Protein AF-A0A1Y4ABY8-F1 (afdb_monomer)

Foldseek 3Di:
DDDDDDDDDDDCPDPPPPPPDPFDKDWADDDAEAEADPQKHKTAIDGGPPDALVQFPDKDKAKFDQDPVSDGDDPPDRDCDDQQWGKDDDSNRRIMMIGDHAFKIKMKMWTQGPVRDIDIDIHIYTYQQWDADPVRAEIEGEEDSSLQVQQVVQCPDDDLEGAREYEYPEAYECPVHDHPEHQPDPSHAYQYEYHPVLYEYEPAEDADQEEWENHAHYEHNYEYANYEYEQYETHHQAEWYEHHYAEYEYQYEYEQYEYFEHATEYNHQYATEPHYREYFAQNYEYAQYEAQYAYEDLAQYEHHYSYQNPDPVGAGYEHALYEYEHAHDYPDAPRPHFQYAHHTSAHRYYYFLYAYAYPDDPGHPDHDGYYHPPYDDDDDDPPRHDDPLDCPVSQVRRQVRCVVVVNNQWGKDADPDPSCVRVGIHIRGD

Mean predicted aligned error: 9.56 Å

Secondary structure (DSSP, 8-state):
------------------PPP----EESSSSS-EE--SSEEEEEEEPPTT--GGGEEEEEEEEEEBPTTS-B---SS--S-BTTBEEEEETTTTEEEEEP-SEEEEEEEEEEETTS-EEEEEEEEEE-SEEE-TTS-EEEE-SHHHHHHHHHHHHHS-SSEE--EEEE-S-EE-TT-----BS-STT-EE-SEEEEEEEEEES-EEEESS-BSSEEEE-TT-EEEEEEEES-EEEESSS-EESSEEEE-TT-EEEEEEEES-EEEE-SSS-EESSEEEE--TT-EEES-EE-SEEEESS-EESSEEEESTTTTS---EEES-EE-S-EEESSTT-S---EESSEEEESSEEES-EE--S-B---S---S-BSTT----SS----B--TT--HHHHHHHHHHHHHTT--SEEEEE--STTTTT--EEEEE-

pLDDT: mean 85.2, std 17.07, range [28.61, 98.88]

Structure (mmCIF, N/CA/C/O backbone):
data_AF-A0A1Y4ABY8-F1
#
_entry.id   AF-A0A1Y4ABY8-F1
#
loop_
_atom_site.group_PDB
_atom_site.id
_atom_site.type_symbol
_atom_site.label_atom_id
_atom_site.label_alt_id
_atom_site.label_comp_id
_atom_site.label_asym_id
_atom_site.label_entity_id
_atom_site.label_seq_id
_atom_site.pdbx_PDB_ins_code
_atom_site.Cartn_x
_atom_site.Cartn_y
_atom_site.Cartn_z
_atom_site.occupancy
_atom_site.B_iso_or_equiv
_atom_site.auth_seq_id
_atom_site.auth_comp_id
_atom_site.auth_asym_id
_atom_site.auth_atom_id
_atom_site.pdbx_PDB_model_num
ATOM 1 N N . MET A 1 1 ? -57.498 43.352 68.483 1.00 37.69 1 MET A N 1
ATOM 2 C CA . MET A 1 1 ? -58.591 42.991 67.557 1.00 37.69 1 MET A CA 1
ATOM 3 C C . MET A 1 1 ? -58.314 41.569 67.087 1.00 37.69 1 MET A C 1
ATOM 5 O O . MET A 1 1 ? -57.273 41.340 66.492 1.00 37.69 1 MET A O 1
ATOM 9 N N . HIS A 1 2 ? -59.145 40.611 67.503 1.00 41.12 2 HIS A N 1
ATOM 10 C CA . HIS A 1 2 ? -59.107 39.210 67.061 1.00 41.12 2 HIS A CA 1
ATOM 11 C C . HIS A 1 2 ? -59.595 39.106 65.607 1.00 41.12 2 HIS A C 1
ATOM 13 O O . HIS A 1 2 ? -60.583 39.775 65.321 1.00 41.12 2 HIS A O 1
ATOM 19 N N . LEU A 1 3 ? -59.009 38.228 64.771 1.00 28.61 3 LEU A N 1
ATOM 20 C CA . LEU A 1 3 ? -59.758 37.209 64.002 1.00 28.61 3 LEU A CA 1
ATOM 21 C C . LEU A 1 3 ? -58.842 36.192 63.264 1.00 28.61 3 LEU A C 1
ATOM 23 O O . LEU A 1 3 ? -58.131 36.544 62.333 1.00 28.61 3 LEU A O 1
ATOM 27 N N . TRP A 1 4 ? -58.883 34.946 63.749 1.00 33.56 4 TRP A N 1
ATOM 28 C CA . TRP A 1 4 ? -58.853 33.619 63.100 1.00 33.56 4 TRP A CA 1
ATOM 29 C C . TRP A 1 4 ? -58.429 33.449 61.628 1.00 33.56 4 TRP A C 1
ATOM 31 O O . TRP A 1 4 ? -59.003 34.081 60.752 1.00 33.56 4 TRP A O 1
ATOM 41 N N . MET A 1 5 ? -57.638 32.395 61.355 1.00 30.84 5 MET A N 1
ATOM 42 C CA . MET A 1 5 ? -57.866 31.491 60.213 1.00 30.84 5 MET A CA 1
ATOM 43 C C . MET A 1 5 ? -57.467 30.037 60.538 1.00 30.84 5 MET A C 1
ATOM 45 O O . MET A 1 5 ? -56.569 29.771 61.330 1.00 30.84 5 MET A O 1
ATOM 49 N N . PHE A 1 6 ? -58.249 29.129 59.957 1.00 31.03 6 PHE A N 1
ATOM 50 C CA . PHE A 1 6 ? -58.488 27.720 60.275 1.00 31.03 6 PHE A CA 1
ATOM 51 C C . PHE A 1 6 ? -57.293 26.762 60.106 1.00 31.03 6 PHE A C 1
ATOM 53 O O . PHE A 1 6 ? -56.560 26.831 59.123 1.00 31.03 6 PHE A O 1
ATOM 60 N N . PHE A 1 7 ? -57.219 25.756 60.987 1.00 38.38 7 PHE A N 1
ATOM 61 C CA . PHE A 1 7 ? -56.538 24.487 60.717 1.00 38.38 7 PHE A CA 1
ATOM 62 C C . PHE A 1 7 ? -57.386 23.647 59.752 1.00 38.38 7 PHE A C 1
ATOM 64 O O . PHE A 1 7 ? -58.420 23.102 60.135 1.00 38.38 7 PHE A O 1
ATOM 71 N N . GLY A 1 8 ? -56.942 23.537 58.500 1.00 32.94 8 GLY A N 1
ATOM 72 C CA . GLY A 1 8 ? -57.378 22.497 57.572 1.00 32.94 8 GLY A CA 1
ATOM 73 C C . GLY A 1 8 ? -56.397 21.330 57.628 1.00 32.94 8 GLY A C 1
ATOM 74 O O . GLY A 1 8 ? -55.269 21.443 57.158 1.00 32.94 8 GLY A O 1
ATOM 75 N N . GLN A 1 9 ? -56.814 20.221 58.231 1.00 39.84 9 GLN A N 1
ATOM 76 C CA . GLN A 1 9 ? -56.083 18.958 58.226 1.00 39.84 9 GLN A CA 1
ATOM 77 C C . GLN A 1 9 ? -56.127 18.381 56.799 1.00 39.84 9 GLN A C 1
ATOM 79 O O . GLN A 1 9 ? -57.185 17.957 56.338 1.00 39.84 9 GLN A O 1
ATOM 84 N N . VAL A 1 10 ? -54.999 18.383 56.082 1.00 41.59 10 VAL A N 1
ATOM 85 C CA . VAL A 1 10 ? -54.867 17.615 54.833 1.00 41.59 10 VAL A CA 1
ATOM 86 C C . VAL A 1 10 ? -54.602 16.154 55.220 1.00 41.59 10 VAL A C 1
ATOM 88 O O . VAL A 1 10 ? -53.710 15.912 56.038 1.00 41.59 10 VAL A O 1
ATOM 91 N N . PRO A 1 11 ? -55.352 15.167 54.694 1.00 41.62 11 PRO A N 1
ATOM 92 C CA . PRO A 1 11 ? -55.101 13.764 54.985 1.00 41.62 11 PRO A CA 1
ATOM 93 C C . PRO A 1 11 ? -53.718 13.376 54.466 1.00 41.62 11 PRO A C 1
ATOM 95 O O . PRO A 1 11 ? -53.409 13.552 53.289 1.00 41.62 11 PRO A O 1
ATOM 98 N N . ASN A 1 12 ? -52.896 12.825 55.352 1.00 48.22 12 ASN A N 1
ATOM 99 C CA . ASN A 1 12 ? -51.598 12.258 55.026 1.00 48.22 12 ASN A CA 1
ATOM 100 C C . ASN A 1 12 ? -51.817 10.915 54.298 1.00 48.22 12 ASN A C 1
ATOM 102 O O . ASN A 1 12 ? -51.663 9.846 54.883 1.00 48.22 12 ASN A O 1
ATOM 106 N N . SER A 1 13 ? -52.256 10.947 53.035 1.00 44.31 13 SER A N 1
ATOM 107 C CA . SER A 1 13 ? -52.169 9.780 52.155 1.00 44.31 13 SER A CA 1
ATOM 108 C C . SER A 1 13 ? -50.716 9.674 51.704 1.00 44.31 13 SER A C 1
ATOM 110 O O . SER A 1 13 ? -50.297 10.360 50.771 1.00 44.31 13 SER A O 1
ATOM 112 N N . GLY A 1 14 ? -49.939 8.889 52.450 1.00 46.72 14 GLY A N 1
ATOM 113 C CA . GLY A 1 14 ? -48.498 8.717 52.296 1.00 46.72 14 GLY A CA 1
ATOM 114 C C . GLY A 1 14 ? -48.083 8.100 50.963 1.00 46.72 14 GLY A C 1
ATOM 115 O O . GLY A 1 14 ? -47.627 6.963 50.922 1.00 46.72 14 GLY A O 1
ATOM 116 N N . ASN A 1 15 ? -48.156 8.876 49.886 1.00 44.44 15 ASN A N 1
ATOM 117 C CA . ASN A 1 15 ? -47.369 8.623 48.691 1.00 44.44 15 ASN A CA 1
ATOM 118 C C . ASN A 1 15 ? -45.969 9.177 48.948 1.00 44.44 15 ASN A C 1
ATOM 120 O O . ASN A 1 15 ? -45.657 10.323 48.631 1.00 44.44 15 ASN A O 1
ATOM 124 N N . VAL A 1 16 ? -45.128 8.361 49.583 1.00 49.28 16 VAL A N 1
ATOM 125 C CA . VAL A 1 16 ? -43.691 8.621 49.645 1.00 49.28 16 VAL A CA 1
ATOM 126 C C . VAL A 1 16 ? -43.163 8.491 48.217 1.00 49.28 16 VAL A C 1
ATOM 128 O O . VAL A 1 16 ? -43.057 7.388 47.686 1.00 49.28 16 VAL A O 1
ATOM 131 N N . PHE A 1 17 ? -42.857 9.618 47.573 1.00 46.19 17 PHE A N 1
ATOM 132 C CA . PHE A 1 17 ? -42.086 9.624 46.334 1.00 46.19 17 PHE A CA 1
ATOM 133 C C . PHE A 1 17 ? -40.644 9.249 46.6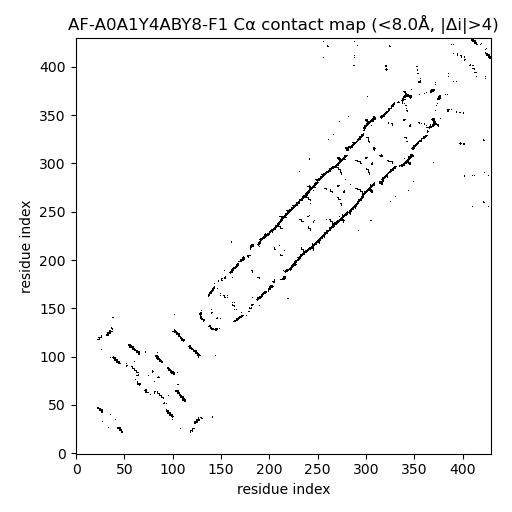92 1.00 46.19 17 PHE A C 1
ATOM 135 O O . PHE A 1 17 ? -39.820 10.104 47.014 1.00 46.19 17 PHE A O 1
ATOM 142 N N . ASN A 1 18 ? -40.360 7.947 46.726 1.00 51.22 18 ASN A N 1
ATOM 143 C CA . ASN A 1 18 ? -39.002 7.445 46.877 1.00 51.22 18 ASN A CA 1
ATOM 144 C C . ASN A 1 18 ? -38.232 7.802 45.607 1.00 51.22 18 ASN A C 1
ATOM 146 O O . ASN A 1 18 ? -38.326 7.099 44.605 1.00 51.22 18 ASN A O 1
ATOM 150 N N . VAL A 1 19 ? -37.474 8.898 45.652 1.00 46.00 19 VAL A N 1
ATOM 151 C CA . VAL A 1 19 ? -36.458 9.178 44.638 1.00 46.00 19 VAL A CA 1
ATOM 152 C C . VAL A 1 19 ? -35.422 8.057 44.750 1.00 46.00 19 VAL A C 1
ATOM 154 O O . VAL A 1 19 ? -34.814 7.919 45.818 1.00 46.00 19 VAL A O 1
ATOM 157 N N . PRO A 1 20 ? -35.224 7.221 43.714 1.00 49.84 20 PRO A N 1
ATOM 158 C CA . PRO A 1 20 ? -34.199 6.194 43.755 1.00 49.84 20 PRO A CA 1
ATOM 159 C C . PRO A 1 20 ? -32.852 6.852 44.051 1.00 49.84 20 PRO A C 1
ATOM 161 O O . PRO A 1 20 ? -32.508 7.882 43.467 1.00 49.84 20 PRO A O 1
ATOM 164 N N . LYS A 1 21 ? -32.090 6.265 44.979 1.00 49.41 21 LYS A N 1
ATOM 165 C CA . LYS A 1 21 ? -30.686 6.626 45.202 1.00 49.41 21 LYS A CA 1
ATOM 166 C C . LYS A 1 21 ? -29.997 6.655 43.834 1.00 49.41 21 LYS A C 1
ATOM 168 O O . LYS A 1 21 ? -30.242 5.753 43.039 1.00 49.41 21 LYS A O 1
ATOM 173 N N . TYR A 1 22 ? -29.189 7.677 43.550 1.00 49.78 22 TYR A N 1
ATOM 174 C CA . TYR A 1 22 ? -28.466 7.790 42.280 1.00 49.78 22 TYR A CA 1
ATOM 175 C C . TYR A 1 22 ? -27.700 6.482 42.014 1.00 49.78 22 TYR A C 1
ATOM 177 O O . TYR A 1 22 ? -26.727 6.174 42.699 1.00 49.78 22 TYR A O 1
ATOM 185 N N . GLN A 1 23 ? -28.209 5.675 41.085 1.00 60.69 23 GLN A N 1
ATOM 186 C CA . GLN A 1 23 ? -27.711 4.346 40.750 1.00 60.69 23 GLN A CA 1
ATOM 187 C C . GLN A 1 23 ? -27.015 4.462 39.397 1.00 60.69 23 GLN A C 1
ATOM 189 O O . GLN A 1 23 ? -27.651 4.362 38.352 1.00 60.69 23 GLN A O 1
ATOM 194 N N . SER A 1 24 ? -25.717 4.768 39.403 1.00 79.19 24 SER A N 1
ATOM 195 C CA . SER A 1 24 ? -24.991 4.982 38.152 1.00 79.19 24 SER A CA 1
ATOM 196 C C . SER A 1 24 ? -24.530 3.650 37.565 1.00 79.19 24 SER A C 1
ATOM 198 O O . SER A 1 24 ? -23.530 3.096 38.018 1.00 79.19 24 SER A O 1
ATOM 200 N N . LEU A 1 25 ? -25.233 3.169 36.541 1.00 90.25 25 LEU A N 1
ATOM 201 C CA . LEU A 1 25 ? -24.675 2.213 35.585 1.00 90.25 25 LEU A CA 1
ATOM 202 C C . LEU A 1 25 ? -23.509 2.889 34.845 1.00 90.25 25 LEU A C 1
ATOM 204 O O . LEU A 1 25 ? -23.654 4.019 34.375 1.00 90.25 25 LEU A O 1
ATOM 208 N N . LYS A 1 26 ? -22.356 2.222 34.741 1.00 92.38 26 LYS A N 1
ATOM 209 C CA . LYS A 1 26 ? -21.191 2.728 33.994 1.00 92.38 26 LYS A CA 1
ATOM 210 C C . LYS A 1 26 ? -20.865 1.825 32.812 1.00 92.38 26 LYS A C 1
ATOM 212 O O . LYS A 1 26 ? -20.974 0.607 32.919 1.00 92.38 26 LYS A O 1
ATOM 217 N N . ILE A 1 27 ? -20.450 2.440 31.706 1.00 93.81 27 ILE A N 1
ATOM 218 C CA . ILE A 1 27 ? -20.041 1.770 30.467 1.00 93.81 27 ILE A CA 1
ATOM 219 C C . ILE A 1 27 ? -18.532 1.948 30.323 1.00 93.81 27 ILE A C 1
ATOM 221 O O . ILE A 1 27 ? -18.085 3.031 29.943 1.00 93.81 27 ILE A O 1
ATOM 225 N N . GLY A 1 28 ? -17.756 0.911 30.630 1.00 92.00 28 GLY A N 1
ATOM 226 C CA . GLY A 1 28 ? -16.296 0.956 30.641 1.00 92.00 28 GLY A CA 1
ATOM 227 C C . GLY A 1 28 ? -15.715 1.890 31.709 1.00 92.00 28 GLY A C 1
ATOM 228 O O . GLY A 1 28 ? -16.431 2.551 32.462 1.00 92.00 28 GLY A O 1
ATOM 229 N N . GLU A 1 29 ? -14.387 1.970 31.745 1.00 88.62 29 GLU A N 1
ATOM 230 C CA . GLU A 1 29 ? -13.650 2.849 32.659 1.00 88.62 29 GLU A CA 1
ATOM 231 C C . GLU A 1 29 ? -13.507 4.280 32.107 1.00 88.62 29 GLU A C 1
ATOM 233 O O . GLU A 1 29 ? -13.540 4.515 30.893 1.00 88.62 29 GLU A O 1
ATOM 238 N N . GLY A 1 30 ? -13.335 5.255 33.001 1.00 85.81 30 GLY A N 1
ATOM 239 C CA . GLY A 1 30 ? -13.137 6.669 32.653 1.00 85.81 30 GLY A CA 1
ATOM 240 C C . GLY A 1 30 ? -14.416 7.441 32.297 1.00 85.81 30 GLY A C 1
ATOM 241 O O . GLY A 1 30 ? -15.535 6.993 32.536 1.00 85.81 30 GLY A O 1
ATOM 242 N N . THR A 1 31 ? -14.244 8.645 31.747 1.00 79.50 31 THR A N 1
ATOM 243 C CA . THR A 1 31 ? -15.328 9.554 31.334 1.00 79.50 31 THR A CA 1
ATOM 244 C C . THR A 1 31 ? -15.145 9.987 29.874 1.00 79.50 31 THR A C 1
ATOM 246 O O . THR A 1 31 ? -14.075 9.809 29.299 1.00 79.50 31 THR A O 1
ATOM 249 N N . GLY A 1 32 ? -16.193 10.534 29.248 1.00 86.38 32 GLY A N 1
ATOM 250 C CA . GLY A 1 32 ? -16.140 11.007 27.856 1.00 86.38 32 GLY A CA 1
ATOM 251 C C . GLY A 1 32 ? -16.237 9.887 26.814 1.00 86.38 32 GLY A C 1
ATOM 252 O O . GLY A 1 32 ? -16.874 8.861 27.060 1.00 86.38 32 GLY A O 1
ATOM 253 N N . THR A 1 33 ? -15.631 10.098 25.645 1.00 87.44 33 THR A N 1
ATOM 254 C CA . THR A 1 33 ? -15.603 9.122 24.543 1.00 87.44 33 THR A CA 1
ATOM 255 C C . THR A 1 33 ? -14.794 7.882 24.921 1.00 87.44 33 THR A C 1
ATOM 257 O O . THR A 1 33 ? -13.769 7.978 25.593 1.00 87.44 33 THR A O 1
ATOM 260 N N . PHE A 1 34 ? -15.264 6.708 24.510 1.00 90.12 34 PHE A N 1
ATOM 261 C CA . PHE A 1 34 ? -14.562 5.439 24.651 1.00 90.12 34 PHE A CA 1
ATOM 262 C C . PHE A 1 34 ? -14.005 5.007 23.291 1.00 90.12 34 PHE A C 1
ATOM 264 O O . PHE A 1 34 ? -14.764 4.699 22.375 1.00 90.12 34 PHE A O 1
ATOM 271 N N . THR A 1 35 ? -12.684 4.988 23.148 1.00 89.69 35 THR A N 1
ATOM 272 C CA . THR A 1 35 ? -12.031 4.541 21.914 1.00 89.69 35 THR A CA 1
ATOM 273 C C . THR A 1 35 ? -11.985 3.017 21.860 1.00 89.69 35 THR A C 1
ATOM 275 O O . THR A 1 35 ? -11.516 2.373 22.797 1.00 89.69 35 THR A O 1
ATOM 278 N N . LEU A 1 36 ? -12.474 2.446 20.765 1.00 89.00 36 LEU A N 1
ATOM 279 C CA . LEU A 1 36 ? -12.433 1.015 20.501 1.00 89.00 36 LEU A CA 1
ATOM 280 C C . LEU A 1 36 ? -11.061 0.598 19.980 1.00 89.00 36 LEU A C 1
ATOM 282 O O . LEU A 1 36 ? -10.368 1.365 19.311 1.00 89.00 36 LEU A O 1
ATOM 286 N N . THR A 1 37 ? -10.684 -0.640 20.279 1.00 80.56 37 THR A N 1
ATOM 287 C CA . THR A 1 37 ? -9.432 -1.240 19.818 1.00 80.56 37 THR A CA 1
ATOM 288 C C . THR A 1 37 ? -9.769 -2.406 18.901 1.00 80.56 37 THR A C 1
ATOM 290 O O . THR A 1 37 ? -10.109 -3.490 19.376 1.00 80.56 37 THR A O 1
ATOM 293 N N . GLY A 1 38 ? -9.689 -2.181 17.590 1.00 79.12 38 GLY A N 1
ATOM 294 C CA . GLY A 1 38 ? -9.985 -3.189 16.572 1.00 79.12 38 GLY A CA 1
ATOM 295 C C . GLY A 1 38 ? -11.447 -3.203 16.118 1.00 79.12 38 GLY A C 1
ATOM 296 O O . GLY A 1 38 ? -12.213 -2.274 16.364 1.00 79.12 38 GLY A O 1
ATOM 297 N N . THR A 1 39 ? -11.826 -4.270 15.415 1.00 81.25 39 THR A N 1
ATOM 298 C CA . THR A 1 39 ? -13.156 -4.426 14.797 1.00 81.25 39 THR A CA 1
ATOM 299 C C . THR A 1 39 ? -14.234 -4.867 15.782 1.00 81.25 39 THR A C 1
ATOM 301 O O . THR A 1 39 ? -15.412 -4.631 15.537 1.00 81.25 39 THR A O 1
ATOM 304 N N . SER A 1 40 ? -13.853 -5.484 16.902 1.00 88.81 40 SER A N 1
ATOM 305 C CA . SER A 1 40 ? -14.759 -5.898 17.971 1.00 88.81 40 SER A CA 1
ATOM 306 C C . SER A 1 40 ? -14.109 -5.649 19.326 1.00 88.81 40 SER A C 1
ATOM 308 O O . SER A 1 40 ? -12.943 -5.979 19.535 1.00 88.81 40 SER A O 1
ATOM 310 N N . THR A 1 41 ? -14.839 -5.024 20.247 1.00 91.75 41 THR A N 1
ATOM 311 C CA . THR A 1 41 ? -14.328 -4.655 21.572 1.00 91.75 41 THR A CA 1
ATOM 312 C C . THR A 1 41 ? -15.336 -5.025 22.652 1.00 91.75 41 THR A C 1
ATOM 314 O O . THR A 1 41 ? -16.503 -4.631 22.603 1.00 91.75 41 THR A O 1
ATOM 317 N N . GLU A 1 42 ? -14.870 -5.755 23.665 1.00 94.25 42 GLU A N 1
ATOM 318 C CA . GLU A 1 42 ? -15.645 -6.010 24.876 1.00 94.25 42 GLU A CA 1
ATOM 319 C C . GLU A 1 42 ? -15.553 -4.815 25.831 1.00 94.25 42 GLU A C 1
ATOM 321 O O . GLU A 1 42 ? -14.466 -4.385 26.221 1.00 94.25 42 GLU A O 1
ATOM 326 N N . ILE A 1 43 ? -16.705 -4.300 26.256 1.00 94.50 43 ILE A N 1
ATOM 327 C CA . ILE A 1 43 ? -16.813 -3.200 27.210 1.00 94.50 43 ILE A CA 1
ATOM 328 C C . ILE A 1 43 ? -17.491 -3.727 28.469 1.00 94.50 43 ILE A C 1
ATOM 330 O O . ILE A 1 43 ? -18.671 -4.087 28.465 1.00 94.50 43 ILE A O 1
ATOM 334 N N . LYS A 1 44 ? -16.737 -3.754 29.569 1.00 95.69 44 LYS A N 1
ATOM 335 C CA . LYS A 1 44 ? -17.272 -4.106 30.886 1.00 95.69 44 LYS A CA 1
ATOM 336 C C . LYS A 1 44 ? -18.220 -3.021 31.385 1.00 95.69 44 LYS A C 1
ATOM 338 O O . LYS A 1 44 ? -17.963 -1.830 31.214 1.00 95.69 44 LYS A O 1
ATOM 343 N N . LEU A 1 45 ? -19.300 -3.441 32.020 1.00 95.00 45 LEU A N 1
ATOM 344 C CA . LEU A 1 45 ? -20.262 -2.588 32.693 1.00 95.00 45 LEU A CA 1
ATOM 345 C C . LEU A 1 45 ? -20.035 -2.659 34.199 1.00 95.00 45 LEU A C 1
ATOM 347 O O . LEU A 1 45 ? -19.752 -3.722 34.750 1.00 95.00 45 LEU A O 1
ATOM 351 N N . THR A 1 46 ? -20.243 -1.535 34.874 1.00 94.38 46 THR A N 1
ATOM 352 C CA . THR A 1 46 ? -20.299 -1.502 36.338 1.00 94.38 46 THR A CA 1
ATOM 353 C C . THR A 1 46 ? -21.735 -1.251 36.747 1.00 94.38 46 THR A C 1
ATOM 355 O O . THR A 1 46 ? -22.290 -0.187 36.455 1.00 94.38 46 THR A O 1
ATOM 358 N N . TYR A 1 47 ? -22.342 -2.242 37.395 1.00 92.25 47 TYR A N 1
ATOM 359 C CA . TYR A 1 47 ? -23.696 -2.117 37.916 1.00 92.25 47 TYR A CA 1
ATOM 360 C C . TYR A 1 47 ? -23.778 -1.090 39.042 1.00 92.25 47 TYR A C 1
ATOM 362 O O . TYR A 1 47 ? -22.772 -0.815 39.702 1.00 92.25 47 TYR A O 1
ATOM 370 N N . PRO A 1 48 ? -24.969 -0.516 39.268 1.00 90.31 48 PRO A N 1
ATOM 371 C CA . PRO A 1 48 ? -25.206 0.341 40.413 1.00 90.31 48 PRO A CA 1
ATOM 372 C C . PRO A 1 48 ? -24.742 -0.266 41.738 1.00 90.31 48 PRO A C 1
ATOM 374 O O . PRO A 1 48 ? -24.915 -1.461 41.988 1.00 90.31 48 PRO A O 1
ATOM 377 N N . ASP A 1 49 ? -24.196 0.576 42.613 1.00 88.62 49 ASP A N 1
ATOM 378 C CA . ASP A 1 49 ? -23.652 0.143 43.899 1.00 88.62 49 ASP A CA 1
ATOM 379 C C . ASP A 1 49 ? -24.651 -0.709 44.697 1.00 88.62 49 ASP A C 1
ATOM 381 O O . ASP A 1 49 ? -25.776 -0.289 44.983 1.00 88.62 49 ASP A O 1
ATOM 385 N N . GLY A 1 50 ? -24.207 -1.902 45.095 1.00 86.00 50 GLY A N 1
ATOM 386 C CA . GLY A 1 50 ? -25.006 -2.844 45.880 1.00 86.00 50 GLY A CA 1
ATOM 387 C C . GLY A 1 50 ? -25.990 -3.691 45.072 1.00 86.00 50 GLY A C 1
ATOM 388 O O . GLY A 1 50 ? -26.791 -4.392 45.685 1.00 86.00 50 GLY A O 1
ATOM 389 N N . THR A 1 51 ? -25.927 -3.650 43.739 1.00 88.19 51 THR A N 1
ATOM 390 C CA . THR A 1 51 ? -26.719 -4.511 42.845 1.00 88.19 51 THR A CA 1
ATOM 391 C C . THR A 1 51 ? -25.849 -5.557 42.141 1.00 88.19 51 THR A C 1
ATOM 393 O O . THR A 1 51 ? -24.624 -5.428 42.066 1.00 88.19 51 THR A O 1
ATOM 396 N N . LYS A 1 52 ? -26.478 -6.618 41.636 1.00 89.62 52 LYS A N 1
ATOM 397 C CA . LYS A 1 52 ? -25.861 -7.740 40.907 1.00 89.62 52 LYS A CA 1
ATOM 398 C C . LYS A 1 52 ? -26.747 -8.168 39.733 1.00 89.62 52 LYS A C 1
ATOM 400 O O . LYS A 1 52 ? -27.910 -7.790 39.668 1.00 89.62 52 LYS A O 1
ATOM 405 N N . ALA A 1 53 ? -26.222 -9.007 38.836 1.00 90.50 53 ALA A N 1
ATOM 406 C CA . ALA A 1 53 ? -26.937 -9.464 37.634 1.00 90.50 53 ALA A CA 1
ATOM 407 C C . ALA A 1 53 ? -28.349 -10.005 37.929 1.00 90.50 53 ALA A C 1
ATOM 409 O O . ALA A 1 53 ? -29.300 -9.631 37.254 1.00 90.50 53 ALA A O 1
ATOM 410 N N . SER A 1 54 ? -28.497 -10.797 38.997 1.00 90.62 54 SER A N 1
ATOM 411 C CA . SER A 1 54 ? -29.782 -11.392 39.411 1.00 90.62 54 SER A CA 1
ATOM 412 C C . SER A 1 54 ? -30.840 -10.397 39.903 1.00 90.62 54 SER A C 1
ATOM 414 O O . SER A 1 54 ? -31.997 -10.787 40.051 1.00 90.62 54 SER A O 1
ATOM 416 N N . ASP A 1 55 ? -30.486 -9.131 40.138 1.00 89.19 55 ASP A N 1
ATOM 417 C CA . ASP A 1 55 ? -31.458 -8.080 40.470 1.00 89.19 55 ASP A CA 1
ATOM 418 C C . ASP A 1 55 ? -32.154 -7.518 39.210 1.00 89.19 55 ASP A C 1
ATOM 420 O O . ASP A 1 55 ? -33.123 -6.753 39.301 1.00 89.19 55 ASP A O 1
ATOM 424 N N . TYR A 1 56 ? -31.676 -7.909 38.024 1.00 91.50 56 TYR A N 1
ATOM 425 C CA . TYR A 1 56 ? -32.151 -7.453 36.727 1.00 91.50 56 TYR A CA 1
ATOM 426 C C . TYR A 1 56 ? -32.722 -8.614 35.910 1.00 91.50 56 TYR A C 1
ATOM 428 O O . TYR A 1 56 ? -32.246 -9.742 35.950 1.00 91.50 56 TYR A O 1
ATOM 436 N N . SER A 1 57 ? -33.770 -8.316 35.150 1.00 93.19 57 SER A N 1
ATOM 437 C CA . SER A 1 57 ? -34.450 -9.260 34.258 1.00 93.19 57 SER A CA 1
ATOM 438 C C . SER A 1 57 ? -33.877 -9.256 32.840 1.00 93.19 57 SER A C 1
ATOM 440 O O . SER A 1 57 ? -34.005 -10.245 32.122 1.00 93.19 57 SER A O 1
ATOM 442 N N . ALA A 1 58 ? -33.247 -8.150 32.430 1.00 93.56 58 ALA A N 1
ATOM 443 C CA . ALA A 1 58 ? -32.639 -8.006 31.116 1.00 93.56 58 ALA A CA 1
ATOM 444 C C . ALA A 1 58 ? -31.567 -6.906 31.095 1.00 93.56 58 ALA A C 1
ATOM 446 O O . ALA A 1 58 ? -31.616 -5.944 31.866 1.00 93.56 58 ALA A O 1
ATOM 447 N N . LEU A 1 59 ? -30.646 -7.040 30.139 1.00 94.00 59 LEU A N 1
ATOM 448 C CA . LEU A 1 59 ? -29.688 -6.019 29.727 1.00 94.00 59 LEU A CA 1
ATOM 449 C C . LEU A 1 59 ? -29.894 -5.732 28.239 1.00 94.00 59 LEU A C 1
ATOM 451 O O . LEU A 1 59 ? -29.612 -6.582 27.393 1.00 94.00 59 LEU A O 1
ATOM 455 N N . VAL A 1 60 ? -30.363 -4.533 27.919 1.00 92.81 60 VAL A N 1
ATOM 456 C CA . VAL A 1 60 ? -30.595 -4.085 26.544 1.00 92.81 60 VAL A CA 1
ATOM 457 C C . VAL A 1 60 ? -29.468 -3.145 26.139 1.00 92.81 60 VAL A C 1
ATOM 459 O O . VAL A 1 60 ? -29.165 -2.198 26.859 1.00 92.81 60 VAL A O 1
ATOM 462 N N . ALA A 1 61 ? -28.854 -3.393 24.985 1.00 92.19 61 ALA A N 1
ATOM 463 C CA . ALA A 1 61 ? -27.859 -2.506 24.396 1.00 92.19 61 ALA A CA 1
ATOM 464 C C . ALA A 1 61 ? -28.325 -2.039 23.015 1.00 92.19 61 ALA A C 1
ATOM 466 O O . ALA A 1 61 ? -28.921 -2.802 22.256 1.00 92.19 61 ALA A O 1
ATOM 467 N N . GLN A 1 62 ? -28.067 -0.772 22.713 1.00 89.00 62 GLN A N 1
ATOM 468 C CA . GLN A 1 62 ? -28.377 -0.121 21.446 1.00 89.00 62 GLN A CA 1
ATOM 469 C C . GLN A 1 62 ? -27.184 0.734 21.037 1.00 89.00 62 GLN A C 1
ATOM 471 O O . GLN A 1 62 ? -26.544 1.349 21.890 1.00 89.00 62 GLN A O 1
ATOM 476 N N . ILE A 1 63 ? -26.892 0.785 19.743 1.00 87.44 63 ILE A N 1
ATOM 477 C CA . ILE A 1 63 ? -25.806 1.602 19.212 1.00 87.44 63 ILE A CA 1
ATOM 478 C C . ILE A 1 63 ? -26.305 2.438 18.046 1.00 87.44 63 ILE A C 1
ATOM 480 O O . ILE A 1 63 ? -26.954 1.908 17.154 1.00 87.44 63 ILE A O 1
ATOM 484 N N . THR A 1 64 ? -26.017 3.738 18.075 1.00 86.56 64 THR A N 1
ATOM 485 C CA . THR A 1 64 ? -26.525 4.717 17.110 1.00 86.56 64 THR A CA 1
ATOM 486 C C . THR A 1 64 ? -25.367 5.484 16.474 1.00 86.56 64 THR A C 1
ATOM 488 O O . THR A 1 64 ? -24.709 6.241 17.188 1.00 86.56 64 THR A O 1
ATOM 491 N N . PRO A 1 65 ? -25.098 5.329 15.165 1.00 83.00 65 PRO A N 1
ATOM 492 C CA . PRO A 1 65 ? -24.050 6.078 14.477 1.00 83.00 65 PRO A CA 1
ATOM 493 C C . PRO A 1 65 ? -24.256 7.594 14.584 1.00 83.00 65 PRO A C 1
ATOM 495 O O . PRO A 1 65 ? -25.387 8.084 14.600 1.00 83.00 65 PRO A O 1
ATOM 498 N N . GLU A 1 66 ? -23.161 8.346 14.638 1.00 78.75 66 GLU A N 1
ATOM 499 C CA . GLU A 1 66 ? -23.197 9.803 14.519 1.00 78.75 66 GLU A CA 1
ATOM 500 C C . GLU A 1 66 ? -23.524 10.208 13.067 1.00 78.75 66 GLU A C 1
ATOM 502 O O . GLU A 1 66 ? -22.913 9.716 12.118 1.00 78.75 66 GLU A O 1
ATOM 507 N N . GLY A 1 67 ? -24.513 11.089 12.878 1.00 65.06 67 GLY A N 1
ATOM 508 C CA . GLY A 1 67 ? -24.870 11.631 11.564 1.00 65.06 67 GLY A CA 1
ATOM 509 C C . GLY A 1 67 ? -23.977 12.799 11.126 1.00 65.06 67 GLY A C 1
ATOM 510 O O . GLY A 1 67 ? -23.256 13.387 11.930 1.00 65.06 67 GLY A O 1
ATOM 511 N N . ALA A 1 68 ? -24.093 13.207 9.855 1.00 51.78 68 ALA A N 1
ATOM 512 C CA . ALA A 1 68 ? -23.251 14.232 9.214 1.00 51.78 68 ALA A CA 1
ATOM 513 C C . ALA A 1 68 ? -23.197 15.604 9.929 1.00 51.78 68 ALA A C 1
ATOM 515 O O . ALA A 1 68 ? -22.250 16.360 9.731 1.00 51.78 68 ALA A O 1
ATOM 516 N N . ASN A 1 69 ? -24.179 15.920 10.781 1.00 54.94 69 ASN A N 1
ATOM 517 C CA . ASN A 1 69 ? -24.257 17.188 11.518 1.00 54.94 69 ASN A CA 1
ATOM 518 C C . ASN A 1 69 ? -23.824 17.070 12.994 1.00 54.94 69 ASN A C 1
ATOM 520 O O . ASN A 1 69 ? -24.123 17.963 13.786 1.00 54.94 69 ASN A O 1
ATOM 524 N N . GLY A 1 70 ? -23.198 15.958 13.401 1.00 60.31 70 GLY A N 1
ATOM 525 C CA . GLY A 1 70 ? -22.919 15.667 14.817 1.00 60.31 70 GLY A CA 1
ATOM 526 C C . GLY A 1 70 ? -24.181 15.345 15.627 1.00 60.31 70 GLY A C 1
ATOM 527 O O . GLY A 1 70 ? -24.180 15.363 16.857 1.00 60.31 70 GLY A O 1
ATOM 528 N N . THR A 1 71 ? -25.295 15.089 14.935 1.00 61.09 71 THR A N 1
ATOM 529 C CA . THR A 1 71 ? -26.566 14.681 15.530 1.00 61.09 71 THR A CA 1
ATOM 530 C C . THR A 1 71 ? -26.694 13.169 15.465 1.00 61.09 71 THR A C 1
ATOM 532 O O . THR A 1 71 ? -26.615 12.585 14.384 1.00 61.09 71 THR A O 1
ATOM 535 N N . TYR A 1 72 ? -26.954 12.543 16.605 1.00 67.75 72 TYR A N 1
ATOM 536 C CA . TYR A 1 72 ? -27.356 11.143 16.660 1.00 67.75 72 TYR A CA 1
ATOM 537 C C . TYR A 1 72 ? -28.807 11.050 16.185 1.00 67.75 72 TYR A C 1
ATOM 539 O O . TYR A 1 72 ? -29.705 11.590 16.830 1.00 67.75 72 TYR A O 1
ATOM 547 N N . THR A 1 73 ? -29.032 10.446 15.023 1.00 58.88 73 THR A N 1
ATOM 548 C CA . THR A 1 73 ? -30.385 10.192 14.514 1.00 58.88 73 THR A CA 1
ATOM 549 C C . THR A 1 73 ? -30.943 8.958 15.201 1.00 58.88 73 THR A C 1
ATOM 551 O O . THR A 1 73 ? -30.241 7.952 15.262 1.00 58.88 73 THR A O 1
ATOM 554 N N . ASP A 1 74 ? -32.179 9.016 15.704 1.00 53.75 74 ASP A N 1
ATOM 555 C CA . ASP A 1 74 ? -32.829 7.833 16.270 1.00 53.75 74 ASP A CA 1
ATOM 556 C C . ASP A 1 74 ? -32.793 6.685 15.253 1.00 53.75 74 ASP A C 1
ATOM 558 O O . ASP A 1 74 ? -33.105 6.843 14.072 1.00 53.75 74 ASP A O 1
ATOM 562 N N . ILE A 1 75 ? -32.362 5.520 15.723 1.00 54.72 75 ILE A N 1
ATOM 563 C CA . ILE A 1 75 ? -32.507 4.280 14.976 1.00 54.72 75 ILE A CA 1
ATOM 564 C C . ILE A 1 75 ? -33.966 3.854 15.172 1.00 54.72 75 ILE A C 1
ATOM 566 O O . ILE A 1 75 ? -34.352 3.407 16.250 1.00 54.72 75 ILE A O 1
ATOM 570 N N . ASP A 1 76 ? -34.790 4.027 14.136 1.00 46.12 76 ASP A N 1
ATOM 571 C CA . ASP A 1 76 ? -36.251 3.815 14.186 1.00 46.12 76 ASP A CA 1
ATOM 572 C C . ASP A 1 76 ? -36.687 2.357 14.471 1.00 46.12 76 ASP A C 1
ATOM 574 O O . ASP A 1 76 ? -37.872 2.035 14.509 1.00 46.12 76 ASP A O 1
ATOM 578 N N . SER A 1 77 ? -35.762 1.428 14.706 1.00 46.88 77 SER A N 1
ATOM 579 C CA . SER A 1 77 ? -36.063 0.063 15.155 1.00 46.88 77 SER A CA 1
ATOM 580 C C . SER A 1 77 ? -34.801 -0.610 15.678 1.00 46.88 77 SER A C 1
ATOM 582 O O . SER A 1 77 ? -33.716 -0.207 15.306 1.00 46.88 77 SER A O 1
ATOM 584 N N . ARG A 1 78 ? -34.913 -1.644 16.522 1.00 44.38 78 ARG A N 1
ATOM 585 C CA . ARG A 1 78 ? -33.790 -2.421 17.095 1.00 44.38 78 ARG A CA 1
ATOM 586 C C . ARG A 1 78 ? -32.932 -3.106 16.011 1.00 44.38 78 ARG A C 1
ATOM 588 O O . ARG A 1 78 ? -32.973 -4.325 15.877 1.00 44.38 78 ARG A O 1
ATOM 595 N N . SER A 1 79 ? -32.190 -2.339 15.221 1.00 44.94 79 SER A N 1
ATOM 596 C CA . SER A 1 79 ? -31.306 -2.869 14.200 1.00 44.94 79 SER A CA 1
ATOM 597 C C . SER A 1 79 ? -30.039 -3.362 14.874 1.00 44.94 79 SER A C 1
ATOM 599 O O . SER A 1 79 ? -29.373 -2.620 15.594 1.00 44.94 79 SER A O 1
ATOM 601 N N . THR A 1 80 ? -29.721 -4.630 14.648 1.00 52.62 80 THR A N 1
ATOM 602 C CA . THR A 1 80 ? -28.450 -5.234 15.044 1.00 52.62 80 THR A CA 1
ATOM 603 C C . THR A 1 80 ? -27.284 -4.729 14.201 1.00 52.62 80 THR A C 1
ATOM 605 O O . THR A 1 80 ? -26.159 -5.032 14.553 1.00 52.62 80 THR A O 1
ATOM 608 N N . ASP A 1 81 ? -27.526 -3.982 13.121 1.00 55.59 81 ASP A N 1
ATOM 609 C CA . ASP A 1 81 ? -26.491 -3.396 12.268 1.00 55.59 81 ASP A CA 1
ATOM 610 C C . ASP A 1 81 ? -26.956 -2.027 11.747 1.00 55.59 81 ASP A C 1
ATOM 612 O O . ASP A 1 81 ? -27.994 -1.910 11.090 1.00 55.59 81 ASP A O 1
ATOM 616 N N . ALA A 1 82 ? -26.231 -0.967 12.082 1.00 65.50 82 ALA A N 1
ATOM 617 C CA . ALA A 1 82 ? -26.469 0.367 11.549 1.00 65.50 82 ALA A CA 1
ATOM 618 C C . ALA A 1 82 ? -25.141 0.951 11.072 1.00 65.50 82 ALA A C 1
ATOM 620 O O . ALA A 1 82 ? -24.291 1.321 11.879 1.00 65.50 82 ALA A O 1
ATOM 621 N N . ASN A 1 83 ? -24.960 1.046 9.753 1.00 73.31 83 ASN A N 1
ATOM 622 C CA . ASN A 1 83 ? -23.728 1.544 9.133 1.00 73.31 83 ASN A CA 1
ATOM 623 C C . ASN A 1 83 ? -22.461 0.816 9.639 1.00 73.31 83 ASN A C 1
ATOM 625 O O . ASN A 1 83 ? -21.449 1.456 9.931 1.00 73.31 83 ASN A O 1
ATOM 629 N N . GLY A 1 84 ? -22.529 -0.512 9.794 1.00 81.69 84 GLY A N 1
ATOM 630 C CA . GLY A 1 84 ? -21.417 -1.348 10.258 1.00 81.69 84 GLY A CA 1
ATOM 631 C C . GLY A 1 84 ? -21.240 -1.388 11.779 1.00 81.69 84 GLY A C 1
ATOM 632 O O . GLY A 1 84 ? -20.389 -2.126 12.272 1.00 81.69 84 GLY A O 1
ATOM 633 N N . TRP A 1 85 ? -22.031 -0.621 12.538 1.00 86.06 85 TRP A N 1
ATOM 634 C CA . TRP A 1 85 ? -22.050 -0.682 13.997 1.00 86.06 85 TRP A CA 1
ATOM 635 C C . TRP A 1 85 ? -23.043 -1.732 14.489 1.00 86.06 85 TRP A C 1
ATOM 637 O O . TRP A 1 85 ? -24.223 -1.684 14.144 1.00 86.06 85 TRP A O 1
ATOM 647 N N . SER A 1 86 ? -22.593 -2.621 15.375 1.00 89.75 86 SER A N 1
ATOM 648 C CA . SER A 1 86 ? -23.468 -3.558 16.089 1.00 89.75 86 SER A CA 1
ATOM 649 C C . SER A 1 86 ? -23.094 -3.679 17.560 1.00 89.75 86 SER A C 1
ATOM 651 O O . SER A 1 86 ? -21.964 -3.395 17.961 1.00 89.75 86 SER A O 1
ATOM 653 N N . VAL A 1 87 ? -24.052 -4.094 18.390 1.00 92.19 87 VAL A N 1
ATOM 654 C CA . VAL A 1 87 ? -23.808 -4.356 19.808 1.00 92.19 87 VAL A CA 1
ATOM 655 C C . VAL A 1 87 ? -24.579 -5.580 20.282 1.00 92.19 87 VAL A C 1
ATOM 657 O O . VAL A 1 87 ? -25.752 -5.761 19.965 1.00 92.19 87 VAL A O 1
ATOM 660 N N . THR A 1 88 ? -23.915 -6.410 21.078 1.00 93.44 88 THR A N 1
ATOM 661 C CA . THR A 1 88 ? -24.539 -7.501 21.835 1.00 93.44 88 THR A CA 1
ATOM 662 C C . THR A 1 88 ? -24.303 -7.295 23.326 1.00 93.44 88 THR A C 1
ATOM 664 O O . THR A 1 88 ? -23.352 -6.624 23.727 1.00 93.44 88 THR A O 1
ATOM 667 N N . SER A 1 89 ? -25.182 -7.835 24.165 1.00 93.75 89 SER A N 1
ATOM 668 C CA . SER A 1 89 ? -25.117 -7.690 25.619 1.00 93.75 89 SER A CA 1
ATOM 669 C C . SER A 1 89 ? -25.069 -9.045 26.319 1.00 93.75 89 SER A C 1
ATOM 671 O O . SER A 1 89 ? -25.646 -10.026 25.855 1.00 93.75 89 SER A O 1
ATOM 673 N N . ASN A 1 90 ? -24.393 -9.092 27.465 1.00 95.19 90 ASN A N 1
ATOM 674 C CA . ASN A 1 90 ? -24.369 -10.243 28.358 1.00 95.19 90 ASN A CA 1
ATOM 675 C C . ASN A 1 90 ? -24.578 -9.756 29.799 1.00 95.19 90 ASN A C 1
ATOM 677 O O . ASN A 1 90 ? -23.714 -9.095 30.380 1.00 95.19 90 ASN A O 1
ATOM 681 N N . LEU A 1 91 ? -25.762 -10.054 30.345 1.00 94.69 91 LEU A N 1
ATOM 682 C CA . LEU A 1 91 ? -26.174 -9.642 31.689 1.00 94.69 91 LEU A CA 1
ATOM 683 C C . LEU A 1 91 ? -25.381 -10.369 32.787 1.00 94.69 91 LEU A C 1
ATOM 685 O O . LEU A 1 91 ? -25.021 -9.759 33.790 1.00 94.69 91 LEU A O 1
ATOM 689 N N . GLU A 1 92 ? -25.091 -11.655 32.618 1.00 93.38 92 GLU A N 1
ATOM 690 C CA . GLU A 1 92 ? -24.390 -12.434 33.648 1.00 93.38 92 GLU A CA 1
ATOM 691 C C . GLU A 1 92 ? -22.935 -11.978 33.798 1.00 93.38 92 GLU A C 1
ATOM 693 O O . GLU A 1 92 ? -22.424 -11.841 34.907 1.00 93.38 92 GLU A O 1
ATOM 698 N N . GLU A 1 93 ? -22.285 -11.657 32.681 1.00 94.19 93 GLU A N 1
ATOM 699 C CA . GLU A 1 93 ? -20.903 -11.169 32.661 1.00 94.19 93 GLU A CA 1
ATOM 700 C C . GLU A 1 93 ? -20.784 -9.647 32.809 1.00 94.19 93 GLU A C 1
ATOM 702 O O . GLU A 1 93 ? -19.671 -9.120 32.794 1.00 94.19 93 GLU A O 1
ATOM 707 N N . ALA A 1 94 ? -21.911 -8.937 32.941 1.00 93.94 94 ALA A N 1
ATOM 708 C CA . ALA A 1 94 ? -21.970 -7.479 33.007 1.00 93.94 94 ALA A CA 1
ATOM 709 C C . ALA A 1 94 ? -21.137 -6.814 31.899 1.00 93.94 94 ALA A C 1
ATOM 711 O O . ALA A 1 94 ? -20.264 -5.992 32.168 1.00 93.94 94 ALA A O 1
ATOM 712 N N . LYS A 1 95 ? -21.374 -7.182 30.637 1.00 95.56 95 LYS A N 1
ATOM 713 C CA . LYS A 1 95 ? -20.618 -6.638 29.501 1.00 95.56 95 LYS A CA 1
ATOM 714 C C . LYS A 1 95 ? -21.480 -6.413 28.268 1.00 95.56 95 LYS A C 1
ATOM 716 O O . LYS A 1 95 ? -22.548 -7.006 28.108 1.00 95.56 95 LYS A O 1
ATOM 721 N N . VAL A 1 96 ? -20.970 -5.579 27.373 1.00 95.12 96 VAL A N 1
ATOM 722 C CA . VAL A 1 96 ? -21.431 -5.482 25.986 1.00 95.12 96 VAL A CA 1
ATOM 723 C C . VAL A 1 96 ? -20.260 -5.724 25.043 1.00 95.12 96 VAL A C 1
ATOM 725 O O . VAL A 1 96 ? -19.120 -5.415 25.383 1.00 95.12 96 VAL A O 1
ATOM 728 N N . VAL A 1 97 ? -20.529 -6.273 23.865 1.00 93.81 97 VAL A N 1
ATOM 729 C CA . VAL A 1 97 ? -19.539 -6.429 22.794 1.00 93.81 97 VAL A CA 1
ATOM 730 C C . VAL A 1 97 ? -19.977 -5.549 21.640 1.00 93.81 97 VAL A C 1
ATOM 732 O O . VAL A 1 97 ? -21.067 -5.744 21.102 1.00 93.81 97 VAL A O 1
ATOM 735 N N . VAL A 1 98 ? -19.151 -4.561 21.306 1.00 91.94 98 VAL A N 1
ATOM 736 C CA . VAL A 1 98 ? -19.407 -3.616 20.218 1.00 91.94 98 VAL A CA 1
ATOM 737 C C . VAL A 1 98 ? -18.577 -4.029 19.012 1.00 91.94 98 VAL A C 1
ATOM 739 O O . VAL A 1 98 ? -17.351 -4.065 19.107 1.00 91.94 98 VAL A O 1
ATOM 742 N N . THR A 1 99 ? -19.237 -4.298 17.887 1.00 90.50 99 THR A N 1
ATOM 743 C CA . THR A 1 99 ? -18.566 -4.375 16.585 1.00 90.50 99 THR A CA 1
ATOM 744 C C . THR A 1 99 ? -18.524 -2.974 16.002 1.00 90.50 99 THR A C 1
ATOM 746 O O . THR A 1 99 ? -19.545 -2.282 15.929 1.00 90.50 99 THR A O 1
ATOM 749 N N . ALA A 1 100 ? -17.325 -2.547 15.643 1.00 86.06 100 ALA A N 1
ATOM 750 C CA . ALA A 1 100 ? -17.043 -1.186 15.259 1.00 86.06 100 ALA A CA 1
ATOM 751 C C . ALA A 1 100 ? -17.394 -0.928 13.789 1.00 86.06 100 ALA A C 1
ATOM 753 O O . ALA A 1 100 ? -16.827 -1.551 12.892 1.00 86.06 100 ALA A O 1
ATOM 754 N N . GLY A 1 101 ? -18.258 0.058 13.553 1.00 82.06 101 GLY A N 1
ATOM 755 C CA . GLY A 1 101 ? -18.356 0.731 12.260 1.00 82.06 101 GLY A CA 1
ATOM 756 C C . GLY A 1 101 ? -17.299 1.834 12.135 1.00 82.06 101 GLY A C 1
ATOM 757 O O . GLY A 1 101 ? -16.355 1.916 12.928 1.00 82.06 101 GLY A O 1
ATOM 758 N N . SER A 1 102 ? -17.442 2.705 11.138 1.00 74.19 102 SER A N 1
ATOM 759 C CA . SER A 1 102 ? -16.571 3.876 10.974 1.00 74.19 102 SER A CA 1
ATOM 760 C C . SER A 1 102 ? -17.011 5.047 11.859 1.00 74.19 102 SER A C 1
ATOM 762 O O . SER A 1 102 ? -18.213 5.288 12.010 1.00 74.19 102 SER A O 1
ATOM 764 N N . GLY A 1 103 ? -16.052 5.822 12.374 1.00 79.38 103 GLY A N 1
ATOM 765 C CA . GLY A 1 103 ? -16.308 7.080 13.081 1.00 79.38 103 GLY A CA 1
ATOM 766 C C . GLY A 1 103 ? -16.787 6.907 14.525 1.00 79.38 103 GLY A C 1
ATOM 767 O O . GLY A 1 103 ? -16.229 6.111 15.284 1.00 79.38 103 GLY A O 1
ATOM 768 N N . LYS A 1 104 ? -17.802 7.684 14.921 1.00 86.75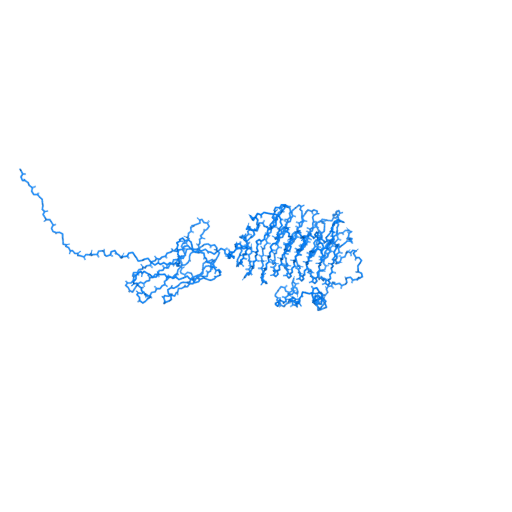 104 LYS A N 1
ATOM 769 C CA . LYS A 1 104 ? -18.376 7.680 16.275 1.00 86.75 104 LYS A CA 1
ATOM 770 C C . LYS A 1 104 ? -19.792 7.120 16.291 1.00 86.75 104 LYS A C 1
ATOM 772 O O . LYS A 1 104 ? -20.548 7.260 15.330 1.00 86.75 104 LYS A O 1
ATOM 777 N N . ALA A 1 105 ? -20.173 6.553 17.428 1.00 88.19 105 ALA A N 1
ATOM 778 C CA . ALA A 1 105 ? -21.535 6.127 17.708 1.00 88.19 105 ALA A CA 1
ATOM 779 C C . ALA A 1 105 ? -21.901 6.376 19.177 1.00 88.19 105 ALA A C 1
ATOM 781 O O . ALA A 1 105 ? -21.049 6.361 20.061 1.00 88.19 105 ALA A O 1
ATOM 782 N N . LEU A 1 106 ? -23.182 6.587 19.462 1.00 89.06 106 LEU A N 1
ATOM 783 C CA . LEU A 1 106 ? -23.718 6.600 20.816 1.00 89.06 106 LEU A CA 1
ATOM 784 C C . LEU A 1 106 ? -24.109 5.176 21.211 1.00 89.06 106 LEU A C 1
ATOM 786 O O . LEU A 1 106 ? -25.055 4.612 20.667 1.00 89.06 106 LEU A O 1
ATOM 790 N N . LEU A 1 107 ? -23.411 4.610 22.189 1.00 91.19 107 LEU A N 1
ATOM 791 C CA . LEU A 1 107 ? -23.798 3.370 22.849 1.00 91.19 107 LEU A CA 1
ATOM 792 C C . LEU A 1 107 ? -24.739 3.701 24.009 1.00 91.19 107 LEU A C 1
ATOM 794 O O . LEU A 1 107 ? -24.367 4.442 24.920 1.00 91.19 107 LEU A O 1
ATOM 798 N N . ARG A 1 108 ? -25.943 3.132 24.000 1.00 91.06 108 ARG A N 1
ATOM 799 C CA . ARG A 1 108 ? -26.917 3.199 25.094 1.00 91.06 108 ARG A CA 1
ATOM 800 C C . ARG A 1 108 ? -27.125 1.806 25.673 1.00 91.06 108 ARG A C 1
ATOM 802 O O . ARG A 1 108 ? -27.351 0.848 24.940 1.00 91.06 108 ARG A O 1
ATOM 809 N N . VAL A 1 109 ? -27.059 1.704 26.994 1.00 93.00 109 VAL A N 1
ATOM 810 C CA . VAL A 1 109 ? -27.226 0.452 27.731 1.00 93.00 109 VAL A CA 1
ATOM 811 C C . VAL A 1 109 ? -28.270 0.654 28.818 1.00 93.00 109 VAL A C 1
ATOM 813 O O . VAL A 1 109 ? -28.165 1.595 29.603 1.00 93.00 109 VAL A O 1
ATOM 816 N N . THR A 1 110 ? -29.251 -0.240 28.872 1.00 93.25 110 THR A N 1
ATOM 817 C CA . THR A 1 110 ? -30.382 -0.184 29.796 1.00 93.25 110 THR A CA 1
ATOM 818 C C . THR A 1 110 ? -30.513 -1.503 30.545 1.00 93.25 110 THR A C 1
ATOM 820 O O . THR A 1 110 ? -30.687 -2.565 29.948 1.00 93.25 110 THR A O 1
ATOM 823 N N . LEU A 1 111 ? -30.442 -1.431 31.870 1.00 93.00 111 LEU A N 1
ATOM 824 C CA . LEU A 1 111 ? -30.782 -2.522 32.775 1.00 93.00 111 LEU A CA 1
ATOM 825 C C . LEU A 1 111 ? -32.269 -2.447 33.124 1.00 93.00 111 LEU A C 1
ATOM 827 O O . LEU A 1 111 ? -32.735 -1.401 33.575 1.00 93.00 111 LEU A O 1
ATOM 831 N N . ILE A 1 112 ? -32.991 -3.557 32.966 1.00 91.94 112 ILE A N 1
ATOM 832 C CA . ILE A 1 112 ? -34.416 -3.659 33.309 1.00 91.94 112 ILE A CA 1
ATOM 833 C C . ILE A 1 112 ? -34.553 -4.433 34.620 1.00 91.94 112 ILE A C 1
ATOM 835 O O . ILE A 1 112 ? -34.294 -5.637 34.674 1.00 91.94 112 ILE A O 1
ATOM 839 N N . GLN A 1 113 ? -34.960 -3.755 35.689 1.00 89.06 113 GLN A N 1
ATOM 840 C CA . GLN A 1 113 ? -35.209 -4.359 37.000 1.00 89.06 113 GLN A CA 1
ATOM 841 C C . GLN A 1 113 ? -36.448 -5.266 36.973 1.00 89.06 113 GLN A C 1
ATOM 843 O O . GLN A 1 113 ? -37.357 -5.079 36.166 1.00 89.06 113 GLN A O 1
ATOM 848 N N . ALA A 1 114 ? -36.531 -6.226 37.899 1.00 81.50 114 ALA A N 1
ATOM 849 C CA . ALA A 1 114 ? -37.667 -7.155 37.988 1.00 81.50 114 ALA A CA 1
ATOM 850 C C . ALA A 1 114 ? -39.033 -6.473 38.239 1.00 81.50 114 ALA A C 1
ATOM 852 O O . ALA A 1 114 ? -40.078 -7.048 37.950 1.00 81.50 114 ALA A O 1
ATOM 853 N N . ASN A 1 115 ? -39.035 -5.246 38.767 1.00 80.00 115 ASN A N 1
ATOM 854 C CA . ASN A 1 115 ? -40.236 -4.425 38.966 1.00 80.00 115 ASN A CA 1
ATOM 855 C C . ASN A 1 115 ? -40.610 -3.572 37.734 1.00 80.00 115 ASN A C 1
ATOM 857 O O . ASN A 1 115 ? -41.549 -2.785 37.815 1.00 80.00 115 ASN A O 1
ATOM 861 N N . GLY A 1 116 ? -39.878 -3.710 36.623 1.00 79.31 116 GLY A N 1
ATOM 862 C CA . GLY A 1 116 ? -40.086 -2.961 35.384 1.00 79.31 116 GLY A CA 1
ATOM 863 C C . GLY A 1 116 ? -39.387 -1.600 35.317 1.00 79.31 116 GLY A C 1
ATOM 864 O O . GLY A 1 116 ? -39.489 -0.938 34.289 1.00 79.31 116 GLY A O 1
ATOM 865 N N . ASN A 1 117 ? -38.673 -1.168 36.361 1.00 86.31 117 ASN A N 1
ATOM 866 C CA . ASN A 1 117 ? -37.903 0.076 36.314 1.00 86.31 117 ASN A CA 1
ATOM 867 C C . ASN A 1 117 ? -36.635 -0.078 35.465 1.00 86.31 117 ASN A C 1
ATOM 869 O O . ASN A 1 117 ? -36.008 -1.139 35.439 1.00 86.31 117 ASN A O 1
ATOM 873 N N . GLU A 1 118 ? -36.206 1.019 34.848 1.00 89.62 118 GLU A N 1
ATOM 874 C CA . GLU A 1 118 ? -35.023 1.054 33.991 1.00 89.62 118 GLU A CA 1
ATOM 875 C C . GLU A 1 118 ? -33.890 1.876 34.606 1.00 89.62 118 GLU A C 1
ATOM 877 O O . GLU A 1 118 ? -34.104 2.951 35.173 1.00 89.62 118 GLU A O 1
ATOM 882 N N . VAL A 1 119 ? -32.661 1.383 34.446 1.00 89.88 119 VAL A N 1
ATOM 883 C CA . VAL A 1 119 ? -31.433 2.138 34.711 1.00 89.88 119 VAL A CA 1
ATOM 884 C C . VAL A 1 119 ? -30.643 2.217 33.414 1.00 89.88 119 VAL A C 1
ATOM 886 O O . VAL A 1 119 ? -30.152 1.202 32.922 1.00 89.88 119 VAL A O 1
ATOM 889 N N . THR A 1 120 ? -30.512 3.424 32.868 1.00 91.06 120 THR A N 1
ATOM 890 C CA . THR A 1 120 ? -29.887 3.654 31.561 1.00 91.06 120 THR A CA 1
ATOM 891 C C . THR A 1 120 ? -28.599 4.454 31.697 1.00 91.06 120 THR A C 1
ATOM 893 O O . THR A 1 120 ? -28.539 5.441 32.429 1.00 91.06 120 THR A O 1
ATOM 896 N N . ALA A 1 121 ? -27.584 4.049 30.943 1.00 91.56 121 ALA A N 1
ATOM 897 C CA . ALA A 1 121 ? -26.359 4.798 30.719 1.00 91.56 121 ALA A CA 1
ATOM 898 C C . ALA A 1 121 ? -26.118 4.958 29.217 1.00 91.56 121 ALA A C 1
ATOM 900 O O . ALA A 1 121 ? -26.542 4.130 28.409 1.00 91.56 121 ALA A O 1
ATOM 901 N N . SER A 1 122 ? -25.411 6.017 28.838 1.00 90.62 122 SER A N 1
ATOM 902 C CA . SER A 1 122 ? -24.985 6.219 27.458 1.00 90.62 122 SER A CA 1
ATOM 903 C C . SER A 1 122 ? -23.564 6.748 27.395 1.00 90.62 122 SER A C 1
ATOM 905 O O . SER A 1 122 ? -23.175 7.571 28.225 1.00 90.62 122 SER A O 1
ATOM 907 N N . ARG A 1 123 ? -22.805 6.306 26.396 1.00 90.88 123 ARG A N 1
ATOM 908 C CA . ARG A 1 123 ? -21.432 6.745 26.160 1.00 90.88 123 ARG A CA 1
ATOM 909 C C . ARG A 1 123 ? -21.155 6.813 24.666 1.00 90.88 123 ARG A C 1
ATOM 911 O O . ARG A 1 123 ? -21.598 5.948 23.918 1.00 90.88 123 ARG A O 1
ATOM 918 N N . ILE A 1 124 ? -20.424 7.838 24.240 1.00 90.06 124 ILE A N 1
ATOM 919 C CA . ILE A 1 124 ? -19.923 7.903 22.865 1.00 90.06 124 ILE A CA 1
ATOM 920 C C . ILE A 1 124 ? -18.792 6.884 22.744 1.00 90.06 124 ILE A C 1
ATOM 922 O O . ILE A 1 124 ? -17.888 6.876 23.578 1.00 90.06 124 ILE A O 1
ATOM 926 N N . VAL A 1 125 ? -18.847 6.039 21.724 1.00 90.75 125 VAL A N 1
ATOM 927 C CA . VAL A 1 125 ? -17.764 5.148 21.312 1.00 90.75 125 VAL A CA 1
ATOM 928 C C . VAL A 1 125 ? -17.184 5.639 19.992 1.00 90.75 125 VAL A C 1
ATOM 930 O O . VAL A 1 125 ? -17.899 6.218 19.177 1.00 90.75 125 VAL A O 1
ATOM 933 N N . GLU A 1 126 ? -15.890 5.437 19.785 1.00 89.81 126 GLU A N 1
ATOM 934 C CA . GLU A 1 126 ? -15.191 5.876 18.577 1.00 89.81 126 GLU A CA 1
ATOM 935 C C . GLU A 1 126 ? -14.250 4.789 18.082 1.00 89.81 126 GLU A C 1
ATOM 937 O O . GLU A 1 126 ? -13.479 4.229 18.859 1.00 89.81 126 GLU A O 1
ATOM 942 N N . ASN A 1 127 ? -14.290 4.521 16.783 1.00 89.31 127 ASN A N 1
ATOM 943 C CA . ASN A 1 127 ? -13.316 3.681 16.115 1.00 89.31 127 ASN A CA 1
ATOM 944 C C . ASN A 1 127 ? -12.370 4.557 15.300 1.00 89.31 127 ASN A C 1
ATOM 946 O O . ASN A 1 127 ? -12.738 5.057 14.238 1.00 89.31 127 ASN A O 1
ATOM 950 N N . LEU A 1 128 ? -11.145 4.720 15.796 1.00 89.31 128 LEU A N 1
ATOM 951 C CA . LEU A 1 128 ? -10.121 5.495 15.099 1.00 89.31 128 LEU A CA 1
ATOM 952 C C . LEU A 1 128 ? -9.576 4.766 13.868 1.00 89.31 128 LEU A C 1
ATOM 954 O O . LEU A 1 128 ? -9.015 5.409 12.988 1.00 89.31 128 LEU A O 1
ATOM 958 N N . GLY A 1 129 ? -9.716 3.437 13.805 1.00 91.81 129 GLY A N 1
ATOM 959 C CA . GLY A 1 129 ? -9.166 2.636 12.715 1.00 91.81 129 GLY A CA 1
ATOM 960 C C . GLY A 1 129 ? -7.704 2.251 12.844 1.00 91.81 129 GLY A C 1
ATOM 961 O O . GLY A 1 129 ? -7.146 1.632 11.936 1.00 91.81 129 GLY A O 1
ATOM 962 N N . TYR A 1 130 ? -7.078 2.631 13.955 1.00 94.31 130 TYR A N 1
ATOM 963 C CA . TYR A 1 130 ? -5.698 2.304 14.258 1.00 94.31 130 TYR A CA 1
ATOM 964 C C . TYR A 1 130 ? -5.455 2.212 15.766 1.00 94.31 130 TYR A C 1
ATOM 966 O O . TYR A 1 130 ? -6.257 2.673 16.581 1.00 94.31 130 TYR A O 1
ATOM 974 N N . THR A 1 131 ? -4.324 1.624 16.135 1.00 94.12 131 THR A N 1
ATOM 975 C CA . THR A 1 131 ? -3.672 1.807 17.437 1.00 94.12 131 THR A CA 1
ATOM 976 C C . THR A 1 131 ? -2.243 2.296 17.215 1.00 94.12 131 THR A C 1
ATOM 978 O O . THR A 1 131 ? -1.706 2.167 16.113 1.00 94.12 131 THR A O 1
ATOM 981 N N . VAL A 1 132 ? -1.622 2.882 18.240 1.00 95.38 132 VAL A N 1
ATOM 982 C CA . VAL A 1 132 ? -0.223 3.333 18.185 1.00 95.38 132 VAL A CA 1
ATOM 983 C C . VAL A 1 132 ? 0.566 2.644 19.293 1.00 95.38 132 VAL A C 1
ATOM 985 O O . VAL A 1 132 ? 0.070 2.520 20.413 1.00 95.38 132 VAL A O 1
ATOM 988 N N . SER A 1 133 ? 1.778 2.185 18.981 1.00 96.44 133 SER A N 1
ATOM 989 C CA . SER A 1 133 ? 2.725 1.642 19.961 1.00 96.44 133 SER A CA 1
ATOM 990 C C . SER A 1 133 ? 3.042 2.646 21.077 1.00 96.44 133 SER A C 1
ATOM 992 O O . SER A 1 133 ? 2.919 3.856 20.895 1.00 96.44 133 SER A O 1
ATOM 994 N N . GLU A 1 134 ? 3.496 2.153 22.234 1.00 94.75 134 GLU A N 1
ATOM 995 C CA . GLU A 1 134 ? 3.809 2.991 23.407 1.00 94.75 134 GLU A CA 1
ATOM 996 C C . GLU A 1 134 ? 4.838 4.095 23.115 1.00 94.75 134 GLU A C 1
ATOM 998 O O . GLU A 1 134 ? 4.770 5.179 23.689 1.00 94.75 134 GLU A O 1
ATOM 1003 N N . ASP A 1 135 ? 5.777 3.841 22.199 1.00 93.38 135 ASP A N 1
ATOM 1004 C CA . ASP A 1 135 ? 6.781 4.818 21.768 1.00 93.38 135 ASP A CA 1
ATOM 1005 C C . ASP A 1 135 ? 6.239 5.872 20.784 1.00 93.38 135 ASP A C 1
ATOM 1007 O O . ASP A 1 135 ? 6.967 6.789 20.400 1.00 93.38 135 ASP A O 1
ATOM 1011 N N . GLY A 1 136 ? 4.973 5.752 20.375 1.00 92.94 136 GLY A N 1
ATOM 1012 C CA . GLY A 1 136 ? 4.301 6.660 19.455 1.00 92.94 136 GLY A CA 1
ATOM 1013 C C . GLY A 1 136 ? 4.697 6.492 17.986 1.00 92.94 136 GLY A C 1
ATOM 1014 O O . GLY A 1 136 ? 4.306 7.326 17.172 1.00 92.94 136 GLY A O 1
ATOM 1015 N N . LYS A 1 137 ? 5.495 5.472 17.632 1.00 94.62 137 LYS A N 1
ATOM 1016 C CA . LYS A 1 137 ? 6.142 5.388 16.310 1.00 94.62 137 LYS A CA 1
ATOM 1017 C C . LYS A 1 137 ? 5.515 4.408 15.338 1.00 94.62 137 LYS A C 1
ATOM 1019 O O . LYS A 1 137 ? 5.809 4.507 14.155 1.00 94.62 137 LYS A O 1
ATOM 1024 N N . THR A 1 138 ? 4.704 3.461 15.793 1.00 98.25 138 THR A N 1
ATOM 1025 C CA . THR A 1 138 ? 4.158 2.414 14.924 1.00 98.25 138 THR A CA 1
ATOM 1026 C C . THR A 1 138 ? 2.647 2.398 14.999 1.00 98.25 138 THR A C 1
ATOM 1028 O O . THR A 1 138 ? 2.076 2.166 16.062 1.00 98.25 138 THR A O 1
ATOM 1031 N N . TYR A 1 139 ? 2.013 2.629 13.853 1.00 98.31 139 TYR A N 1
ATOM 1032 C CA . TYR A 1 139 ? 0.572 2.554 13.682 1.00 98.31 139 TYR A CA 1
ATOM 1033 C C . TYR A 1 139 ? 0.200 1.132 13.270 1.00 98.31 139 TYR A C 1
ATOM 1035 O O . TYR A 1 139 ? 0.729 0.618 12.290 1.00 98.31 139 TYR A O 1
ATOM 1043 N N . THR A 1 140 ? -0.712 0.500 14.004 1.00 97.62 140 THR A N 1
ATOM 1044 C CA . THR A 1 140 ? -1.377 -0.736 13.567 1.00 97.62 140 THR A CA 1
ATOM 1045 C C . THR A 1 140 ? -2.733 -0.345 12.997 1.00 97.62 140 THR A C 1
ATOM 1047 O O . THR A 1 140 ? -3.587 0.116 13.750 1.00 97.62 140 THR A O 1
ATOM 1050 N N . VAL A 1 141 ? -2.911 -0.462 11.684 1.00 97.25 141 VAL A N 1
ATOM 1051 C CA . VAL A 1 141 ? -4.035 0.094 10.917 1.00 97.25 141 VAL A CA 1
ATOM 1052 C C . VAL A 1 141 ? -4.962 -1.018 10.432 1.00 97.25 141 VAL A C 1
ATOM 1054 O O . VAL A 1 141 ? -4.515 -2.015 9.875 1.00 97.25 141 VAL A O 1
ATOM 1057 N N . TYR A 1 142 ? -6.270 -0.826 10.602 1.00 93.94 142 TYR A N 1
ATOM 1058 C CA . TYR A 1 142 ? -7.291 -1.817 10.237 1.00 93.94 142 TYR A CA 1
ATOM 1059 C C . TYR A 1 142 ? -8.529 -1.223 9.551 1.00 93.94 142 TYR A C 1
ATOM 1061 O O . TYR A 1 142 ? -9.494 -1.944 9.308 1.00 93.94 142 TYR A O 1
ATOM 1069 N N . ASN A 1 143 ? -8.538 0.076 9.235 1.00 92.25 143 ASN A N 1
ATOM 1070 C CA . ASN A 1 143 ? -9.516 0.673 8.321 1.00 92.25 143 ASN A CA 1
ATOM 1071 C C . ASN A 1 143 ? -8.936 1.915 7.602 1.00 92.25 143 ASN A C 1
ATOM 1073 O O . ASN A 1 143 ? -7.800 2.328 7.849 1.00 92.25 143 ASN A O 1
ATOM 1077 N N . ALA A 1 144 ? -9.732 2.528 6.721 1.00 94.69 144 ALA A N 1
ATOM 1078 C CA . ALA A 1 144 ? -9.312 3.678 5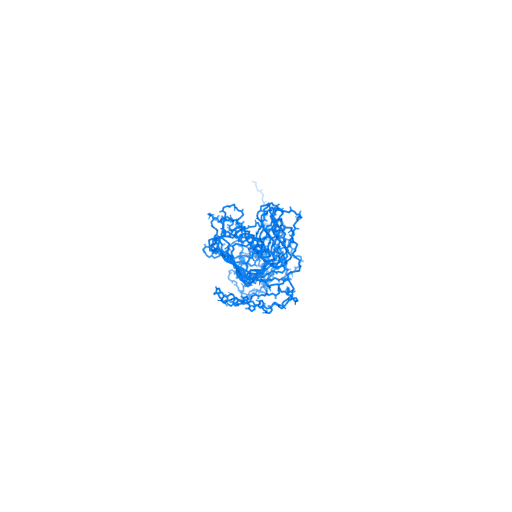.919 1.00 94.69 144 ALA A CA 1
ATOM 1079 C C . ALA A 1 144 ? -9.001 4.943 6.737 1.00 94.69 144 ALA A C 1
ATOM 1081 O O . ALA A 1 144 ? -8.053 5.659 6.417 1.00 94.69 144 ALA A O 1
ATOM 1082 N N . ASP A 1 145 ? -9.754 5.203 7.809 1.00 92.50 145 ASP A N 1
ATOM 1083 C CA . ASP A 1 145 ? -9.506 6.350 8.690 1.00 92.50 145 ASP A CA 1
ATOM 1084 C C . ASP A 1 145 ? -8.150 6.206 9.397 1.00 92.50 145 ASP A C 1
ATOM 1086 O O . ASP A 1 145 ? -7.397 7.176 9.499 1.00 92.50 145 ASP A O 1
ATOM 1090 N N . GLY A 1 146 ? -7.776 4.980 9.775 1.00 95.88 146 GLY A N 1
ATOM 1091 C CA . GLY A 1 146 ? -6.455 4.688 10.324 1.00 95.88 146 GLY A CA 1
ATOM 1092 C C . GLY A 1 146 ? -5.314 4.853 9.325 1.00 95.88 146 GLY A C 1
ATOM 1093 O O . GLY A 1 146 ? -4.263 5.383 9.689 1.00 95.88 146 GLY A O 1
ATOM 1094 N N . LEU A 1 147 ? -5.520 4.475 8.059 1.00 98.06 147 LEU A N 1
ATOM 1095 C CA . LEU A 1 147 ? -4.517 4.678 7.010 1.00 98.06 147 LEU A CA 1
ATOM 1096 C C . LEU A 1 147 ? -4.261 6.176 6.782 1.00 98.06 147 LEU A C 1
ATOM 1098 O O . LEU A 1 147 ? -3.109 6.610 6.718 1.00 98.06 147 LEU A O 1
ATOM 1102 N N . ILE A 1 148 ? -5.333 6.974 6.726 1.00 97.81 148 ILE A N 1
ATOM 1103 C CA . ILE A 1 148 ? -5.270 8.441 6.626 1.00 97.81 148 ILE A CA 1
ATOM 1104 C C . ILE A 1 148 ? -4.575 9.041 7.848 1.00 97.81 148 ILE A C 1
ATOM 1106 O O . ILE A 1 148 ? -3.720 9.917 7.698 1.00 97.81 148 ILE A O 1
ATOM 1110 N N . ALA A 1 149 ? -4.902 8.567 9.053 1.00 96.88 149 ALA A N 1
ATOM 1111 C CA . ALA A 1 149 ? -4.273 9.030 10.283 1.00 96.88 149 ALA A CA 1
ATOM 1112 C C . ALA A 1 149 ? -2.758 8.778 10.281 1.00 96.88 149 ALA A C 1
ATOM 1114 O O . ALA A 1 149 ? -1.998 9.693 10.602 1.00 96.88 149 ALA A O 1
ATOM 1115 N N . TRP A 1 150 ? -2.310 7.592 9.851 1.00 98.56 150 TRP A N 1
ATOM 1116 C CA . TRP A 1 150 ? -0.883 7.299 9.690 1.00 98.56 150 TRP A CA 1
ATOM 1117 C C . TRP A 1 150 ? -0.221 8.239 8.671 1.00 98.56 150 TRP A C 1
ATOM 1119 O O . TRP A 1 150 ? 0.792 8.866 8.987 1.00 98.56 150 TRP A O 1
ATOM 1129 N N . GLY A 1 151 ? -0.806 8.406 7.480 1.00 98.31 151 GLY A N 1
ATOM 1130 C CA . GLY A 1 151 ? -0.239 9.286 6.452 1.00 98.31 151 GLY A CA 1
ATOM 1131 C C . GLY A 1 151 ? -0.111 10.740 6.925 1.00 98.31 151 GLY A C 1
ATOM 1132 O O . GLY A 1 151 ? 0.920 11.387 6.725 1.00 98.31 151 GLY A O 1
ATOM 1133 N N . ASN A 1 152 ? -1.121 11.234 7.645 1.00 97.50 152 ASN A N 1
ATOM 1134 C CA . ASN A 1 152 ? -1.093 12.555 8.269 1.00 97.50 152 ASN A CA 1
ATOM 1135 C C . ASN A 1 152 ? -0.018 12.660 9.357 1.00 97.50 152 ASN A C 1
ATOM 1137 O O . ASN A 1 152 ? 0.687 13.667 9.409 1.00 97.50 152 ASN A O 1
ATOM 1141 N N . ALA A 1 153 ? 0.141 11.632 10.195 1.00 97.62 153 ALA A N 1
ATOM 1142 C CA . ALA A 1 153 ? 1.165 11.593 11.235 1.00 97.62 153 ALA A CA 1
ATOM 1143 C C . ALA A 1 153 ? 2.583 11.688 10.648 1.00 97.62 153 ALA A C 1
ATOM 1145 O O . ALA A 1 153 ? 3.397 12.473 11.136 1.00 97.62 153 ALA A O 1
ATOM 1146 N N . VAL A 1 154 ? 2.853 10.971 9.551 1.00 98.12 154 VAL A N 1
ATOM 1147 C CA . VAL A 1 154 ? 4.130 11.048 8.822 1.00 98.12 154 VAL A CA 1
ATOM 1148 C C . VAL A 1 154 ? 4.396 12.469 8.305 1.00 98.12 154 VAL A C 1
ATOM 1150 O O . VAL A 1 154 ? 5.514 12.975 8.419 1.00 98.12 154 VAL A O 1
ATOM 1153 N N . ASN A 1 155 ? 3.372 13.138 7.765 1.00 96.50 155 ASN A N 1
ATOM 1154 C CA . ASN A 1 155 ? 3.499 14.483 7.193 1.00 96.50 155 ASN A CA 1
ATOM 1155 C C . ASN A 1 155 ? 3.746 15.581 8.246 1.00 96.50 155 ASN A C 1
ATOM 1157 O O . ASN A 1 155 ? 4.333 16.612 7.921 1.00 96.50 155 ASN A O 1
ATOM 1161 N N . VAL A 1 156 ? 3.331 15.376 9.503 1.00 95.25 156 VAL A N 1
ATOM 1162 C CA . VAL A 1 156 ? 3.545 16.344 10.601 1.00 95.25 156 VAL A CA 1
ATOM 1163 C C . VAL A 1 156 ? 4.722 16.001 11.514 1.00 95.25 156 VAL A C 1
ATOM 1165 O O . VAL A 1 156 ? 5.049 16.786 12.410 1.00 95.25 156 VAL A O 1
ATOM 1168 N N . GLU A 1 157 ? 5.381 14.856 11.302 1.00 95.25 157 GLU A N 1
ATOM 1169 C CA . GLU A 1 157 ? 6.643 14.523 11.966 1.00 95.25 157 GLU A CA 1
ATOM 1170 C C . GLU A 1 157 ? 7.662 15.663 11.731 1.00 95.25 157 GLU A C 1
ATOM 1172 O O . GLU A 1 157 ? 7.491 16.513 10.853 1.00 95.25 157 GLU A O 1
ATOM 1177 N N . LYS A 1 158 ? 8.735 15.764 12.520 1.00 92.25 158 LYS A N 1
ATOM 1178 C CA . LYS A 1 158 ? 9.782 16.791 12.330 1.00 92.25 158 LYS A CA 1
ATOM 1179 C C . LYS A 1 158 ? 11.043 16.170 11.742 1.00 92.25 158 LYS A C 1
ATOM 1181 O O . LYS A 1 158 ? 11.398 15.058 12.102 1.00 92.25 158 LYS A O 1
ATOM 1186 N N . GLY A 1 159 ? 11.750 16.924 10.901 1.00 93.81 159 GLY A N 1
ATOM 1187 C CA . GLY A 1 159 ? 13.008 16.495 10.283 1.00 93.81 159 GLY A CA 1
ATOM 1188 C C . GLY A 1 159 ? 12.877 16.165 8.797 1.00 93.81 159 GLY A C 1
ATOM 1189 O O . GLY A 1 159 ? 11.792 16.153 8.236 1.00 93.81 159 GLY A O 1
ATOM 1190 N N . GLN A 1 160 ? 14.007 15.936 8.138 1.00 94.88 160 GLN A N 1
ATOM 1191 C CA . GLN A 1 160 ? 14.027 15.549 6.724 1.00 94.88 160 GLN A CA 1
ATOM 1192 C C . GLN A 1 160 ? 13.490 14.124 6.518 1.00 94.88 160 GLN A C 1
ATOM 1194 O O . GLN A 1 160 ? 12.761 13.865 5.563 1.00 94.88 160 GLN A O 1
ATOM 1199 N N . TYR A 1 161 ? 13.852 13.214 7.421 1.00 97.69 161 TYR A N 1
ATOM 1200 C CA . TYR A 1 161 ? 13.480 11.805 7.373 1.00 97.69 161 TYR A CA 1
ATOM 1201 C C . TYR A 1 161 ? 12.324 11.528 8.329 1.00 97.69 161 TYR A C 1
ATOM 1203 O O . TYR A 1 161 ? 12.334 12.018 9.459 1.00 97.69 161 TYR A O 1
ATOM 1211 N N . ARG A 1 162 ? 11.325 10.781 7.854 1.00 97.44 162 ARG A N 1
ATOM 1212 C CA . ARG A 1 162 ? 10.104 10.445 8.593 1.00 97.44 162 ARG A CA 1
ATOM 1213 C C . ARG A 1 162 ? 10.116 8.964 8.958 1.00 97.44 162 ARG A C 1
ATOM 1215 O O . ARG A 1 162 ? 10.198 8.133 8.055 1.00 97.44 162 ARG A O 1
ATOM 1222 N N . TYR A 1 163 ? 10.038 8.632 10.242 1.00 97.56 163 TYR A N 1
ATOM 1223 C CA . TYR A 1 163 ? 10.238 7.270 10.753 1.00 97.56 163 TYR A CA 1
ATOM 1224 C C . TYR A 1 163 ? 8.967 6.625 11.309 1.00 97.56 163 TYR A C 1
ATOM 1226 O O . TYR A 1 163 ? 9.031 5.526 11.857 1.00 97.56 163 TYR A O 1
ATOM 1234 N N . THR A 1 164 ? 7.819 7.293 11.196 1.00 98.38 164 THR A N 1
ATOM 1235 C CA . THR A 1 164 ? 6.543 6.753 11.672 1.00 98.38 164 THR A CA 1
ATOM 1236 C C . THR A 1 164 ? 6.114 5.545 10.826 1.00 98.38 164 THR A C 1
ATOM 1238 O O . THR A 1 164 ? 5.769 5.672 9.652 1.00 98.38 164 THR A O 1
ATOM 1241 N N . ASN A 1 165 ? 6.124 4.359 11.429 1.00 98.69 165 ASN A N 1
ATOM 1242 C CA . ASN A 1 165 ? 5.845 3.078 10.789 1.00 98.69 165 ASN A CA 1
ATOM 1243 C C . ASN A 1 165 ? 4.341 2.791 10.688 1.00 98.69 165 ASN A C 1
ATOM 1245 O O . ASN A 1 165 ? 3.548 3.285 11.493 1.00 98.69 165 ASN A O 1
ATOM 1249 N N . CYS A 1 166 ? 3.975 1.918 9.751 1.00 98.81 166 CYS A N 1
ATOM 1250 C CA . CYS A 1 166 ? 2.630 1.373 9.595 1.00 98.81 166 CYS A CA 1
ATOM 1251 C C . CYS A 1 166 ? 2.678 -0.148 9.450 1.00 98.81 166 CYS A C 1
ATOM 1253 O O . CYS A 1 166 ? 3.530 -0.671 8.729 1.00 98.81 166 CYS A O 1
ATOM 1255 N N . ILE A 1 167 ? 1.740 -0.830 10.100 1.00 98.69 167 ILE A N 1
ATOM 1256 C CA . ILE A 1 167 ? 1.433 -2.245 9.907 1.00 98.69 167 ILE A CA 1
ATOM 1257 C C . ILE A 1 167 ? -0.063 -2.348 9.622 1.00 98.69 167 ILE A C 1
ATOM 1259 O O . ILE A 1 167 ? -0.864 -1.914 10.452 1.00 98.69 167 ILE A O 1
ATOM 1263 N N . LEU A 1 168 ? -0.455 -2.916 8.483 1.00 98.62 168 LEU A N 1
ATOM 1264 C CA . LEU A 1 168 ? -1.862 -3.229 8.229 1.00 98.62 168 LEU A CA 1
ATOM 1265 C C . LEU A 1 168 ? -2.234 -4.566 8.877 1.00 98.62 168 LEU A C 1
ATOM 1267 O O . LEU A 1 168 ? -1.444 -5.508 8.873 1.00 98.62 168 LEU A O 1
ATOM 1271 N N . THR A 1 169 ? -3.455 -4.659 9.399 1.00 97.00 169 THR A N 1
ATOM 1272 C CA . THR A 1 169 ? -4.023 -5.906 9.952 1.00 97.00 169 THR A CA 1
ATOM 1273 C C . THR A 1 169 ? -5.393 -6.248 9.366 1.00 97.00 169 THR A C 1
ATOM 1275 O O . THR A 1 169 ? -6.107 -7.095 9.902 1.00 97.00 169 THR A O 1
ATOM 1278 N N . ALA A 1 170 ? -5.804 -5.530 8.323 1.00 95.69 170 ALA A N 1
ATOM 1279 C CA . ALA A 1 170 ? -7.019 -5.773 7.565 1.00 95.69 170 ALA A CA 1
ATOM 1280 C C . ALA A 1 170 ? -6.890 -5.147 6.172 1.00 95.69 170 ALA A C 1
ATOM 1282 O O . ALA A 1 170 ? -6.095 -4.224 5.972 1.00 95.69 170 ALA A O 1
ATOM 1283 N N . ASP A 1 171 ? -7.718 -5.609 5.239 1.00 97.75 171 ASP A N 1
ATOM 1284 C CA . ASP A 1 171 ? -7.888 -4.937 3.955 1.00 97.75 171 ASP A CA 1
ATOM 1285 C C . ASP A 1 171 ? -8.547 -3.566 4.152 1.00 97.75 171 ASP A C 1
ATOM 1287 O O . ASP A 1 171 ? -9.431 -3.383 4.993 1.00 97.75 171 ASP A O 1
ATOM 1291 N N . ILE A 1 172 ? -8.117 -2.589 3.359 1.00 97.75 172 ILE A N 1
ATOM 1292 C CA . ILE A 1 172 ? -8.490 -1.184 3.489 1.00 97.75 172 ILE A CA 1
ATOM 1293 C C . ILE A 1 172 ? -9.171 -0.726 2.201 1.00 97.75 172 ILE A C 1
ATOM 1295 O O . ILE A 1 172 ? -8.540 -0.652 1.151 1.00 97.75 172 ILE A O 1
ATOM 1299 N N . ASN A 1 173 ? -10.451 -0.363 2.266 1.00 96.94 173 ASN A N 1
ATOM 1300 C CA . ASN A 1 173 ? -11.148 0.264 1.141 1.00 96.94 173 ASN A CA 1
ATOM 1301 C C . ASN A 1 173 ? -11.109 1.795 1.268 1.00 96.94 173 ASN A C 1
ATOM 1303 O O . ASN A 1 173 ? -11.669 2.344 2.214 1.00 96.94 173 ASN A O 1
ATOM 1307 N N . MET A 1 174 ? -10.475 2.471 0.309 1.00 97.81 174 MET A N 1
ATOM 1308 C CA . MET A 1 174 ? -10.338 3.932 0.257 1.00 97.81 174 MET A CA 1
ATOM 1309 C C . MET A 1 174 ? -11.434 4.629 -0.562 1.00 97.81 174 MET A C 1
ATOM 1311 O O . MET A 1 174 ? -11.352 5.835 -0.794 1.00 97.81 174 MET A O 1
ATOM 1315 N N . GLN A 1 175 ? -12.476 3.905 -0.973 1.00 94.75 175 GLN A N 1
ATOM 1316 C CA . GLN A 1 175 ? -13.635 4.495 -1.637 1.00 94.75 175 GLN A CA 1
ATOM 1317 C C . GLN A 1 175 ? -14.250 5.616 -0.784 1.00 94.75 175 GLN A C 1
ATOM 1319 O O . GLN A 1 175 ? -14.398 5.480 0.430 1.00 94.75 175 GLN A O 1
ATOM 1324 N N . ASP A 1 176 ? -14.587 6.733 -1.431 1.00 90.94 176 ASP A N 1
ATOM 1325 C CA . ASP A 1 176 ? -15.145 7.943 -0.807 1.00 90.94 176 ASP A CA 1
ATOM 1326 C C . ASP A 1 176 ? -14.251 8.577 0.279 1.00 90.94 176 ASP A C 1
ATOM 1328 O O . ASP A 1 176 ? -14.697 9.419 1.064 1.00 90.94 176 ASP A O 1
ATOM 1332 N N . LYS A 1 177 ? -12.965 8.208 0.320 1.00 93.06 177 LYS A N 1
ATOM 1333 C CA . LYS A 1 177 ? -11.966 8.775 1.226 1.00 93.06 177 LYS A CA 1
ATOM 1334 C C . LYS A 1 177 ? -10.942 9.596 0.452 1.00 93.06 177 LYS A C 1
ATOM 1336 O O . LYS A 1 177 ? -10.550 9.269 -0.662 1.00 93.06 177 LYS A O 1
ATOM 1341 N N . THR A 1 178 ? -10.467 10.675 1.067 1.00 95.06 178 THR A N 1
ATOM 1342 C CA . THR A 1 178 ? -9.428 11.525 0.477 1.00 95.06 178 THR A CA 1
ATOM 1343 C C . THR A 1 178 ? -8.054 11.119 0.995 1.00 95.06 178 THR A C 1
ATOM 1345 O O . THR A 1 178 ? -7.785 11.212 2.192 1.00 95.06 178 THR A O 1
ATOM 1348 N N . TRP A 1 179 ? -7.164 10.714 0.087 1.00 96.81 179 TRP A N 1
ATOM 1349 C CA . TRP A 1 179 ? -5.746 10.520 0.385 1.00 96.81 179 TRP A CA 1
ATOM 1350 C C . TRP A 1 179 ? -4.962 11.813 0.145 1.00 96.81 179 TRP A C 1
ATOM 1352 O O . TRP A 1 179 ? -5.137 12.469 -0.880 1.00 96.81 179 TRP A O 1
ATOM 1362 N N . ALA A 1 180 ? -4.085 12.186 1.080 1.00 94.56 180 ALA A N 1
ATOM 1363 C CA . ALA A 1 180 ? -3.286 13.413 0.981 1.00 94.56 180 ALA A CA 1
ATOM 1364 C C . ALA A 1 180 ? -1.878 13.192 0.395 1.00 94.56 180 ALA A C 1
ATOM 1366 O O . ALA A 1 180 ? -1.186 14.168 0.095 1.00 94.56 180 ALA A O 1
ATOM 1367 N N . GLY A 1 181 ? -1.455 11.936 0.217 1.00 94.31 181 GLY A N 1
ATOM 1368 C CA . GLY A 1 181 ? -0.064 11.581 -0.072 1.00 94.31 181 GLY A CA 1
ATOM 1369 C C . GLY A 1 181 ? 0.816 11.591 1.183 1.00 94.31 181 GLY A C 1
ATOM 1370 O O . GLY A 1 181 ? 0.498 12.233 2.185 1.00 94.31 181 GLY A O 1
ATOM 1371 N N . VAL A 1 182 ? 1.949 10.890 1.124 1.00 97.62 182 VAL A N 1
ATOM 1372 C CA . VAL A 1 182 ? 2.956 10.849 2.199 1.00 97.62 182 VAL A CA 1
ATOM 1373 C C . VAL A 1 182 ? 4.263 11.504 1.751 1.00 97.62 182 VAL A C 1
ATOM 1375 O O . VAL A 1 182 ? 4.727 11.270 0.633 1.00 97.62 182 VAL A O 1
ATOM 1378 N N . CYS A 1 183 ? 4.865 12.305 2.637 1.00 96.38 183 CYS A N 1
ATOM 1379 C CA . CYS A 1 183 ? 6.077 13.100 2.400 1.00 96.38 183 CYS A CA 1
ATOM 1380 C C . CYS A 1 183 ? 5.922 14.080 1.229 1.00 96.38 183 CYS A C 1
ATOM 1382 O O . CYS A 1 183 ? 6.745 14.120 0.314 1.00 96.38 183 CYS A O 1
ATOM 1384 N N . THR A 1 184 ? 4.832 14.849 1.228 1.00 90.88 184 THR A N 1
ATOM 1385 C CA . THR A 1 184 ? 4.465 15.744 0.120 1.00 90.88 184 THR A CA 1
ATOM 1386 C C . THR A 1 184 ? 5.393 16.957 -0.018 1.00 90.88 184 THR A C 1
ATOM 1388 O O . THR A 1 184 ? 5.494 17.531 -1.110 1.00 90.88 184 THR A O 1
ATOM 1391 N N . GLY A 1 185 ? 6.133 17.322 1.033 1.00 89.00 185 GLY A N 1
ATOM 1392 C CA . GLY A 1 185 ? 7.131 18.387 1.011 1.00 89.00 185 GLY A CA 1
ATOM 1393 C C . GLY A 1 185 ? 8.374 18.055 0.174 1.00 89.00 185 GLY A C 1
ATOM 1394 O O . GLY A 1 185 ? 8.748 16.905 -0.042 1.00 89.00 185 GLY A O 1
ATOM 1395 N N . ASN A 1 186 ? 9.061 19.089 -0.320 1.00 87.12 186 ASN A N 1
ATOM 1396 C CA . ASN A 1 186 ? 10.183 18.910 -1.254 1.00 87.12 186 ASN A CA 1
ATOM 1397 C C . ASN A 1 186 ? 11.421 18.250 -0.632 1.00 87.12 186 ASN A C 1
ATOM 1399 O O . ASN A 1 186 ? 12.156 17.558 -1.343 1.00 87.12 186 ASN A O 1
ATOM 1403 N N . SER A 1 187 ? 11.632 18.446 0.668 1.00 91.31 187 SER A N 1
ATOM 1404 C CA . SER A 1 187 ? 12.783 17.929 1.418 1.00 91.31 187 SER A CA 1
ATOM 1405 C C . SER A 1 187 ? 12.393 16.819 2.391 1.00 91.31 187 SER A C 1
ATOM 1407 O O . SER A 1 187 ? 13.122 16.566 3.341 1.00 91.31 187 SER A O 1
ATOM 1409 N N . GLU A 1 188 ? 11.238 16.190 2.195 1.00 96.06 188 GLU A N 1
ATOM 1410 C CA . GLU A 1 188 ? 10.728 15.142 3.075 1.00 96.06 188 GLU A CA 1
ATOM 1411 C C . GLU A 1 188 ? 10.969 13.778 2.447 1.00 96.06 188 GLU A C 1
ATOM 1413 O O . GLU A 1 188 ? 10.762 13.597 1.248 1.00 96.06 188 GLU A O 1
ATOM 1418 N N . TRP A 1 189 ? 11.406 12.825 3.260 1.00 98.06 189 TRP A N 1
ATOM 1419 C CA . TRP A 1 189 ? 11.697 11.465 2.834 1.00 98.06 189 TRP A CA 1
ATOM 1420 C C . TRP A 1 189 ? 11.128 10.487 3.846 1.00 98.06 189 TRP A C 1
ATOM 1422 O O . TRP A 1 189 ? 11.440 10.565 5.035 1.00 98.06 189 TRP A O 1
ATOM 1432 N N . PHE A 1 190 ? 10.335 9.536 3.377 1.00 98.62 190 PHE A N 1
ATOM 1433 C CA . PHE A 1 190 ? 9.920 8.421 4.203 1.00 98.62 190 PHE A CA 1
ATOM 1434 C C . PHE A 1 190 ? 11.121 7.501 4.438 1.00 98.62 190 PHE A C 1
ATOM 1436 O O . PHE A 1 190 ? 11.798 7.104 3.490 1.00 98.62 190 PHE A O 1
ATOM 1443 N N . ALA A 1 191 ? 11.395 7.212 5.704 1.00 98.44 191 ALA A N 1
ATOM 1444 C CA . ALA A 1 191 ? 12.488 6.369 6.188 1.00 98.44 191 ALA A CA 1
ATOM 1445 C C . ALA A 1 191 ? 11.990 5.297 7.177 1.00 98.44 191 ALA A C 1
ATOM 1447 O O . ALA A 1 191 ? 12.781 4.576 7.781 1.00 98.44 191 ALA A O 1
ATOM 1448 N N . GLY A 1 192 ? 10.671 5.213 7.373 1.00 98.25 192 GLY A N 1
ATOM 1449 C CA . GLY A 1 192 ? 10.027 4.191 8.182 1.00 98.25 192 GLY A CA 1
ATOM 1450 C C . GLY A 1 192 ? 9.792 2.891 7.416 1.00 98.25 192 GLY A C 1
ATOM 1451 O O . GLY A 1 192 ? 10.203 2.708 6.265 1.00 98.25 192 GLY A O 1
ATOM 1452 N N . THR A 1 193 ? 9.084 1.987 8.085 1.00 98.81 193 THR A N 1
ATOM 1453 C CA . THR A 1 193 ? 8.568 0.742 7.521 1.00 98.81 193 THR A CA 1
ATOM 1454 C C . THR A 1 193 ? 7.067 0.853 7.284 1.00 98.81 193 THR A C 1
ATOM 1456 O O . THR A 1 193 ? 6.318 1.208 8.194 1.00 98.81 193 THR A O 1
ATOM 1459 N N . PHE A 1 194 ? 6.631 0.511 6.076 1.00 98.88 194 PHE A N 1
ATOM 1460 C CA . PHE A 1 194 ? 5.237 0.229 5.757 1.00 98.88 194 PHE A CA 1
ATOM 1461 C C . PHE A 1 194 ? 5.103 -1.270 5.467 1.00 98.88 194 PHE A C 1
ATOM 1463 O O . PHE A 1 194 ? 5.589 -1.749 4.442 1.00 98.88 194 PHE A O 1
ATOM 1470 N N . ASP A 1 195 ? 4.493 -2.015 6.386 1.00 98.75 195 ASP A N 1
ATOM 1471 C CA . ASP A 1 195 ? 4.218 -3.446 6.243 1.00 98.75 195 ASP A CA 1
ATOM 1472 C C . ASP A 1 195 ? 2.721 -3.647 6.004 1.00 98.75 195 ASP A C 1
ATOM 1474 O O . ASP A 1 195 ? 1.904 -3.447 6.900 1.00 98.75 195 ASP A O 1
ATOM 1478 N N . GLY A 1 196 ? 2.341 -4.032 4.791 1.00 98.62 196 GLY A N 1
ATOM 1479 C CA . GLY A 1 196 ? 0.948 -4.322 4.480 1.00 98.62 196 GLY A CA 1
ATOM 1480 C C . GLY A 1 196 ? 0.439 -5.620 5.097 1.00 98.62 196 GLY A C 1
ATOM 1481 O O . GLY A 1 196 ? -0.750 -5.884 5.000 1.00 98.62 196 GLY A O 1
ATOM 1482 N N . GLY A 1 197 ? 1.294 -6.453 5.703 1.00 97.06 197 GLY A N 1
ATOM 1483 C CA . GLY A 1 197 ? 0.857 -7.696 6.343 1.00 97.06 197 GLY A CA 1
ATOM 1484 C C . GLY A 1 197 ? 0.189 -8.707 5.398 1.00 97.06 197 GLY A C 1
ATOM 1485 O O . GLY A 1 197 ? -0.476 -9.622 5.869 1.00 97.06 197 GLY A O 1
ATOM 1486 N N . GLY A 1 198 ? 0.342 -8.547 4.079 1.00 96.25 198 GLY A N 1
ATOM 1487 C CA . GLY A 1 198 ? -0.360 -9.329 3.056 1.00 96.25 198 GLY A CA 1
ATOM 1488 C C . GLY A 1 198 ? -1.755 -8.799 2.704 1.00 96.25 198 GLY A C 1
ATOM 1489 O O . GLY A 1 198 ? -2.470 -9.448 1.947 1.00 96.25 198 GLY A O 1
ATOM 1490 N N . HIS A 1 199 ? -2.148 -7.639 3.237 1.00 98.00 199 HIS A N 1
ATOM 1491 C CA . HIS A 1 199 ? -3.455 -7.027 3.015 1.00 98.00 199 HIS A CA 1
ATOM 1492 C C . HIS A 1 199 ? -3.516 -6.155 1.759 1.00 98.00 199 HIS A C 1
ATOM 1494 O O . HIS A 1 199 ? -2.504 -5.692 1.217 1.00 98.00 199 HIS A O 1
ATOM 1500 N N . THR A 1 200 ? -4.750 -5.905 1.322 1.00 98.31 200 THR A N 1
ATOM 1501 C CA . THR A 1 200 ? -5.063 -5.098 0.144 1.00 98.31 200 THR A CA 1
ATOM 1502 C C . THR A 1 200 ? -5.546 -3.700 0.520 1.00 98.31 200 THR A C 1
ATOM 1504 O O . THR A 1 200 ? -6.453 -3.549 1.334 1.00 98.31 200 THR A O 1
ATOM 1507 N N . ILE A 1 201 ? -5.015 -2.667 -0.135 1.00 98.81 201 ILE A N 1
ATOM 1508 C CA . ILE A 1 201 ? -5.583 -1.316 -0.168 1.00 98.81 201 ILE A CA 1
ATOM 1509 C C . ILE A 1 201 ? -6.310 -1.137 -1.504 1.00 98.81 201 ILE A C 1
ATOM 1511 O O . ILE A 1 201 ? -5.678 -1.162 -2.555 1.00 98.81 201 ILE A O 1
ATOM 1515 N N . SER A 1 202 ? -7.627 -0.948 -1.483 1.00 98.62 202 SER A N 1
ATOM 1516 C CA . SER A 1 202 ? -8.454 -0.813 -2.693 1.00 98.62 202 SER A CA 1
ATOM 1517 C C . SER A 1 202 ? -8.912 0.624 -2.932 1.00 98.62 202 SER A C 1
ATOM 1519 O O . SER A 1 202 ? -9.146 1.356 -1.969 1.00 98.62 202 SER A O 1
ATOM 1521 N N . ASN A 1 203 ? -9.124 0.995 -4.198 1.00 98.44 203 ASN A N 1
ATOM 1522 C CA . ASN A 1 203 ? -9.760 2.252 -4.621 1.00 98.44 203 ASN A CA 1
ATOM 1523 C C . ASN A 1 203 ? -9.036 3.519 -4.132 1.00 98.44 203 ASN A C 1
ATOM 1525 O O . ASN A 1 203 ? -9.662 4.548 -3.873 1.00 98.44 203 ASN A O 1
ATOM 1529 N N . LEU A 1 204 ? -7.717 3.446 -3.937 1.00 98.50 204 LEU A N 1
ATOM 1530 C CA . LEU A 1 204 ? -6.938 4.600 -3.500 1.00 98.50 204 LEU A CA 1
ATOM 1531 C C . LEU A 1 204 ? -6.653 5.502 -4.699 1.00 98.50 204 LEU A C 1
ATOM 1533 O O . LEU A 1 204 ? -5.933 5.119 -5.619 1.00 98.50 204 LEU A O 1
ATOM 1537 N N . THR A 1 205 ? -7.169 6.728 -4.643 1.00 98.12 205 THR A N 1
ATOM 1538 C CA . THR A 1 205 ? -6.954 7.745 -5.677 1.00 98.12 205 THR A CA 1
ATOM 1539 C C . THR A 1 205 ? -6.145 8.918 -5.138 1.00 98.12 205 THR A C 1
ATOM 1541 O O . THR A 1 205 ? -6.435 9.427 -4.050 1.00 98.12 205 THR A O 1
ATOM 1544 N N . TYR A 1 206 ? -5.181 9.406 -5.915 1.00 97.50 206 TYR A N 1
ATOM 1545 C CA . TYR A 1 206 ? -4.445 10.627 -5.608 1.00 97.50 206 TYR A CA 1
ATOM 1546 C C . TYR A 1 206 ? -4.062 11.378 -6.884 1.00 97.50 206 TYR A C 1
ATOM 1548 O O . TYR A 1 206 ? -3.286 10.899 -7.710 1.00 97.50 206 TYR A O 1
ATOM 1556 N N . THR A 1 207 ? -4.606 12.586 -7.028 1.00 96.06 207 THR A N 1
ATOM 1557 C CA . THR A 1 207 ? -4.280 13.505 -8.123 1.00 96.06 207 THR A CA 1
ATOM 1558 C C . THR A 1 207 ? -3.628 14.754 -7.556 1.00 96.06 207 THR A C 1
ATOM 1560 O O . THR A 1 207 ? -4.183 15.390 -6.659 1.00 96.06 207 THR A O 1
ATOM 1563 N N . CYS A 1 208 ? -2.468 15.135 -8.083 1.00 92.81 208 CYS A N 1
ATOM 1564 C CA . CYS A 1 208 ? -1.797 16.368 -7.693 1.00 92.81 208 CYS A CA 1
ATOM 1565 C C . CYS A 1 208 ? -1.068 17.012 -8.878 1.00 92.81 208 CYS A C 1
ATOM 1567 O O . CYS A 1 208 ? -0.822 16.387 -9.910 1.00 92.81 208 CYS A O 1
ATOM 1569 N N . GLU A 1 209 ? -0.710 18.288 -8.729 1.00 91.50 209 GLU A N 1
ATOM 1570 C CA . GLU A 1 209 ? -0.005 19.002 -9.792 1.00 91.50 209 GLU A CA 1
ATOM 1571 C C . GLU A 1 209 ? 1.410 18.458 -10.006 1.00 91.50 209 GLU A C 1
ATOM 1573 O O . GLU A 1 209 ? 1.842 18.289 -11.143 1.00 91.50 209 GLU A O 1
ATOM 1578 N N . GLN A 1 210 ? 2.139 18.179 -8.925 1.00 91.38 210 GLN A N 1
ATOM 1579 C CA . GLN A 1 210 ? 3.551 17.803 -8.984 1.00 91.38 210 GLN A CA 1
ATOM 1580 C C . GLN A 1 210 ? 3.743 16.286 -9.091 1.00 91.38 210 GLN A C 1
ATOM 1582 O O . GLN A 1 210 ? 3.542 15.715 -10.153 1.00 91.38 210 GLN A O 1
ATOM 1587 N N . ASP A 1 211 ? 4.194 15.662 -8.003 1.00 94.12 211 ASP A N 1
ATOM 1588 C CA . ASP A 1 211 ? 4.602 14.269 -7.936 1.00 94.12 211 ASP A CA 1
ATOM 1589 C C . ASP A 1 211 ? 3.513 13.431 -7.256 1.00 94.12 211 ASP A C 1
ATOM 1591 O O . ASP A 1 211 ? 3.241 13.639 -6.068 1.00 94.12 211 ASP A O 1
ATOM 1595 N N . ALA A 1 212 ? 2.928 12.476 -7.978 1.00 96.75 212 ALA A N 1
ATOM 1596 C CA . ALA A 1 212 ? 1.846 11.633 -7.470 1.00 96.75 212 ALA A CA 1
ATOM 1597 C C . ALA A 1 212 ? 2.350 10.228 -7.118 1.00 96.75 212 ALA A C 1
ATOM 1599 O O . ALA A 1 212 ? 2.944 9.556 -7.957 1.00 96.75 212 ALA A O 1
ATOM 1600 N N . ALA A 1 213 ? 2.125 9.798 -5.878 1.00 98.19 213 ALA A N 1
ATOM 1601 C CA . ALA A 1 213 ? 2.339 8.428 -5.414 1.00 98.19 213 ALA A CA 1
ATOM 1602 C C . ALA A 1 213 ? 1.697 8.220 -4.040 1.00 98.19 213 ALA A C 1
ATOM 1604 O O . ALA A 1 213 ? 1.409 9.193 -3.335 1.00 98.19 213 ALA A O 1
ATOM 1605 N N . PHE A 1 214 ? 1.556 6.960 -3.616 1.00 98.56 214 PHE A N 1
ATOM 1606 C CA . PHE A 1 214 ? 1.216 6.640 -2.228 1.00 98.56 214 PHE A CA 1
ATOM 1607 C C . PHE A 1 214 ? 2.218 7.287 -1.251 1.00 98.56 214 PHE A C 1
ATOM 1609 O O . PHE A 1 214 ? 1.814 8.000 -0.328 1.00 98.56 214 PHE A O 1
ATOM 1616 N N . ILE A 1 215 ? 3.519 7.138 -1.531 1.00 98.50 215 ILE A N 1
ATOM 1617 C CA . ILE A 1 215 ? 4.638 7.823 -0.873 1.00 98.50 215 ILE A CA 1
ATOM 1618 C C . ILE A 1 215 ? 5.430 8.619 -1.919 1.00 98.50 215 ILE A C 1
ATOM 1620 O O . ILE A 1 215 ? 6.009 8.067 -2.853 1.00 98.50 215 ILE A O 1
ATOM 1624 N N . LYS A 1 216 ? 5.517 9.944 -1.770 1.00 97.75 216 LYS A N 1
ATOM 1625 C CA . LYS A 1 216 ? 6.199 10.802 -2.753 1.00 97.75 216 LYS A CA 1
ATOM 1626 C C . LYS A 1 216 ? 7.705 10.524 -2.816 1.00 97.75 216 LYS A C 1
ATOM 1628 O O . LYS A 1 216 ? 8.277 10.456 -3.905 1.00 97.75 216 LYS A O 1
ATOM 1633 N N . LYS A 1 217 ? 8.371 10.372 -1.670 1.00 97.88 217 LYS A N 1
ATOM 1634 C CA . LYS A 1 217 ? 9.821 10.132 -1.601 1.00 97.88 217 LYS A CA 1
ATOM 1635 C C . LYS A 1 217 ? 10.176 9.147 -0.495 1.00 97.88 217 LYS A C 1
ATOM 1637 O O . LYS A 1 217 ? 9.703 9.308 0.625 1.00 97.88 217 LYS A O 1
ATOM 1642 N N . ALA A 1 218 ? 11.054 8.193 -0.794 1.00 98.38 218 ALA A N 1
ATOM 1643 C CA . ALA A 1 218 ? 11.559 7.194 0.148 1.00 98.38 218 ALA A CA 1
ATOM 1644 C C . ALA A 1 218 ? 13.095 7.118 0.116 1.00 98.38 218 ALA A C 1
ATOM 1646 O O . ALA A 1 218 ? 13.702 7.187 -0.957 1.00 98.38 218 ALA A O 1
ATOM 1647 N N . SER A 1 219 ? 13.730 7.040 1.287 1.00 97.50 219 SER A N 1
ATOM 1648 C CA . SER A 1 219 ? 15.189 6.927 1.445 1.00 97.50 219 SER A CA 1
ATOM 1649 C C . SER A 1 219 ? 15.552 6.332 2.814 1.00 97.50 219 SER A C 1
ATOM 1651 O O . SER A 1 219 ? 14.676 5.928 3.564 1.00 97.50 219 SER A O 1
ATOM 1653 N N . GLU A 1 220 ? 16.845 6.277 3.148 1.00 94.56 220 GLU A N 1
ATOM 1654 C CA . GLU A 1 220 ? 17.377 5.915 4.477 1.00 94.56 220 GLU A CA 1
ATOM 1655 C C . GLU A 1 220 ? 16.792 4.633 5.073 1.00 94.56 220 GLU A C 1
ATOM 1657 O O . GLU A 1 220 ? 16.069 4.660 6.065 1.00 94.56 220 GLU A O 1
ATOM 1662 N N . ASN A 1 221 ? 17.138 3.488 4.482 1.00 94.88 221 ASN A N 1
ATOM 1663 C CA . ASN A 1 221 ? 16.680 2.173 4.946 1.00 94.88 221 ASN A CA 1
ATOM 1664 C C . ASN A 1 221 ? 15.147 2.042 5.026 1.00 94.88 221 ASN A C 1
ATOM 1666 O O . ASN A 1 221 ? 14.655 1.190 5.762 1.00 94.88 221 ASN A O 1
ATOM 1670 N N . CYS A 1 222 ? 14.396 2.862 4.279 1.00 98.56 222 CYS A N 1
ATOM 1671 C CA . CYS A 1 222 ? 12.958 2.695 4.120 1.00 98.56 222 CYS A CA 1
ATOM 1672 C C . CYS A 1 222 ? 12.635 1.276 3.642 1.00 98.56 222 CYS A C 1
ATOM 1674 O O . CYS A 1 222 ? 13.290 0.755 2.736 1.00 98.56 222 CYS A O 1
ATOM 1676 N N . ILE A 1 223 ? 11.603 0.674 4.233 1.00 98.75 223 ILE A N 1
ATOM 1677 C CA . ILE A 1 223 ? 11.088 -0.633 3.830 1.00 98.75 223 ILE A CA 1
ATOM 1678 C C . ILE A 1 223 ? 9.606 -0.484 3.510 1.00 98.75 223 ILE A C 1
ATOM 1680 O O . ILE A 1 223 ? 8.825 -0.061 4.359 1.00 98.75 223 ILE A O 1
ATOM 1684 N N . ILE A 1 224 ? 9.207 -0.879 2.307 1.00 98.88 224 ILE A N 1
ATOM 1685 C CA . ILE A 1 224 ? 7.800 -1.078 1.957 1.00 98.88 224 ILE A CA 1
ATOM 1686 C C . ILE A 1 224 ? 7.639 -2.530 1.554 1.00 98.88 224 ILE A C 1
ATOM 1688 O O . ILE A 1 224 ? 8.350 -2.998 0.661 1.00 98.88 224 ILE A O 1
ATOM 1692 N N . LYS A 1 225 ? 6.734 -3.248 2.217 1.00 98.50 225 LYS A N 1
ATOM 1693 C CA . LYS A 1 225 ? 6.533 -4.661 1.923 1.00 98.50 225 LYS A CA 1
ATOM 1694 C C . LYS A 1 225 ? 5.113 -5.156 2.125 1.00 98.50 225 LYS A C 1
ATOM 1696 O O . LYS A 1 225 ? 4.357 -4.569 2.893 1.00 98.50 225 LYS A O 1
ATOM 1701 N N . ASN A 1 226 ? 4.812 -6.287 1.493 1.00 98.31 226 ASN A N 1
ATOM 1702 C CA . ASN A 1 226 ? 3.635 -7.118 1.751 1.00 98.31 226 ASN A CA 1
ATOM 1703 C C . ASN A 1 226 ? 2.303 -6.392 1.563 1.00 98.31 226 ASN A C 1
ATOM 1705 O O . ASN A 1 226 ? 1.418 -6.520 2.405 1.00 98.31 226 ASN A O 1
ATOM 1709 N N . VAL A 1 227 ? 2.162 -5.602 0.502 1.00 98.69 227 VAL A N 1
ATOM 1710 C CA . VAL A 1 227 ? 0.934 -4.840 0.248 1.00 98.69 227 VAL A CA 1
ATOM 1711 C C . VAL A 1 227 ? 0.489 -4.987 -1.197 1.00 98.69 227 VAL A C 1
ATOM 1713 O O . VAL A 1 227 ? 1.283 -4.823 -2.125 1.00 98.69 227 VAL A O 1
ATOM 1716 N N . THR A 1 228 ? -0.803 -5.235 -1.380 1.00 98.44 228 THR A N 1
ATOM 1717 C CA . THR A 1 228 ? -1.454 -5.160 -2.687 1.00 98.44 228 THR A CA 1
ATOM 1718 C C . THR A 1 228 ? -2.263 -3.875 -2.760 1.00 98.44 228 THR A C 1
ATOM 1720 O O . THR A 1 228 ? -3.088 -3.602 -1.898 1.00 98.44 228 THR A O 1
ATOM 1723 N N . PHE A 1 229 ? -2.058 -3.077 -3.796 1.00 98.62 229 PHE A N 1
ATOM 1724 C CA . PHE A 1 229 ? -2.934 -1.971 -4.147 1.00 98.62 229 PHE A CA 1
ATOM 1725 C C . PHE A 1 229 ? -3.853 -2.424 -5.273 1.00 98.62 229 PHE A C 1
ATOM 1727 O O . PHE A 1 229 ? -3.370 -2.792 -6.339 1.00 98.62 229 PHE A O 1
ATOM 1734 N N . LYS A 1 230 ? -5.164 -2.401 -5.050 1.00 98.06 230 LYS A N 1
ATOM 1735 C CA . LYS A 1 230 ? -6.165 -2.778 -6.049 1.00 98.06 230 LYS A CA 1
ATOM 1736 C C . LYS A 1 230 ? -6.891 -1.540 -6.563 1.00 98.06 230 LYS A C 1
ATOM 1738 O O . LYS A 1 230 ? -7.345 -0.723 -5.763 1.00 98.06 230 LYS A O 1
ATOM 1743 N N . ASP A 1 231 ? -7.001 -1.411 -7.883 1.00 97.44 231 ASP A N 1
ATOM 1744 C CA . ASP A 1 231 ? -7.690 -0.296 -8.5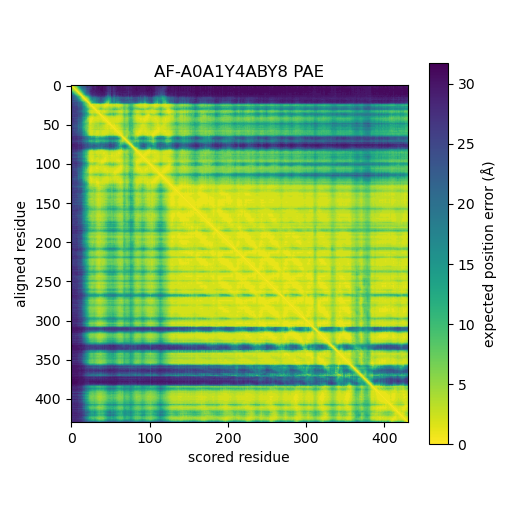46 1.00 97.44 231 ASP A CA 1
ATOM 1745 C C . ASP A 1 231 ? -7.168 1.078 -8.071 1.00 97.44 231 ASP A C 1
ATOM 1747 O O . ASP A 1 231 ? -7.920 1.987 -7.719 1.00 97.44 231 ASP A O 1
ATOM 1751 N N . LEU A 1 232 ? -5.839 1.202 -8.000 1.00 97.69 232 LEU A N 1
ATOM 1752 C CA . LEU A 1 232 ? -5.146 2.416 -7.569 1.00 97.69 232 LEU A CA 1
ATOM 1753 C C . LEU A 1 232 ? -5.020 3.421 -8.717 1.00 97.69 232 LEU A C 1
ATOM 1755 O O . LEU A 1 232 ? -4.595 3.062 -9.811 1.00 97.69 232 LEU A O 1
ATOM 1759 N N . GLU A 1 233 ? -5.313 4.694 -8.456 1.00 98.06 233 GLU A N 1
ATOM 1760 C CA . GLU A 1 233 ? -5.151 5.773 -9.436 1.00 98.06 233 GLU A CA 1
ATOM 1761 C C . GLU A 1 233 ? -4.207 6.864 -8.925 1.00 98.06 233 GLU A C 1
ATOM 1763 O O . GLU A 1 233 ? -4.501 7.570 -7.958 1.00 98.06 233 GLU A O 1
ATOM 1768 N N . MET A 1 234 ? -3.073 7.033 -9.606 1.00 98.12 234 MET A N 1
ATOM 1769 C CA . MET A 1 234 ? -2.069 8.061 -9.321 1.00 98.12 234 MET A CA 1
ATOM 1770 C C . MET A 1 234 ? -1.913 8.974 -10.527 1.00 98.12 234 MET A C 1
ATOM 1772 O O . MET A 1 234 ? -1.483 8.523 -11.587 1.00 98.12 234 MET A O 1
ATOM 1776 N N . ILE A 1 235 ? -2.238 10.258 -10.375 1.00 96.94 235 ILE A N 1
ATOM 1777 C CA . ILE A 1 235 ? -2.224 11.216 -11.487 1.00 96.94 235 ILE A CA 1
ATOM 1778 C C . ILE A 1 235 ? -1.401 12.452 -11.114 1.00 96.94 235 ILE A C 1
ATOM 1780 O O . ILE A 1 235 ? -1.789 13.256 -10.268 1.00 96.94 235 ILE A O 1
ATOM 1784 N N . ALA A 1 236 ? -0.266 12.618 -11.787 1.00 96.12 236 ALA A N 1
ATOM 1785 C CA . ALA A 1 236 ? 0.591 13.795 -11.724 1.00 96.12 236 ALA A CA 1
ATOM 1786 C C . ALA A 1 236 ? 0.351 14.682 -12.951 1.00 96.12 236 ALA A C 1
ATOM 1788 O O . ALA A 1 236 ? 0.635 14.270 -14.081 1.00 96.12 236 ALA A O 1
ATOM 1789 N N . THR A 1 237 ? -0.147 15.909 -12.762 1.00 93.75 237 THR A N 1
ATOM 1790 C CA . THR A 1 237 ? -0.555 16.735 -13.915 1.00 93.75 237 THR A CA 1
ATOM 1791 C C . THR A 1 237 ? 0.579 17.550 -14.554 1.00 93.75 237 THR A C 1
ATOM 1793 O O . THR A 1 237 ? 0.425 18.060 -15.666 1.00 93.75 237 THR A O 1
ATOM 1796 N N . SER A 1 238 ? 1.733 17.683 -13.893 1.00 90.00 238 SER A N 1
ATOM 1797 C CA . SER A 1 238 ? 2.886 18.446 -14.412 1.00 90.00 238 SER A CA 1
ATOM 1798 C C . SER A 1 238 ? 4.247 17.768 -14.232 1.00 90.00 238 SER A C 1
ATOM 1800 O O . SER A 1 238 ? 5.200 18.153 -14.913 1.00 90.00 238 SER A O 1
ATOM 1802 N N . HIS A 1 239 ? 4.353 16.764 -13.357 1.00 90.62 239 HIS A N 1
ATOM 1803 C CA . HIS A 1 239 ? 5.608 16.076 -13.050 1.00 90.62 239 HIS A CA 1
ATOM 1804 C C . HIS A 1 239 ? 5.424 14.555 -13.098 1.00 90.62 239 HIS A C 1
ATOM 1806 O O . HIS A 1 239 ? 4.700 14.066 -13.961 1.00 90.62 239 HIS A O 1
ATOM 1812 N N . SER A 1 240 ? 6.103 13.801 -12.241 1.00 93.44 240 SER A N 1
ATOM 1813 C CA . SER A 1 240 ? 6.232 12.346 -12.330 1.00 93.44 240 SER A CA 1
ATOM 1814 C C . SER A 1 240 ? 5.233 11.616 -11.434 1.00 93.44 240 SER A C 1
ATOM 1816 O O . SER A 1 240 ? 4.808 12.131 -10.401 1.00 93.44 240 SER A O 1
ATOM 1818 N N . ALA A 1 241 ? 4.903 10.382 -11.791 1.00 97.00 241 ALA A N 1
ATOM 1819 C CA . ALA A 1 241 ? 4.036 9.515 -11.012 1.00 97.00 241 ALA A CA 1
ATOM 1820 C C . ALA A 1 241 ? 4.723 8.184 -10.676 1.00 97.00 241 ALA A C 1
ATOM 1822 O O . ALA A 1 241 ? 5.538 7.661 -11.435 1.00 97.00 241 ALA A O 1
ATOM 1823 N N . GLY A 1 242 ? 4.382 7.619 -9.526 1.00 97.94 242 GLY A N 1
ATOM 1824 C CA . GLY A 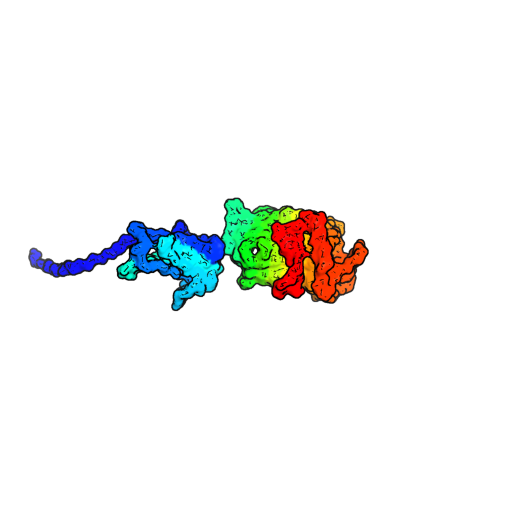1 242 ? 4.682 6.236 -9.182 1.00 97.94 242 GLY A CA 1
ATOM 1825 C C . GLY A 1 242 ? 3.482 5.631 -8.474 1.00 97.94 242 GLY A C 1
ATOM 1826 O O . GLY A 1 242 ? 2.827 6.336 -7.715 1.00 97.94 242 GLY A O 1
ATOM 1827 N N . GLY A 1 243 ? 3.173 4.354 -8.693 1.00 98.31 243 GLY A N 1
ATOM 1828 C CA . GLY A 1 243 ? 2.045 3.735 -7.988 1.00 98.31 243 GLY A CA 1
ATOM 1829 C C . GLY A 1 243 ? 2.248 3.762 -6.469 1.00 98.31 243 GLY A C 1
ATOM 1830 O O . GLY A 1 243 ? 1.430 4.311 -5.730 1.00 98.31 243 GLY A O 1
ATOM 1831 N N . ILE A 1 244 ? 3.397 3.255 -6.006 1.00 98.75 244 ILE A N 1
ATOM 1832 C CA . ILE A 1 244 ? 3.729 3.178 -4.575 1.00 98.75 244 ILE A CA 1
ATOM 1833 C C . ILE A 1 244 ? 4.696 4.289 -4.172 1.00 98.75 244 ILE A C 1
ATOM 1835 O O . ILE A 1 244 ? 4.432 5.020 -3.219 1.00 98.75 244 ILE A O 1
ATOM 1839 N N . ILE A 1 245 ? 5.809 4.439 -4.896 1.00 98.69 245 ILE A N 1
ATOM 1840 C CA . ILE A 1 245 ? 6.826 5.456 -4.606 1.00 98.69 245 ILE A CA 1
ATOM 1841 C C . ILE A 1 245 ? 7.042 6.333 -5.833 1.00 98.69 245 ILE A C 1
ATOM 1843 O O . ILE A 1 245 ? 7.346 5.815 -6.902 1.00 98.69 245 ILE A O 1
ATOM 1847 N N . LYS A 1 246 ? 7.008 7.665 -5.707 1.00 97.25 246 LYS A N 1
ATOM 1848 C CA . LYS A 1 246 ? 7.456 8.503 -6.833 1.00 97.25 246 LYS A CA 1
ATOM 1849 C C . LYS A 1 246 ? 8.974 8.459 -6.970 1.00 97.25 246 LYS A C 1
ATOM 1851 O O . LYS A 1 246 ? 9.464 8.115 -8.037 1.00 97.25 246 LYS A O 1
ATOM 1856 N N . GLN A 1 247 ? 9.727 8.806 -5.925 1.00 96.75 247 GLN A N 1
ATOM 1857 C CA . GLN A 1 247 ? 11.196 8.785 -5.951 1.00 96.75 247 GLN A CA 1
ATOM 1858 C C . GLN A 1 247 ? 11.790 7.922 -4.833 1.00 96.75 247 GLN A C 1
ATOM 1860 O O . GLN A 1 247 ? 11.597 8.219 -3.655 1.00 96.75 247 GLN A O 1
ATOM 1865 N N . ALA A 1 248 ? 12.570 6.907 -5.201 1.00 97.69 248 ALA A N 1
ATOM 1866 C CA . ALA A 1 248 ? 13.306 6.057 -4.271 1.00 97.69 248 ALA A CA 1
ATOM 1867 C C . ALA A 1 248 ? 14.814 6.352 -4.326 1.00 97.69 248 ALA A C 1
ATOM 1869 O O . ALA A 1 248 ? 15.416 6.428 -5.399 1.00 97.69 248 ALA A O 1
ATOM 1870 N N . SER A 1 249 ? 15.434 6.509 -3.158 1.00 96.00 249 SER A N 1
ATOM 1871 C CA . SER A 1 249 ? 16.869 6.762 -3.002 1.00 96.00 249 SER A CA 1
ATOM 1872 C C . SER A 1 249 ? 17.441 5.998 -1.803 1.00 96.00 249 SER A C 1
ATOM 1874 O O . SER A 1 249 ? 16.751 5.189 -1.178 1.00 96.00 249 SER A O 1
ATOM 1876 N N . GLY A 1 250 ? 18.717 6.233 -1.486 1.00 94.38 250 GLY A N 1
ATOM 1877 C CA . GLY A 1 250 ? 19.404 5.598 -0.363 1.00 94.38 250 GLY A CA 1
ATOM 1878 C C . GLY A 1 250 ? 19.318 4.073 -0.433 1.00 94.38 250 GLY A C 1
ATOM 1879 O O . GLY A 1 250 ? 19.371 3.502 -1.524 1.00 94.38 250 GLY A O 1
ATOM 1880 N N . SER A 1 251 ? 19.162 3.437 0.727 1.00 95.94 251 SER A N 1
ATOM 1881 C CA . SER A 1 251 ? 19.016 1.981 0.890 1.00 95.94 251 SER A CA 1
ATOM 1882 C C . SER A 1 251 ? 17.549 1.528 0.952 1.00 95.94 251 SER A C 1
ATOM 1884 O O . SER A 1 251 ? 17.208 0.667 1.759 1.00 95.94 251 SER A O 1
ATOM 1886 N N . THR A 1 252 ? 16.660 2.150 0.170 1.00 98.56 252 THR A N 1
ATOM 1887 C CA . THR A 1 252 ? 15.226 1.798 0.157 1.00 98.56 252 THR A CA 1
ATOM 1888 C C . THR A 1 252 ? 15.011 0.378 -0.371 1.00 98.56 252 THR A C 1
ATOM 1890 O O . THR A 1 252 ? 15.572 0.009 -1.404 1.00 98.56 252 THR A O 1
ATOM 1893 N N . ILE A 1 253 ? 14.162 -0.399 0.302 1.00 98.69 253 ILE A N 1
ATOM 1894 C CA . ILE A 1 253 ? 13.768 -1.753 -0.093 1.00 98.69 253 ILE A CA 1
ATOM 1895 C C . ILE A 1 253 ? 12.258 -1.781 -0.336 1.00 98.69 253 ILE A C 1
ATOM 1897 O O . ILE A 1 253 ? 11.475 -1.474 0.561 1.00 98.69 253 ILE A O 1
ATOM 1901 N N . VAL A 1 254 ? 11.857 -2.193 -1.537 1.00 98.81 254 VAL A N 1
ATOM 1902 C CA . VAL A 1 254 ? 10.462 -2.471 -1.898 1.00 98.81 254 VAL A CA 1
ATOM 1903 C C . VAL A 1 254 ? 10.343 -3.952 -2.226 1.00 98.81 254 VAL A C 1
ATOM 1905 O O . VAL A 1 254 ? 11.098 -4.467 -3.049 1.00 98.81 254 VAL A O 1
ATOM 1908 N N . MET A 1 255 ? 9.454 -4.658 -1.538 1.00 98.00 255 MET A N 1
ATOM 1909 C CA . MET A 1 255 ? 9.470 -6.119 -1.499 1.00 98.00 255 MET A CA 1
ATOM 1910 C C . MET A 1 255 ? 8.058 -6.680 -1.412 1.00 98.00 255 MET A C 1
ATOM 1912 O O . MET A 1 255 ? 7.353 -6.346 -0.472 1.00 98.00 255 MET A O 1
ATOM 1916 N N . ASN A 1 256 ? 7.666 -7.590 -2.305 1.00 98.06 256 ASN A N 1
ATOM 1917 C CA . ASN A 1 256 ? 6.333 -8.208 -2.242 1.00 98.06 256 ASN A CA 1
ATOM 1918 C C . ASN A 1 256 ? 5.209 -7.149 -2.243 1.00 98.06 256 ASN A C 1
ATOM 1920 O O . ASN A 1 256 ? 4.351 -7.107 -1.359 1.00 98.06 256 ASN A O 1
ATOM 1924 N N . CYS A 1 257 ? 5.310 -6.206 -3.182 1.00 98.75 257 CYS A N 1
ATOM 1925 C CA . CYS A 1 257 ? 4.353 -5.123 -3.354 1.00 98.75 257 CYS A CA 1
ATOM 1926 C C . CYS A 1 257 ? 3.733 -5.196 -4.746 1.00 98.75 257 CYS A C 1
ATOM 1928 O O . CYS A 1 257 ? 4.451 -5.314 -5.745 1.00 98.75 257 CYS A O 1
ATOM 1930 N N . HIS A 1 258 ? 2.412 -5.081 -4.808 1.00 98.44 258 HIS A N 1
ATOM 1931 C CA . HIS A 1 258 ? 1.654 -5.328 -6.028 1.00 98.44 258 HIS A CA 1
ATOM 1932 C C . HIS A 1 258 ? 0.714 -4.169 -6.327 1.00 98.44 258 HIS A C 1
ATOM 1934 O O . HIS A 1 258 ? 0.104 -3.618 -5.414 1.00 98.44 258 HIS A O 1
ATOM 1940 N N . VAL A 1 259 ? 0.576 -3.813 -7.600 1.00 98.56 259 VAL A N 1
ATOM 1941 C CA . VAL A 1 259 ? -0.508 -2.951 -8.084 1.00 98.56 259 VAL A CA 1
ATOM 1942 C C . VAL A 1 259 ? -1.345 -3.761 -9.065 1.00 98.56 259 VAL A C 1
ATOM 1944 O O . VAL A 1 259 ? -0.846 -4.167 -10.111 1.00 98.56 259 VAL A O 1
ATOM 1947 N N . VAL A 1 260 ? -2.599 -4.025 -8.711 1.00 97.19 260 VAL A N 1
ATOM 1948 C CA . VAL A 1 260 ? -3.537 -4.841 -9.484 1.00 97.19 260 VAL A CA 1
ATOM 1949 C C . VAL A 1 260 ? -4.622 -3.941 -10.064 1.00 97.19 260 VAL A C 1
ATOM 1951 O O . VAL A 1 260 ? -5.452 -3.408 -9.326 1.00 97.19 260 VAL A O 1
ATOM 1954 N N . GLY A 1 261 ? -4.610 -3.768 -11.384 1.00 95.44 261 GLY A N 1
ATOM 1955 C CA . GLY A 1 261 ? -5.470 -2.812 -12.078 1.00 95.44 261 GLY A CA 1
ATOM 1956 C C . GLY A 1 261 ? -5.112 -1.353 -11.776 1.00 95.44 261 GLY A C 1
ATOM 1957 O O . GLY A 1 261 ? -4.030 -1.042 -11.275 1.00 95.44 261 GLY A O 1
ATOM 1958 N N . GLY A 1 262 ? -6.032 -0.442 -12.092 1.00 96.31 262 GLY A N 1
ATOM 1959 C CA . GLY A 1 262 ? -5.834 0.994 -11.892 1.00 96.31 262 GLY A CA 1
ATOM 1960 C C . GLY A 1 262 ? -4.904 1.658 -12.916 1.00 96.31 262 GLY A C 1
ATOM 1961 O O . GLY A 1 262 ? -4.642 1.120 -13.996 1.00 96.31 262 GLY A O 1
ATOM 1962 N N . LYS A 1 263 ? -4.450 2.877 -12.599 1.00 97.38 263 LYS A N 1
ATOM 1963 C CA . LYS A 1 263 ? -3.718 3.762 -13.517 1.00 97.38 263 LYS A CA 1
ATOM 1964 C C . LYS A 1 263 ? -2.618 4.553 -12.822 1.00 97.38 263 LYS A C 1
ATOM 1966 O O . LYS A 1 263 ? -2.813 5.100 -11.738 1.00 97.38 263 LYS A O 1
ATOM 1971 N N . VAL A 1 264 ? -1.485 4.710 -13.502 1.00 97.94 264 VAL A N 1
ATOM 1972 C CA . VAL A 1 264 ? -0.410 5.625 -13.095 1.00 97.94 264 VAL A CA 1
ATOM 1973 C C . VAL A 1 264 ? -0.088 6.552 -14.260 1.00 97.94 264 VAL A C 1
ATOM 1975 O O . VAL A 1 264 ? 0.446 6.127 -15.284 1.00 97.94 264 VAL A O 1
ATOM 1978 N N . ILE A 1 265 ? -0.430 7.831 -14.106 1.00 95.94 265 ILE A N 1
ATOM 1979 C CA . ILE A 1 265 ? -0.425 8.818 -15.186 1.00 95.94 265 ILE A CA 1
ATOM 1980 C C . ILE A 1 265 ? 0.467 10.004 -14.816 1.00 95.94 265 ILE A C 1
ATOM 1982 O O . ILE A 1 265 ? 0.256 10.674 -13.807 1.00 95.94 265 ILE A O 1
ATOM 1986 N N . SER A 1 266 ? 1.428 10.310 -15.683 1.00 93.69 266 SER A N 1
ATOM 1987 C CA . SER A 1 266 ? 2.212 11.546 -15.678 1.00 93.69 266 SER A CA 1
ATOM 1988 C C . SER A 1 266 ? 1.904 12.334 -16.950 1.00 93.69 266 SER A C 1
ATOM 1990 O O . SER A 1 266 ? 2.345 11.971 -18.036 1.00 93.69 266 SER A O 1
ATOM 1992 N N . THR A 1 267 ? 1.153 13.436 -16.850 1.00 89.62 267 THR A N 1
ATOM 1993 C CA . THR A 1 267 ? 0.854 14.271 -18.034 1.00 89.62 267 THR A CA 1
ATOM 1994 C C . THR A 1 267 ? 1.937 15.309 -18.337 1.00 89.62 267 THR A C 1
ATOM 1996 O O . THR A 1 267 ? 1.893 15.973 -19.383 1.00 89.62 267 THR A O 1
ATOM 1999 N N . GLY A 1 268 ? 2.908 15.459 -17.432 1.00 83.19 268 GLY A N 1
ATOM 2000 C CA . GLY A 1 268 ? 4.132 16.234 -17.626 1.00 83.19 268 GLY A CA 1
ATOM 2001 C C . GLY A 1 268 ? 5.189 15.492 -18.450 1.00 83.19 268 GLY A C 1
ATOM 2002 O O . GLY A 1 268 ? 4.919 14.458 -19.049 1.00 83.19 268 GLY A O 1
ATOM 2003 N N . LEU A 1 269 ? 6.416 16.019 -18.471 1.00 81.62 269 LEU A N 1
ATOM 2004 C CA . LEU A 1 269 ? 7.594 15.342 -19.047 1.00 81.62 269 LEU A CA 1
ATOM 2005 C C . LEU A 1 269 ? 8.314 14.463 -17.999 1.00 81.62 269 LEU A C 1
ATOM 2007 O O . LEU A 1 269 ? 9.534 14.326 -18.029 1.00 81.62 269 LEU A O 1
ATOM 2011 N N . GLY A 1 270 ? 7.563 13.941 -17.026 1.00 86.50 270 GLY A N 1
ATOM 2012 C CA . GLY A 1 270 ? 8.080 13.179 -15.892 1.00 86.50 270 GLY A CA 1
ATOM 2013 C C . GLY A 1 270 ? 8.127 11.671 -16.136 1.00 86.50 270 GLY A C 1
ATOM 2014 O O . GLY A 1 270 ? 7.739 11.166 -17.188 1.00 86.50 270 GLY A O 1
ATOM 2015 N N . GLN A 1 271 ? 8.600 10.939 -15.134 1.00 91.06 271 GLN A N 1
ATOM 2016 C CA . GLN A 1 271 ? 8.600 9.479 -15.114 1.00 91.06 271 GLN A CA 1
ATOM 2017 C C . GLN A 1 271 ? 7.225 8.933 -14.698 1.00 91.06 271 GLN A C 1
ATOM 2019 O O . GLN A 1 271 ? 6.567 9.538 -13.853 1.00 91.06 271 GLN A O 1
ATOM 2024 N N . ALA A 1 272 ? 6.821 7.773 -15.212 1.00 95.12 272 ALA A N 1
ATOM 2025 C CA . ALA A 1 272 ? 5.704 6.994 -14.678 1.00 95.12 272 ALA A CA 1
ATOM 2026 C C . ALA A 1 272 ? 6.105 5.529 -14.482 1.00 95.12 272 ALA A C 1
ATOM 2028 O O . ALA A 1 272 ? 6.552 4.874 -15.424 1.00 95.12 272 ALA A O 1
ATOM 2029 N N . GLY A 1 273 ? 5.932 5.016 -13.264 1.00 96.88 273 GLY A N 1
ATOM 2030 C CA . GLY A 1 273 ? 6.201 3.617 -12.939 1.00 96.88 273 GLY A CA 1
ATOM 2031 C C . GLY A 1 273 ? 5.097 2.985 -12.109 1.00 96.88 273 GLY A C 1
ATOM 2032 O O . GLY A 1 273 ? 4.629 3.596 -11.149 1.00 96.88 273 GLY A O 1
ATOM 2033 N N . GLY A 1 274 ? 4.696 1.755 -12.436 1.00 98.00 274 GLY A N 1
ATOM 2034 C CA . GLY A 1 274 ? 3.632 1.071 -11.693 1.00 98.00 274 GLY A CA 1
ATOM 2035 C C . GLY A 1 274 ? 3.966 0.851 -10.217 1.00 98.00 274 GLY A C 1
ATOM 2036 O O . GLY A 1 274 ? 3.088 0.968 -9.375 1.00 98.00 274 GLY A O 1
ATOM 2037 N N . ILE A 1 275 ? 5.242 0.644 -9.876 1.00 98.75 275 ILE A N 1
ATOM 2038 C CA . ILE A 1 275 ? 5.710 0.548 -8.484 1.00 98.75 275 ILE A CA 1
ATOM 2039 C C . ILE A 1 275 ? 6.496 1.796 -8.092 1.00 98.75 275 ILE A C 1
ATOM 2041 O O . ILE A 1 275 ? 6.138 2.460 -7.114 1.00 98.75 275 ILE A O 1
ATOM 2045 N N . ILE A 1 276 ? 7.546 2.132 -8.853 1.00 98.62 276 ILE A N 1
ATOM 2046 C CA . ILE A 1 276 ? 8.424 3.275 -8.567 1.00 98.62 276 ILE A CA 1
ATOM 2047 C C . ILE A 1 276 ? 8.539 4.194 -9.783 1.00 98.62 276 ILE A C 1
ATOM 2049 O O . ILE A 1 276 ? 8.913 3.748 -10.859 1.00 98.62 276 ILE A O 1
ATOM 2053 N N . GLY A 1 277 ? 8.306 5.495 -9.619 1.00 96.94 277 GLY A N 1
ATOM 2054 C CA . GLY A 1 277 ? 8.516 6.465 -10.698 1.00 96.94 277 GLY A CA 1
ATOM 2055 C C . GLY A 1 277 ? 9.993 6.594 -11.093 1.00 96.94 277 GLY A C 1
ATOM 2056 O O . GLY A 1 277 ? 10.345 6.400 -12.252 1.00 96.94 277 GLY A O 1
ATOM 2057 N N . PHE A 1 278 ? 10.865 6.894 -10.128 1.00 95.38 278 PHE A N 1
ATOM 2058 C CA . PHE A 1 278 ? 12.285 7.169 -10.353 1.00 95.38 278 PHE A CA 1
ATOM 2059 C C . PHE A 1 278 ? 13.179 6.614 -9.234 1.00 95.38 278 PHE A C 1
ATOM 2061 O O . PHE A 1 278 ? 12.960 6.899 -8.054 1.00 95.38 278 PHE A O 1
ATOM 2068 N N . ILE A 1 279 ? 14.219 5.866 -9.601 1.00 96.38 279 ILE A N 1
ATOM 2069 C CA . ILE A 1 279 ? 15.273 5.385 -8.699 1.00 96.38 279 ILE A CA 1
ATOM 2070 C C . ILE A 1 279 ? 16.544 6.215 -8.903 1.00 96.38 279 ILE A C 1
ATOM 2072 O O . ILE A 1 279 ? 17.027 6.353 -10.023 1.00 96.38 279 ILE A O 1
ATOM 2076 N N . THR A 1 280 ? 17.120 6.733 -7.812 1.00 94.38 280 THR A N 1
ATOM 2077 C CA . THR A 1 280 ? 18.295 7.632 -7.862 1.00 94.38 280 THR A CA 1
ATOM 2078 C C . THR A 1 280 ? 19.547 7.095 -7.165 1.00 94.38 280 THR A C 1
ATOM 2080 O O . THR A 1 280 ? 20.476 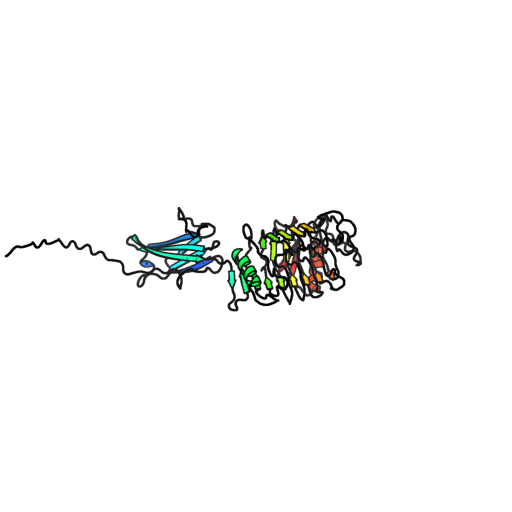7.857 -6.901 1.00 94.38 280 THR A O 1
ATOM 2083 N N . SER A 1 281 ? 19.568 5.818 -6.785 1.00 93.88 281 SER A N 1
ATOM 2084 C CA . SER A 1 281 ? 20.652 5.218 -5.997 1.00 93.88 281 SER A CA 1
ATOM 2085 C C . SER A 1 281 ? 20.813 3.734 -6.319 1.00 93.88 281 SER A C 1
ATOM 2087 O O . SER A 1 281 ? 19.824 3.004 -6.362 1.00 93.88 281 SER A O 1
ATOM 2089 N N . GLU A 1 282 ? 22.065 3.274 -6.430 1.00 92.94 282 GLU A N 1
ATOM 2090 C CA . GLU A 1 282 ? 22.404 1.855 -6.645 1.00 92.94 282 GLU A CA 1
ATOM 2091 C C . GLU A 1 282 ? 22.017 0.946 -5.473 1.00 92.94 282 GLU A C 1
ATOM 2093 O O . GLU A 1 282 ? 21.899 -0.266 -5.629 1.00 92.94 282 GLU A O 1
ATOM 2098 N N . ASN A 1 283 ? 21.775 1.533 -4.299 1.00 95.50 283 ASN A N 1
ATOM 2099 C CA . ASN A 1 283 ? 21.402 0.798 -3.094 1.00 95.50 283 ASN A CA 1
ATOM 2100 C C . ASN A 1 283 ? 19.890 0.554 -2.972 1.00 95.50 283 ASN A C 1
ATOM 2102 O O . ASN A 1 283 ? 19.467 -0.131 -2.039 1.00 95.50 283 ASN A O 1
ATOM 2106 N N . VAL A 1 284 ? 19.081 1.090 -3.893 1.00 97.94 284 VAL A N 1
ATOM 2107 C CA . VAL A 1 284 ? 17.646 0.795 -3.943 1.00 97.94 284 VAL A CA 1
ATOM 2108 C C . VAL A 1 284 ? 17.438 -0.620 -4.464 1.00 97.94 284 VAL A C 1
ATOM 2110 O O . VAL A 1 284 ? 18.051 -1.033 -5.451 1.00 97.94 284 VAL A O 1
ATOM 2113 N N . LYS A 1 285 ? 16.555 -1.362 -3.798 1.00 98.12 285 LYS A N 1
ATOM 2114 C CA . LYS A 1 285 ? 16.269 -2.764 -4.091 1.00 98.12 285 LYS A CA 1
ATOM 2115 C C . LYS A 1 285 ? 14.773 -2.975 -4.275 1.00 98.12 285 LYS A C 1
ATOM 2117 O O . LYS A 1 285 ? 13.993 -2.616 -3.396 1.00 98.12 285 LYS A O 1
ATOM 2122 N N . VAL A 1 286 ? 14.392 -3.577 -5.396 1.00 98.69 286 VAL A N 1
ATOM 2123 C CA . VAL A 1 286 ? 13.008 -3.927 -5.730 1.00 98.69 286 VAL A CA 1
ATOM 2124 C C . VAL A 1 286 ? 12.932 -5.432 -5.955 1.00 98.69 286 VAL A C 1
ATOM 2126 O O . VAL A 1 286 ? 13.588 -5.962 -6.852 1.00 98.69 286 VAL A O 1
ATOM 2129 N N . TYR A 1 287 ? 12.161 -6.124 -5.123 1.00 98.25 287 TYR A N 1
ATOM 2130 C CA . TYR A 1 287 ? 12.093 -7.583 -5.095 1.00 98.25 287 TYR A CA 1
ATOM 2131 C C . TYR A 1 287 ? 10.657 -8.076 -5.147 1.00 98.25 287 TYR A C 1
ATOM 2133 O O . TYR A 1 287 ? 9.810 -7.565 -4.418 1.00 98.25 287 TYR A O 1
ATOM 2141 N N . ALA A 1 288 ? 10.392 -9.114 -5.944 1.00 97.81 288 ALA A N 1
ATOM 2142 C CA . ALA A 1 288 ? 9.107 -9.818 -5.913 1.00 97.81 288 ALA A CA 1
ATOM 2143 C C . ALA A 1 288 ? 7.885 -8.884 -6.058 1.00 97.81 288 ALA A C 1
ATOM 2145 O O . ALA A 1 288 ? 6.862 -9.090 -5.417 1.00 97.81 288 ALA A O 1
ATOM 2146 N N . CYS A 1 289 ? 7.999 -7.815 -6.850 1.00 98.62 289 CYS A N 1
ATOM 2147 C CA . CYS A 1 289 ? 6.918 -6.850 -7.054 1.00 98.62 289 CYS A CA 1
ATOM 2148 C C . CYS A 1 289 ? 6.214 -7.090 -8.389 1.00 98.62 289 CYS A C 1
ATOM 2150 O O . CYS A 1 289 ? 6.816 -7.609 -9.334 1.00 98.62 289 CYS A O 1
ATOM 2152 N N . SER A 1 290 ? 4.957 -6.665 -8.499 1.00 98.00 290 SER A N 1
ATOM 2153 C CA . SER A 1 290 ? 4.235 -6.745 -9.769 1.00 98.00 290 SER A CA 1
ATOM 2154 C C . SER A 1 290 ? 3.285 -5.591 -10.021 1.00 98.00 290 SER A C 1
ATOM 2156 O O . SER A 1 290 ? 2.805 -4.953 -9.091 1.00 98.00 290 SER A O 1
ATOM 2158 N N . SER A 1 291 ? 3.012 -5.322 -11.294 1.00 97.69 291 SER A N 1
ATOM 2159 C CA . SER A 1 291 ? 2.069 -4.279 -11.688 1.00 97.69 291 SER A CA 1
ATOM 2160 C C . SER A 1 291 ? 1.249 -4.680 -12.908 1.00 97.69 291 SER A C 1
ATOM 2162 O O . SER A 1 291 ? 1.798 -5.059 -13.947 1.00 97.69 291 SER A O 1
ATOM 2164 N N . SER A 1 292 ? -0.066 -4.526 -12.802 1.00 95.88 292 SER A N 1
ATOM 2165 C CA . SER A 1 292 ? -1.002 -4.565 -13.926 1.00 95.88 292 SER A CA 1
ATOM 2166 C C . SER A 1 292 ? -1.695 -3.233 -14.193 1.00 95.88 292 SER A C 1
ATOM 2168 O O . SER A 1 292 ? -2.607 -3.169 -15.014 1.00 95.88 292 SER A O 1
ATOM 2170 N N . ALA A 1 293 ? -1.236 -2.157 -13.547 1.00 96.06 293 ALA A N 1
ATOM 2171 C CA . ALA A 1 293 ? -1.728 -0.814 -13.816 1.00 96.06 293 ALA A CA 1
ATOM 2172 C C . ALA A 1 293 ? -1.435 -0.379 -15.256 1.00 96.06 293 ALA A C 1
ATOM 2174 O O . ALA A 1 293 ? -0.372 -0.665 -15.812 1.00 96.06 293 ALA A O 1
ATOM 2175 N N . GLU A 1 294 ? -2.357 0.392 -15.827 1.00 94.81 294 GLU A N 1
ATOM 2176 C CA . GLU A 1 294 ? -2.118 1.127 -17.065 1.00 94.81 294 GLU A CA 1
ATOM 2177 C C . GLU A 1 294 ? -1.158 2.290 -16.784 1.00 94.81 294 GLU A C 1
ATOM 2179 O O . GLU A 1 294 ? -1.436 3.163 -15.955 1.00 94.81 294 GLU A O 1
ATOM 2184 N N . ILE A 1 295 ? -0.015 2.304 -17.469 1.00 94.38 295 ILE A N 1
ATOM 2185 C CA . ILE A 1 295 ? 1.024 3.318 -17.284 1.00 94.38 295 ILE A CA 1
ATOM 2186 C C . ILE A 1 295 ? 0.994 4.293 -18.449 1.00 94.38 295 ILE A C 1
ATOM 2188 O O . ILE A 1 295 ? 1.157 3.901 -19.604 1.00 94.38 295 ILE A O 1
ATOM 2192 N N . GLN A 1 296 ? 0.854 5.579 -18.136 1.00 91.75 296 GLN A N 1
ATOM 2193 C CA . GLN A 1 296 ? 0.812 6.648 -19.125 1.00 91.75 296 GLN A CA 1
ATOM 2194 C C . GLN A 1 296 ? 1.829 7.742 -18.784 1.00 91.75 296 GLN A C 1
ATOM 2196 O O . GLN A 1 296 ? 1.776 8.345 -17.713 1.00 91.75 296 GLN A O 1
ATOM 2201 N N . SER A 1 297 ? 2.753 8.035 -19.701 1.00 88.94 297 SER A N 1
ATOM 2202 C CA . SER A 1 297 ? 3.646 9.200 -19.598 1.00 88.94 297 SER A CA 1
ATOM 2203 C C . SER A 1 297 ? 4.091 9.692 -20.970 1.00 88.94 297 SER A C 1
ATOM 2205 O O . SER A 1 297 ? 4.081 8.938 -21.946 1.00 88.94 297 SER A O 1
ATOM 2207 N N . LYS A 1 298 ? 4.509 10.960 -21.038 1.00 84.00 298 LYS A N 1
ATOM 2208 C CA . LYS A 1 298 ? 5.210 11.529 -22.197 1.00 84.00 298 LYS A CA 1
ATOM 2209 C C . LYS A 1 298 ? 6.701 11.191 -22.229 1.00 84.00 298 LYS A C 1
ATOM 2211 O O . LYS A 1 298 ? 7.292 11.342 -23.283 1.00 84.00 298 LYS A O 1
ATOM 2216 N N . SER A 1 299 ? 7.315 10.802 -21.113 1.00 84.12 299 SER A N 1
ATOM 2217 C CA . SER A 1 299 ? 8.751 10.490 -21.056 1.00 84.12 299 SER A CA 1
ATOM 2218 C C . SER A 1 299 ? 8.972 9.046 -20.589 1.00 84.12 299 SER A C 1
ATOM 2220 O O . SER A 1 299 ? 8.291 8.143 -21.075 1.00 84.12 299 SER A O 1
ATOM 2222 N N . TRP A 1 300 ? 9.876 8.825 -19.632 1.00 88.06 300 TRP A N 1
ATOM 2223 C CA . TRP A 1 300 ? 10.194 7.519 -19.061 1.00 88.06 300 TRP A CA 1
ATOM 2224 C C . TRP A 1 300 ? 8.973 6.799 -18.494 1.00 88.06 300 TRP A C 1
ATOM 2226 O O . TRP A 1 300 ? 8.404 7.228 -17.485 1.00 88.06 300 TRP A O 1
ATOM 2236 N N . ARG A 1 301 ? 8.581 5.688 -19.118 1.00 89.31 301 ARG A N 1
ATOM 2237 C CA . ARG A 1 301 ? 7.442 4.873 -18.672 1.00 89.31 301 ARG A CA 1
ATOM 2238 C C . ARG A 1 301 ? 7.784 3.397 -18.591 1.00 89.31 301 ARG A C 1
ATOM 2240 O O . ARG A 1 301 ? 8.250 2.817 -19.571 1.00 89.31 301 ARG A O 1
ATOM 2247 N N . GLY A 1 302 ? 7.490 2.788 -17.444 1.00 91.50 302 GLY A N 1
ATOM 2248 C CA . GLY A 1 302 ? 7.623 1.347 -17.284 1.00 91.50 302 GLY A CA 1
ATOM 2249 C C . GLY A 1 302 ? 6.645 0.719 -16.306 1.00 91.50 302 GLY A C 1
ATOM 2250 O O . GLY A 1 302 ? 6.192 1.347 -15.352 1.00 91.50 302 GLY A O 1
ATOM 2251 N N . GLY A 1 303 ? 6.301 -0.543 -16.557 1.00 93.44 303 GLY A N 1
ATOM 2252 C CA . GLY A 1 303 ? 5.316 -1.283 -15.770 1.00 93.44 303 GLY A CA 1
ATOM 2253 C C . GLY A 1 303 ? 5.712 -1.423 -14.303 1.00 93.44 303 GLY A C 1
ATOM 2254 O O . GLY A 1 303 ? 4.858 -1.295 -13.434 1.00 93.44 303 GLY A O 1
ATOM 2255 N N . ILE A 1 304 ? 7.003 -1.603 -14.003 1.00 96.38 304 ILE A N 1
ATOM 2256 C CA . ILE A 1 304 ? 7.526 -1.632 -12.628 1.00 96.38 304 ILE A CA 1
ATOM 2257 C C . ILE A 1 304 ? 8.155 -0.287 -12.272 1.00 96.38 304 ILE A C 1
ATOM 2259 O O . ILE A 1 304 ? 7.750 0.340 -11.289 1.00 96.38 304 ILE A O 1
ATOM 2263 N N . VAL A 1 305 ? 9.143 0.153 -13.056 1.00 96.25 305 VAL A N 1
ATOM 2264 C CA . VAL A 1 305 ? 9.912 1.371 -12.779 1.00 96.25 305 VAL A CA 1
ATOM 2265 C C . VAL A 1 305 ? 9.875 2.311 -13.978 1.00 96.25 305 VAL A C 1
ATOM 2267 O O . VAL A 1 305 ? 10.147 1.891 -15.096 1.00 96.25 305 VAL A O 1
ATOM 2270 N N . GLY A 1 306 ? 9.570 3.590 -13.764 1.00 93.75 306 GLY A N 1
ATOM 2271 C CA . GLY A 1 306 ? 9.636 4.581 -14.841 1.00 93.75 306 GLY A CA 1
ATOM 2272 C C . GLY A 1 306 ? 11.075 4.781 -15.302 1.00 93.75 306 GLY A C 1
ATOM 2273 O O . GLY A 1 306 ? 11.414 4.517 -16.449 1.00 93.75 306 GLY A O 1
ATOM 2274 N N . ASP A 1 307 ? 11.941 5.167 -14.374 1.00 92.25 307 ASP A N 1
ATOM 2275 C CA . ASP A 1 307 ? 13.357 5.399 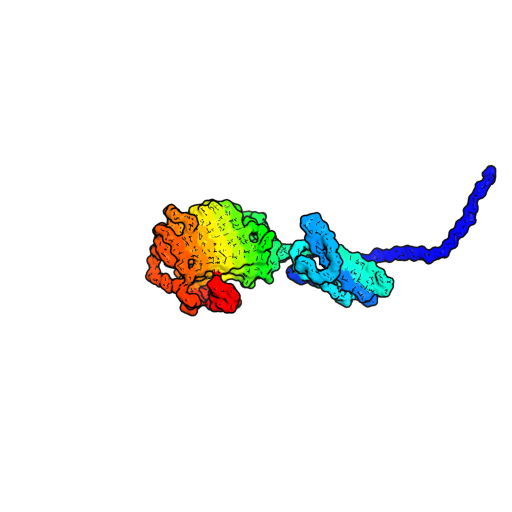-14.629 1.00 92.25 307 ASP A CA 1
ATOM 2276 C C . ASP A 1 307 ? 14.230 4.797 -13.516 1.00 92.25 307 ASP A C 1
ATOM 2278 O O . ASP A 1 307 ? 14.074 5.115 -12.333 1.00 92.25 307 ASP A O 1
ATOM 2282 N N . ASN A 1 308 ? 15.160 3.922 -13.889 1.00 92.38 308 ASN A N 1
ATOM 2283 C CA . ASN A 1 308 ? 16.134 3.313 -13.000 1.00 92.38 308 ASN A CA 1
ATOM 2284 C C . ASN A 1 308 ? 17.527 3.942 -13.179 1.00 92.38 308 ASN A C 1
ATOM 2286 O O . ASN A 1 308 ? 18.440 3.291 -13.686 1.00 92.38 308 ASN A O 1
ATOM 2290 N N . GLY A 1 309 ? 17.695 5.190 -12.729 1.00 83.44 309 GLY A N 1
ATOM 2291 C CA . GLY A 1 309 ? 18.983 5.900 -12.684 1.00 83.44 309 GLY A CA 1
ATOM 2292 C C . GLY A 1 309 ? 19.250 6.900 -13.819 1.00 83.44 309 GLY A C 1
ATOM 2293 O O . GLY A 1 309 ? 20.371 7.383 -13.929 1.00 83.44 309 GLY A O 1
ATOM 2294 N N . GLY A 1 310 ? 18.247 7.244 -14.628 1.00 64.25 310 GLY A N 1
ATOM 2295 C CA . GLY A 1 310 ? 18.301 7.950 -15.918 1.00 64.25 310 GLY A CA 1
ATOM 2296 C C . GLY A 1 310 ? 18.617 9.435 -15.926 1.00 64.25 310 GLY A C 1
ATOM 2297 O O . GLY A 1 310 ? 18.085 10.213 -16.711 1.00 64.25 310 GLY A O 1
ATOM 2298 N N . ASN A 1 311 ? 19.614 9.831 -15.149 1.00 58.31 311 ASN A N 1
ATOM 2299 C CA . ASN A 1 311 ? 20.522 10.873 -15.602 1.00 58.31 311 ASN A CA 1
ATOM 2300 C C . ASN A 1 311 ? 21.937 10.399 -15.298 1.00 58.31 311 ASN A C 1
ATOM 2302 O O . ASN A 1 311 ? 22.171 9.937 -14.188 1.00 58.31 311 ASN A O 1
ATOM 2306 N N . TYR A 1 312 ? 22.880 10.574 -16.233 1.00 54.94 312 TYR A N 1
ATOM 2307 C CA . TYR A 1 312 ? 24.296 10.145 -16.189 1.00 54.94 312 TYR A CA 1
ATOM 2308 C C . TYR A 1 312 ? 25.074 10.387 -14.867 1.00 54.94 312 TYR A C 1
ATOM 2310 O O . TYR A 1 312 ? 26.212 9.944 -14.727 1.00 54.94 312 TYR A O 1
ATOM 2318 N N . ALA A 1 313 ? 24.497 11.111 -13.905 1.00 64.81 313 ALA A N 1
ATOM 2319 C CA . ALA A 1 313 ? 25.002 11.342 -12.557 1.00 64.81 313 ALA A CA 1
ATOM 2320 C C . ALA A 1 313 ? 24.598 10.274 -11.514 1.00 64.81 313 ALA A C 1
ATOM 2322 O O . ALA A 1 313 ? 25.183 10.252 -10.429 1.00 64.81 313 ALA A O 1
ATOM 2323 N N . HIS A 1 314 ? 23.615 9.412 -11.793 1.00 69.12 314 HIS A N 1
ATOM 2324 C CA . HIS A 1 314 ? 23.099 8.419 -10.848 1.00 69.12 314 HIS A CA 1
ATOM 2325 C C . HIS A 1 314 ? 23.249 7.002 -11.399 1.00 69.12 314 HIS A C 1
ATOM 2327 O O . HIS A 1 314 ? 23.082 6.752 -12.585 1.00 69.12 314 HIS A O 1
ATOM 2333 N N . LYS A 1 315 ? 23.573 6.058 -10.517 1.00 80.94 315 LYS A N 1
ATOM 2334 C CA . LYS A 1 315 ? 23.526 4.631 -10.838 1.00 80.94 315 LYS A CA 1
ATOM 2335 C C . LYS A 1 315 ? 22.152 4.086 -10.461 1.00 80.94 315 LYS A C 1
ATOM 2337 O O . LYS A 1 315 ? 21.634 4.440 -9.398 1.00 80.94 315 LYS A O 1
ATOM 2342 N N . GLY A 1 316 ? 21.584 3.243 -11.317 1.00 86.69 316 GLY A N 1
ATOM 2343 C CA . GLY A 1 316 ? 20.303 2.593 -11.058 1.00 86.69 316 GLY A CA 1
ATOM 2344 C C . GLY A 1 316 ? 20.405 1.535 -9.961 1.00 86.69 316 GLY A C 1
ATOM 2345 O O . GLY A 1 316 ? 21.474 0.979 -9.710 1.00 86.69 316 GLY A O 1
ATOM 2346 N N . GLY A 1 317 ? 19.277 1.262 -9.315 1.00 93.50 317 GLY A N 1
ATOM 2347 C CA . GLY A 1 317 ? 19.124 0.219 -8.309 1.00 93.50 317 GLY A CA 1
ATOM 2348 C C . GLY A 1 317 ? 19.026 -1.186 -8.903 1.00 93.50 317 GLY A C 1
ATOM 2349 O O . GLY A 1 317 ? 19.194 -1.409 -10.104 1.00 93.50 317 GLY A O 1
ATOM 2350 N N . THR A 1 318 ? 18.732 -2.143 -8.026 1.00 94.62 318 THR A N 1
ATOM 2351 C CA . THR A 1 318 ? 18.590 -3.567 -8.346 1.00 94.62 318 THR A CA 1
ATOM 2352 C C . THR A 1 318 ? 17.118 -3.973 -8.371 1.00 94.62 318 THR A C 1
ATOM 2354 O O . THR A 1 318 ? 16.418 -3.797 -7.375 1.00 94.62 318 THR A O 1
ATOM 2357 N N . ILE A 1 319 ? 16.661 -4.559 -9.478 1.00 96.19 319 ILE A N 1
ATOM 2358 C CA . ILE A 1 319 ? 15.289 -5.046 -9.675 1.00 96.19 319 ILE A CA 1
ATOM 2359 C C . ILE A 1 319 ? 15.346 -6.554 -9.940 1.00 96.19 319 ILE A C 1
ATOM 2361 O O . ILE A 1 319 ? 15.949 -6.993 -10.918 1.00 96.19 319 ILE A O 1
ATOM 2365 N N . VAL A 1 320 ? 14.742 -7.369 -9.073 1.00 95.81 320 VAL A N 1
ATOM 2366 C CA . VAL A 1 320 ? 14.818 -8.838 -9.175 1.00 95.81 320 VAL A CA 1
ATOM 2367 C C . VAL A 1 320 ? 13.445 -9.469 -9.032 1.00 95.81 320 VAL A C 1
ATOM 2369 O O . VAL A 1 320 ? 12.677 -9.109 -8.138 1.00 95.81 320 VAL A O 1
ATOM 2372 N N . ALA A 1 321 ? 13.170 -10.461 -9.881 1.00 95.62 321 ALA A N 1
ATOM 2373 C CA . ALA A 1 321 ? 11.986 -11.310 -9.786 1.00 95.62 321 ALA A CA 1
ATOM 2374 C C . ALA A 1 321 ? 10.666 -10.520 -9.781 1.00 95.62 321 ALA A C 1
ATOM 2376 O O . ALA A 1 321 ? 9.780 -10.800 -8.978 1.00 95.62 321 ALA A O 1
ATOM 2377 N N . CYS A 1 322 ? 10.566 -9.500 -10.634 1.00 96.62 322 CYS A N 1
ATOM 2378 C CA . CYS A 1 322 ? 9.374 -8.666 -10.775 1.00 96.62 322 CYS A CA 1
ATOM 2379 C C . CYS A 1 322 ? 8.653 -8.957 -12.096 1.00 96.62 322 CYS A C 1
ATOM 2381 O O . CYS A 1 322 ? 9.283 -9.399 -13.061 1.00 96.62 322 CYS A O 1
ATOM 2383 N N . TYR A 1 323 ? 7.356 -8.661 -12.177 1.00 94.94 323 TYR A N 1
ATOM 2384 C CA . TYR A 1 323 ? 6.628 -8.807 -13.438 1.00 94.94 323 TYR A CA 1
ATOM 2385 C C . TYR A 1 323 ? 5.604 -7.711 -13.717 1.00 94.94 323 TYR A C 1
ATOM 2387 O O . TYR A 1 323 ? 5.026 -7.134 -12.800 1.00 94.94 323 TYR A O 1
ATOM 2395 N N . ALA A 1 324 ? 5.343 -7.452 -14.997 1.00 93.50 324 ALA A N 1
ATOM 2396 C CA . ALA A 1 324 ? 4.316 -6.505 -15.419 1.00 93.50 324 ALA A CA 1
ATOM 2397 C C . ALA A 1 324 ? 3.354 -7.114 -16.447 1.00 93.50 324 ALA A C 1
ATOM 2399 O O . ALA A 1 324 ? 3.770 -7.818 -17.366 1.00 93.50 324 ALA A O 1
ATOM 2400 N N . THR A 1 325 ? 2.064 -6.825 -16.315 1.00 91.81 325 THR A N 1
ATOM 2401 C CA . THR A 1 325 ? 1.034 -7.249 -17.283 1.00 91.81 325 THR A CA 1
ATOM 2402 C C . THR A 1 325 ? 0.200 -6.090 -17.818 1.00 91.81 325 THR A C 1
ATOM 2404 O O . THR A 1 325 ? -0.493 -6.260 -18.814 1.00 91.81 325 THR A O 1
ATOM 2407 N N . GLY A 1 326 ? 0.297 -4.911 -17.199 1.00 89.69 326 GLY A N 1
ATOM 2408 C CA . GLY A 1 326 ? -0.438 -3.718 -17.606 1.00 89.69 326 GLY A CA 1
ATOM 2409 C C . GLY A 1 326 ? 0.096 -3.098 -18.896 1.00 89.69 326 GLY A C 1
ATOM 2410 O O . GLY A 1 326 ? 1.260 -3.277 -19.276 1.00 89.69 326 GLY A O 1
ATOM 2411 N N . ASN A 1 327 ? -0.761 -2.337 -19.571 1.00 88.31 327 ASN A N 1
ATOM 2412 C CA . ASN A 1 327 ? -0.391 -1.616 -20.784 1.00 88.31 327 ASN A CA 1
ATOM 2413 C C . ASN A 1 327 ? 0.517 -0.426 -20.458 1.00 88.31 327 ASN A C 1
ATOM 2415 O O . ASN A 1 327 ? 0.322 0.273 -19.462 1.00 88.31 327 ASN A O 1
ATOM 2419 N N . VAL A 1 328 ? 1.495 -0.172 -21.328 1.00 86.94 328 VAL A N 1
ATOM 2420 C CA . VAL A 1 328 ? 2.383 0.995 -21.240 1.00 86.94 328 VAL A CA 1
ATOM 2421 C C . VAL A 1 328 ? 2.146 1.854 -22.478 1.00 86.94 328 VAL A C 1
ATOM 2423 O O . VAL A 1 328 ? 2.513 1.468 -23.587 1.00 86.94 328 VAL A O 1
ATOM 2426 N N . VAL A 1 329 ? 1.506 3.007 -22.280 1.00 84.31 329 VAL A N 1
ATOM 2427 C CA . VAL A 1 329 ? 0.877 3.798 -23.345 1.00 84.31 329 VAL A CA 1
ATOM 2428 C C . VAL A 1 329 ? 1.489 5.197 -23.435 1.00 84.31 329 VAL A C 1
ATOM 2430 O O . VAL A 1 329 ? 1.806 5.840 -22.428 1.00 84.31 329 VAL A O 1
ATOM 2433 N N . GLU A 1 330 ? 1.647 5.690 -24.663 1.00 78.44 330 GLU A N 1
ATOM 2434 C CA . GLU A 1 330 ? 2.059 7.066 -24.932 1.00 78.44 330 GLU A CA 1
ATOM 2435 C C . GLU A 1 330 ? 0.904 8.054 -24.789 1.00 78.44 330 GLU A C 1
ATOM 2437 O O . GLU A 1 330 ? -0.140 7.902 -25.413 1.00 78.44 330 GLU A O 1
ATOM 2442 N N . LEU A 1 331 ? 1.109 9.130 -24.023 1.00 76.81 331 LEU A N 1
ATOM 2443 C CA . LEU A 1 331 ? 0.097 10.188 -23.908 1.00 76.81 331 LEU A CA 1
ATOM 2444 C C . LEU A 1 331 ? -0.004 11.086 -25.145 1.00 76.81 331 LEU A C 1
ATOM 2446 O O . LEU A 1 331 ? -1.057 11.671 -25.390 1.00 76.81 331 LEU A O 1
ATOM 2450 N N . THR A 1 332 ? 1.082 11.256 -25.899 1.00 66.62 332 THR A N 1
ATOM 2451 C CA . THR A 1 332 ? 1.110 12.103 -27.100 1.00 66.62 332 THR A CA 1
ATOM 2452 C C . THR A 1 332 ? 2.209 11.651 -28.057 1.00 66.62 332 THR A C 1
ATOM 2454 O O . THR A 1 332 ? 3.361 11.671 -27.625 1.00 66.62 332 THR A O 1
ATOM 2457 N N . PRO A 1 333 ? 1.915 11.381 -29.343 1.00 56.62 333 PRO A N 1
ATOM 2458 C CA . PRO A 1 333 ? 2.943 11.103 -30.341 1.00 56.62 333 PRO A CA 1
ATOM 2459 C C . PRO A 1 333 ? 3.931 12.274 -30.455 1.00 56.62 333 PRO A C 1
ATOM 2461 O O . PRO A 1 333 ? 3.503 13.423 -30.599 1.00 56.62 333 PRO A O 1
ATOM 2464 N N . ASN A 1 334 ? 5.234 11.975 -30.486 1.00 55.06 334 ASN A N 1
ATOM 2465 C CA . ASN A 1 334 ? 6.363 12.914 -30.660 1.00 55.06 334 ASN A CA 1
ATOM 2466 C C . ASN A 1 334 ? 6.875 13.607 -29.386 1.00 55.06 334 ASN A C 1
ATOM 2468 O O . ASN A 1 334 ? 7.320 14.759 -29.446 1.00 55.06 334 ASN A O 1
ATOM 2472 N N . ALA A 1 335 ? 6.853 12.931 -28.239 1.00 55.56 335 ALA A N 1
ATOM 2473 C CA . ALA A 1 335 ? 7.596 13.432 -27.092 1.00 55.56 335 ALA A CA 1
ATOM 2474 C C . ALA A 1 335 ? 9.126 13.423 -27.335 1.00 55.56 335 ALA A C 1
ATOM 2476 O O . ALA A 1 335 ? 9.649 12.804 -28.266 1.00 55.56 335 ALA A O 1
ATOM 2477 N N . VAL A 1 336 ? 9.831 14.245 -26.552 1.00 55.94 336 VAL A N 1
ATOM 2478 C CA . VAL A 1 336 ? 11.222 14.675 -26.799 1.00 55.94 336 VAL A CA 1
ATOM 2479 C C . VAL A 1 336 ? 12.256 13.671 -26.249 1.00 55.94 336 VAL A C 1
ATOM 2481 O O . VAL A 1 336 ? 13.428 13.744 -26.610 1.00 55.94 336 VAL A O 1
ATOM 2484 N N . SER A 1 337 ? 11.824 12.725 -25.407 1.00 59.69 337 SER A N 1
ATOM 2485 C CA . SER A 1 337 ? 12.623 11.645 -24.806 1.00 59.69 337 SER A CA 1
ATOM 2486 C C . SER A 1 337 ? 11.709 10.449 -24.516 1.00 59.69 337 SER A C 1
ATOM 2488 O O . SER A 1 337 ? 10.907 10.509 -23.591 1.00 59.69 337 SER A O 1
ATOM 2490 N N . ASN A 1 338 ? 11.786 9.388 -25.322 1.00 62.84 338 ASN A N 1
ATOM 2491 C CA . ASN A 1 338 ? 10.734 8.359 -25.415 1.00 62.84 338 ASN A CA 1
ATOM 2492 C C . ASN A 1 338 ? 11.167 7.002 -24.859 1.00 62.84 338 ASN A C 1
ATOM 2494 O O . ASN A 1 338 ? 10.789 5.956 -25.387 1.00 62.84 338 ASN A O 1
ATOM 2498 N N . ASP A 1 339 ? 11.989 7.001 -23.815 1.00 76.12 339 ASP A N 1
ATOM 2499 C CA . ASP A 1 339 ? 12.425 5.753 -23.204 1.00 76.12 339 ASP A CA 1
ATOM 2500 C C . ASP A 1 339 ? 11.230 5.061 -22.531 1.00 76.12 339 ASP A C 1
ATOM 2502 O O . ASP A 1 339 ? 10.689 5.490 -21.515 1.00 76.12 339 ASP A O 1
ATOM 2506 N N . ALA A 1 340 ? 10.772 3.986 -23.157 1.00 78.38 340 ALA A N 1
ATOM 2507 C CA . ALA A 1 340 ? 9.650 3.187 -22.711 1.00 78.38 340 ALA A CA 1
ATOM 2508 C C . ALA A 1 340 ? 10.069 1.720 -22.670 1.00 78.38 340 ALA A C 1
ATOM 2510 O O . ALA A 1 340 ? 10.740 1.222 -23.571 1.00 78.38 340 ALA A O 1
ATOM 2511 N N . GLY A 1 341 ? 9.633 0.996 -21.651 1.00 81.25 341 GLY A N 1
ATOM 2512 C CA . GLY A 1 341 ? 9.841 -0.441 -21.586 1.00 81.25 341 GLY A CA 1
ATOM 2513 C C . GLY A 1 341 ? 8.815 -1.073 -20.675 1.00 81.25 341 GLY A C 1
ATOM 2514 O O . GLY A 1 341 ? 8.398 -0.484 -19.686 1.00 81.25 341 GLY A O 1
ATOM 2515 N N . VAL A 1 342 ? 8.376 -2.281 -21.012 1.00 82.56 342 VAL A N 1
ATOM 2516 C CA . VAL A 1 342 ? 7.290 -2.937 -20.275 1.00 82.56 342 VAL A CA 1
ATOM 2517 C C . VAL A 1 342 ? 7.648 -3.144 -18.800 1.00 82.56 342 VAL A C 1
ATOM 2519 O O . VAL A 1 342 ? 6.785 -3.002 -17.942 1.00 82.56 342 VAL A O 1
ATOM 2522 N N . ILE A 1 343 ? 8.918 -3.409 -18.478 1.00 88.81 343 ILE A N 1
ATOM 2523 C CA . ILE A 1 343 ? 9.383 -3.494 -17.085 1.00 88.81 343 ILE A CA 1
ATOM 2524 C C . ILE A 1 343 ? 9.909 -2.141 -16.611 1.00 88.81 343 ILE A C 1
ATOM 2526 O O . ILE A 1 343 ? 9.448 -1.628 -15.588 1.00 88.81 343 ILE A O 1
ATOM 2530 N N . VAL A 1 344 ? 10.873 -1.576 -17.344 1.00 90.00 344 VAL A N 1
ATOM 2531 C CA . VAL A 1 344 ? 11.549 -0.323 -16.984 1.00 90.00 344 VAL A CA 1
ATOM 2532 C C . VAL A 1 344 ? 11.605 0.620 -18.178 1.00 90.00 344 VAL A C 1
ATOM 2534 O O . VAL A 1 344 ? 11.988 0.177 -19.260 1.00 90.00 344 VAL A O 1
ATOM 2537 N N . GLY A 1 345 ? 11.276 1.900 -17.980 1.00 87.75 345 GLY A N 1
ATOM 2538 C CA . GLY A 1 345 ? 11.341 2.922 -19.031 1.00 87.75 345 GLY A CA 1
ATOM 2539 C C . GLY A 1 345 ? 12.766 3.251 -19.473 1.00 87.75 345 GLY A C 1
ATOM 2540 O O . GLY A 1 345 ? 13.042 3.166 -20.661 1.00 87.75 345 GLY A O 1
ATOM 2541 N N . ALA A 1 346 ? 13.680 3.528 -18.537 1.00 85.75 346 ALA A N 1
ATOM 2542 C CA . ALA A 1 346 ? 15.131 3.579 -18.776 1.00 85.75 346 ALA A CA 1
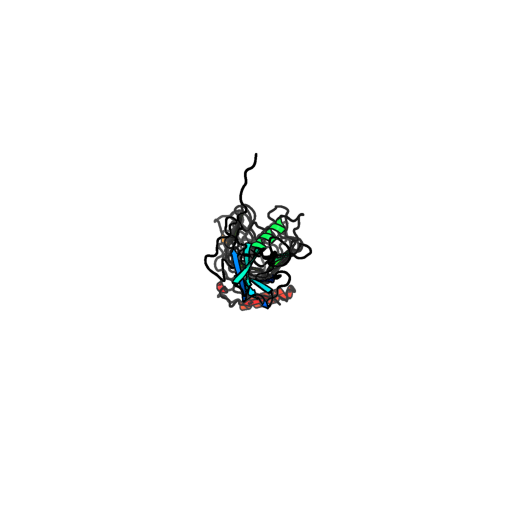ATOM 2543 C C . ALA A 1 346 ? 15.903 2.861 -17.665 1.00 85.75 346 ALA A C 1
ATOM 2545 O O . ALA A 1 346 ? 15.574 3.015 -16.489 1.00 85.75 346 ALA A O 1
ATOM 2546 N N . ASN A 1 347 ? 16.929 2.081 -18.013 1.00 86.88 347 ASN A N 1
ATOM 2547 C CA . ASN A 1 347 ? 17.686 1.302 -17.036 1.00 86.88 347 ASN A CA 1
ATOM 2548 C C . ASN A 1 347 ? 19.195 1.585 -17.038 1.00 86.88 347 ASN A C 1
ATOM 2550 O O . ASN A 1 347 ? 19.895 1.299 -18.002 1.00 86.88 347 ASN A O 1
ATOM 2554 N N . TYR A 1 348 ? 19.697 2.006 -15.876 1.00 86.38 348 TYR A N 1
ATOM 2555 C CA . TYR A 1 348 ? 21.117 2.199 -15.555 1.00 86.38 348 TYR A CA 1
ATOM 2556 C C . TYR A 1 348 ? 21.549 1.390 -14.323 1.00 86.38 348 TYR A C 1
ATOM 2558 O O . TYR A 1 348 ? 22.575 1.674 -13.698 1.00 86.38 348 TYR A O 1
ATOM 2566 N N . GLY A 1 349 ? 20.728 0.419 -13.928 1.00 88.00 349 GLY A N 1
ATOM 2567 C CA . GLY A 1 349 ? 20.976 -0.494 -12.821 1.00 88.00 349 GLY A CA 1
ATOM 2568 C C . GLY A 1 349 ? 20.944 -1.947 -13.279 1.00 88.00 349 GLY A C 1
ATOM 2569 O O . GLY A 1 349 ? 21.160 -2.251 -14.454 1.00 88.00 349 GLY A O 1
ATOM 2570 N N . THR A 1 350 ? 20.656 -2.852 -12.349 1.00 88.56 350 THR A N 1
ATOM 2571 C CA . THR A 1 350 ? 20.582 -4.290 -12.626 1.00 88.56 350 THR A CA 1
ATOM 2572 C C . THR A 1 350 ? 19.138 -4.765 -12.642 1.00 88.56 350 THR A C 1
ATOM 2574 O O . THR A 1 350 ? 18.328 -4.399 -11.790 1.00 88.56 350 THR A O 1
ATOM 2577 N N . ILE A 1 351 ? 18.822 -5.610 -13.620 1.00 89.00 351 ILE A N 1
ATOM 2578 C CA . ILE A 1 351 ? 17.533 -6.288 -13.731 1.00 89.00 351 ILE A CA 1
ATOM 2579 C C . ILE A 1 351 ? 17.817 -7.782 -13.820 1.00 89.00 351 ILE A C 1
ATOM 2581 O O . ILE A 1 351 ? 18.674 -8.215 -14.584 1.00 89.00 351 ILE A O 1
ATOM 2585 N N . THR A 1 352 ? 17.129 -8.590 -13.021 1.00 91.12 352 THR A N 1
ATOM 2586 C CA . THR A 1 352 ? 17.334 -10.042 -12.999 1.00 91.12 352 THR A CA 1
ATOM 2587 C C . THR A 1 352 ? 15.999 -10.759 -12.938 1.00 91.12 352 THR A C 1
ATOM 2589 O O . THR A 1 352 ? 15.178 -10.489 -12.061 1.00 91.12 352 THR A O 1
ATOM 2592 N N . SER A 1 353 ? 15.787 -11.690 -13.871 1.00 91.12 353 SER A N 1
ATOM 2593 C CA . SER A 1 353 ? 14.605 -12.559 -13.912 1.00 91.12 353 SER A CA 1
ATOM 2594 C C . SER A 1 353 ? 13.292 -11.774 -13.821 1.00 91.12 353 SER A C 1
ATOM 2596 O O . SER A 1 353 ? 12.451 -12.075 -12.987 1.00 91.12 353 SER A O 1
ATOM 2598 N N . CYS A 1 354 ? 13.136 -10.721 -14.626 1.00 91.44 354 CYS A N 1
ATOM 2599 C CA . CYS A 1 354 ? 11.886 -9.963 -14.707 1.00 91.44 354 CYS A CA 1
ATOM 2600 C C . CYS A 1 354 ? 11.137 -10.301 -16.000 1.00 91.44 354 CYS A C 1
ATOM 2602 O O . CYS A 1 354 ? 11.775 -10.470 -17.042 1.00 91.44 354 CYS A O 1
ATOM 2604 N N . TYR A 1 355 ? 9.809 -10.401 -15.918 1.00 90.50 355 TYR A N 1
ATOM 2605 C CA . TYR A 1 355 ? 8.949 -10.983 -16.958 1.00 90.50 355 TYR A CA 1
ATOM 2606 C C . TYR A 1 355 ? 7.731 -10.112 -17.252 1.00 90.50 355 TYR A C 1
ATOM 2608 O O . TYR A 1 355 ? 7.258 -9.387 -16.381 1.00 90.50 355 TYR A O 1
ATOM 2616 N N . TRP A 1 356 ? 7.188 -10.189 -18.464 1.00 89.44 356 TRP A N 1
ATOM 2617 C CA . TRP A 1 356 ? 5.966 -9.459 -18.806 1.00 89.44 356 TRP A CA 1
ATOM 2618 C C . TRP A 1 356 ? 5.037 -10.248 -19.712 1.00 89.44 356 TRP A C 1
ATOM 2620 O O . TRP A 1 356 ? 5.501 -11.119 -20.437 1.00 89.44 356 TRP A O 1
ATOM 2630 N N . ALA A 1 357 ? 3.744 -9.922 -19.705 1.00 85.62 357 ALA A N 1
ATOM 2631 C CA . ALA A 1 357 ? 2.750 -10.594 -20.551 1.00 85.62 357 ALA A CA 1
ATOM 2632 C C . ALA A 1 357 ? 1.869 -9.648 -21.381 1.00 85.62 357 ALA A C 1
ATOM 2634 O O . ALA A 1 357 ? 0.933 -10.113 -22.020 1.00 85.62 357 ALA A O 1
ATOM 2635 N N . ASN A 1 358 ? 2.143 -8.339 -21.398 1.00 74.25 358 ASN A N 1
ATOM 2636 C CA . ASN A 1 358 ? 1.332 -7.420 -22.195 1.00 74.25 358 ASN A CA 1
ATOM 2637 C C . ASN A 1 358 ? 1.589 -7.571 -23.710 1.00 74.25 358 ASN A C 1
ATOM 2639 O O . ASN A 1 358 ? 2.686 -7.921 -24.173 1.00 74.25 358 ASN A O 1
ATOM 2643 N N . ASP A 1 359 ? 0.547 -7.297 -24.492 1.00 60.16 359 ASP A N 1
ATOM 2644 C CA . ASP A 1 359 ? 0.601 -7.310 -25.957 1.00 60.16 359 ASP A CA 1
ATOM 2645 C C . ASP A 1 359 ? 0.768 -5.916 -26.561 1.00 60.16 359 ASP A C 1
ATOM 2647 O O . ASP A 1 359 ? 1.205 -5.796 -27.706 1.00 60.16 359 ASP A O 1
ATOM 2651 N N . GLU A 1 360 ? 0.509 -4.868 -25.776 1.00 60.84 360 GLU A N 1
ATOM 2652 C CA . GLU A 1 360 ? 0.510 -3.484 -26.230 1.00 60.84 360 GLU A CA 1
ATOM 2653 C C . GLU A 1 360 ? 1.601 -2.675 -25.518 1.00 60.84 360 GLU A C 1
ATOM 2655 O O . GLU A 1 360 ? 1.467 -2.232 -24.374 1.00 60.84 360 GLU A O 1
ATOM 2660 N N . LEU A 1 361 ? 2.714 -2.491 -26.228 1.00 63.41 361 LEU A N 1
ATOM 2661 C CA . LEU A 1 361 ? 3.641 -1.399 -25.975 1.00 63.41 361 LEU A CA 1
ATOM 2662 C C . LEU A 1 361 ? 3.494 -0.407 -27.125 1.00 63.41 361 LEU A C 1
ATOM 2664 O O . LEU A 1 361 ? 4.023 -0.637 -28.214 1.00 63.41 361 LEU A O 1
ATOM 2668 N N . ASP A 1 362 ? 2.809 0.704 -26.869 1.00 57.44 362 ASP A N 1
ATOM 2669 C CA . ASP A 1 362 ? 2.857 1.848 -27.771 1.00 57.44 362 ASP A CA 1
ATOM 2670 C C . ASP A 1 362 ? 4.091 2.677 -27.411 1.00 57.44 362 ASP A C 1
ATOM 2672 O O . ASP A 1 362 ? 4.065 3.569 -26.557 1.00 57.44 362 ASP A O 1
ATOM 2676 N N . CYS A 1 363 ? 5.232 2.293 -27.979 1.00 51.62 363 CYS A N 1
ATOM 2677 C CA . CYS A 1 363 ? 6.440 3.092 -27.927 1.00 51.62 363 CYS A CA 1
ATOM 2678 C C . CYS A 1 363 ? 6.547 3.905 -29.218 1.00 51.62 363 CYS A C 1
ATOM 2680 O O . CYS A 1 363 ? 6.884 3.374 -30.280 1.00 51.62 363 CYS A O 1
ATOM 2682 N N . GLY A 1 364 ? 6.282 5.208 -29.137 1.00 50.44 364 GLY A N 1
ATOM 2683 C CA . GLY A 1 364 ? 6.657 6.145 -30.180 1.00 50.44 364 GLY A CA 1
ATOM 2684 C C . GLY A 1 364 ? 8.154 6.074 -30.507 1.00 50.44 364 GLY A C 1
ATOM 2685 O O . GLY A 1 364 ? 8.944 5.348 -29.901 1.00 50.44 364 GLY A O 1
ATOM 2686 N N . TYR A 1 365 ? 8.560 6.829 -31.527 1.00 43.56 365 TYR A N 1
ATOM 2687 C CA . TYR A 1 365 ? 9.927 6.838 -32.054 1.00 43.56 365 TYR A CA 1
ATOM 2688 C C . TYR A 1 365 ? 10.998 6.935 -30.950 1.00 43.56 365 TYR A C 1
ATOM 2690 O O . TYR A 1 365 ? 10.938 7.851 -30.139 1.00 43.56 365 TYR A O 1
ATOM 2698 N N . ASN A 1 366 ? 12.041 6.095 -31.029 1.00 48.16 366 ASN A N 1
ATOM 2699 C CA . ASN A 1 366 ? 13.295 6.182 -30.259 1.00 48.16 366 ASN A CA 1
ATOM 2700 C C . ASN A 1 366 ? 13.281 5.671 -28.803 1.00 48.16 366 ASN A C 1
ATOM 2702 O O . ASN A 1 366 ? 13.604 6.418 -27.883 1.00 48.16 366 ASN A O 1
ATOM 2706 N N . VAL A 1 367 ? 13.022 4.377 -28.607 1.00 53.69 367 VAL A N 1
ATOM 2707 C CA . VAL A 1 367 ? 13.352 3.700 -27.345 1.00 53.69 367 VAL A CA 1
ATOM 2708 C C . VAL A 1 367 ? 14.829 3.303 -27.356 1.00 53.69 367 VAL A C 1
ATOM 2710 O O . VAL A 1 367 ? 15.246 2.470 -28.169 1.00 53.69 367 VAL A O 1
ATOM 2713 N N . TYR A 1 368 ? 15.640 3.890 -26.478 1.00 54.16 368 TYR A N 1
ATOM 2714 C CA . TYR A 1 368 ? 17.066 3.573 -26.412 1.00 54.16 368 TYR A CA 1
ATOM 2715 C C . TYR A 1 368 ? 17.408 2.722 -25.190 1.00 54.16 368 TYR A C 1
ATOM 2717 O O . TYR A 1 368 ? 18.238 1.825 -25.317 1.00 54.16 368 TYR A O 1
ATOM 2725 N N . GLU A 1 369 ? 16.731 2.923 -24.055 1.00 55.19 369 GLU A N 1
ATOM 2726 C CA . GLU A 1 369 ? 17.216 2.413 -22.758 1.00 55.19 369 GLU A CA 1
ATOM 2727 C C . GLU A 1 369 ? 16.201 1.605 -21.937 1.00 55.19 369 GLU A C 1
ATOM 2729 O O . GLU A 1 369 ? 16.514 1.164 -20.828 1.00 55.19 369 GLU A O 1
ATOM 2734 N N . GLY A 1 370 ? 15.003 1.375 -22.478 1.00 54.97 370 GLY A N 1
ATOM 2735 C CA . GLY A 1 370 ? 13.978 0.562 -21.824 1.00 54.97 370 GLY A CA 1
ATOM 2736 C C . GLY A 1 370 ? 14.320 -0.924 -21.723 1.00 54.97 370 GLY A C 1
ATOM 2737 O O . GLY A 1 370 ? 15.202 -1.440 -22.412 1.00 54.97 370 GLY A O 1
ATOM 2738 N N . VAL A 1 371 ? 13.590 -1.638 -20.866 1.00 68.94 371 VAL A N 1
ATOM 2739 C CA . VAL A 1 371 ? 13.651 -3.105 -20.761 1.00 68.94 371 VAL A CA 1
ATOM 2740 C C . VAL A 1 371 ? 12.269 -3.707 -20.981 1.00 68.94 371 VAL A C 1
ATOM 2742 O O . VAL A 1 371 ? 11.304 -3.365 -20.291 1.00 68.94 371 VAL A O 1
ATOM 2745 N N . GLY A 1 372 ? 12.189 -4.608 -21.962 1.00 63.66 372 GLY A N 1
ATOM 2746 C CA . GLY A 1 372 ? 10.956 -5.171 -22.511 1.00 63.66 372 GLY A CA 1
ATOM 2747 C C . GLY A 1 372 ? 10.938 -5.039 -24.036 1.00 63.66 372 GLY A C 1
ATOM 2748 O O . GLY A 1 372 ? 11.993 -4.966 -24.667 1.00 63.66 372 GLY A O 1
ATOM 2749 N N . ALA A 1 373 ? 9.749 -4.972 -24.641 1.00 51.09 373 ALA A N 1
ATOM 2750 C CA . ALA A 1 373 ? 9.648 -4.621 -26.056 1.00 51.09 373 ALA A CA 1
ATOM 2751 C C . ALA A 1 373 ? 10.289 -3.233 -26.303 1.00 51.09 373 ALA A C 1
ATOM 2753 O O . ALA A 1 373 ? 10.125 -2.314 -25.511 1.00 51.09 373 ALA A O 1
ATOM 2754 N N . GLY A 1 374 ? 11.077 -3.087 -27.368 1.00 48.47 374 GLY A N 1
ATOM 2755 C CA . GLY A 1 374 ? 11.561 -1.787 -27.853 1.00 48.47 374 GLY A CA 1
ATOM 2756 C C . GLY A 1 374 ? 12.900 -1.257 -27.319 1.00 48.47 374 GLY A C 1
ATOM 2757 O O . GLY A 1 374 ? 13.558 -0.534 -28.061 1.00 48.47 374 GLY A O 1
ATOM 2758 N N . GLY A 1 375 ? 13.369 -1.607 -26.118 1.00 47.44 375 GLY A N 1
ATOM 2759 C CA . GLY A 1 375 ? 14.587 -0.993 -25.564 1.00 47.44 375 GLY A CA 1
ATOM 2760 C C . GLY A 1 375 ? 15.912 -1.646 -25.970 1.00 47.44 375 GLY A C 1
ATOM 2761 O O . GLY A 1 375 ? 16.039 -2.868 -26.020 1.00 47.44 375 GLY A O 1
ATOM 2762 N N . LYS A 1 376 ? 16.920 -0.822 -26.290 1.00 45.75 376 LYS A N 1
ATOM 2763 C CA . LYS A 1 376 ? 18.262 -1.246 -26.722 1.00 45.75 376 LYS A CA 1
ATOM 2764 C C . LYS A 1 376 ? 19.284 -1.156 -25.586 1.00 45.75 376 LYS A C 1
ATOM 2766 O O . LYS A 1 376 ? 20.340 -0.551 -25.766 1.00 45.75 376 LYS A O 1
ATOM 2771 N N . PHE A 1 377 ? 19.045 -1.831 -24.462 1.00 44.06 377 PHE A N 1
ATOM 2772 C CA . PHE A 1 377 ? 20.164 -2.207 -23.594 1.00 44.06 377 PHE A CA 1
ATOM 2773 C C . PHE A 1 377 ? 20.692 -3.600 -23.954 1.00 44.06 377 PHE A C 1
ATOM 2775 O O . PHE A 1 377 ? 19.950 -4.569 -24.093 1.00 44.06 377 PHE A O 1
ATOM 2782 N N . LYS A 1 378 ? 22.011 -3.645 -24.180 1.00 43.53 378 LYS A N 1
ATOM 2783 C CA . LYS A 1 378 ? 22.811 -4.808 -24.568 1.00 43.53 378 LYS A CA 1
ATOM 2784 C C . LYS A 1 378 ? 23.050 -5.712 -23.360 1.00 43.53 378 LYS A C 1
ATOM 2786 O O . LYS A 1 378 ? 24.098 -5.625 -22.736 1.00 43.53 378 LYS A O 1
ATOM 2791 N N . GLU A 1 379 ? 22.128 -6.615 -23.099 1.00 38.84 379 GLU A N 1
ATOM 2792 C CA . GLU A 1 379 ? 22.484 -7.954 -22.639 1.00 38.84 379 GLU A CA 1
ATOM 2793 C C . GLU A 1 379 ? 21.593 -8.922 -23.417 1.00 38.84 379 GLU A C 1
ATOM 2795 O O . GLU A 1 379 ? 20.379 -8.958 -23.257 1.00 38.84 379 GLU A O 1
ATOM 2800 N N . GLU A 1 380 ? 22.214 -9.552 -24.410 1.00 40.62 380 GLU A N 1
ATOM 2801 C CA . GLU A 1 380 ? 21.936 -10.905 -24.900 1.00 40.62 380 GLU A CA 1
ATOM 2802 C C . GLU A 1 380 ? 20.531 -11.443 -24.548 1.00 40.62 380 GLU A C 1
ATOM 2804 O O . GLU A 1 380 ? 20.351 -12.129 -23.550 1.00 40.62 380 GLU A O 1
ATOM 2809 N N . ASN A 1 381 ? 19.541 -11.151 -25.400 1.00 41.44 381 ASN A N 1
ATOM 2810 C CA . ASN A 1 381 ? 18.229 -11.810 -25.442 1.00 41.44 381 ASN A CA 1
ATOM 2811 C C . ASN A 1 381 ? 17.436 -11.854 -24.119 1.00 41.44 381 ASN A C 1
ATOM 2813 O O . ASN A 1 381 ? 17.298 -12.908 -23.499 1.00 41.44 381 ASN A O 1
ATOM 2817 N N . ILE A 1 382 ? 16.765 -10.760 -23.754 1.00 51.78 382 ILE A N 1
ATOM 2818 C CA . ILE A 1 382 ? 15.636 -10.848 -22.815 1.00 51.78 382 ILE A CA 1
ATOM 2819 C C . ILE A 1 382 ? 14.389 -11.303 -23.596 1.00 51.78 382 ILE A C 1
ATOM 2821 O O . ILE A 1 382 ? 13.519 -10.506 -23.933 1.00 51.78 382 ILE A O 1
ATOM 2825 N N . GLU A 1 383 ? 14.287 -12.601 -23.889 1.00 59.25 383 GLU A N 1
ATOM 2826 C CA . GLU A 1 383 ? 13.036 -13.262 -24.311 1.00 59.25 383 GLU A CA 1
ATOM 2827 C C . GLU A 1 383 ? 12.180 -13.630 -23.079 1.00 59.25 383 GLU A C 1
ATOM 2829 O O . GLU A 1 383 ? 11.714 -14.753 -22.927 1.00 59.25 383 GLU A O 1
ATOM 2834 N N . ASN A 1 384 ? 11.972 -12.680 -22.160 1.00 75.56 384 ASN A N 1
ATOM 2835 C CA . ASN A 1 384 ? 11.166 -12.891 -20.947 1.00 75.56 384 ASN A CA 1
ATOM 2836 C C . ASN A 1 384 ? 9.698 -12.460 -21.124 1.00 75.56 384 ASN A C 1
ATOM 2838 O O . ASN A 1 384 ? 8.974 -12.284 -20.138 1.00 75.56 384 ASN A O 1
ATOM 2842 N N . LYS A 1 385 ? 9.246 -12.289 -22.375 1.00 81.25 385 LYS A N 1
ATOM 2843 C CA . LYS A 1 385 ? 7.819 -12.152 -22.661 1.00 81.25 385 LYS A CA 1
ATOM 2844 C C . LYS A 1 385 ? 7.148 -13.505 -22.436 1.00 81.25 385 LYS A C 1
ATOM 2846 O O . LYS A 1 385 ? 7.450 -14.484 -23.114 1.00 81.25 385 LYS A O 1
ATOM 2851 N N . VAL A 1 386 ? 6.207 -13.541 -21.510 1.00 82.94 386 VAL A N 1
ATOM 2852 C CA . VAL A 1 386 ? 5.300 -14.660 -21.297 1.00 82.94 386 VAL A CA 1
ATOM 2853 C C . VAL A 1 386 ? 4.212 -14.609 -22.363 1.00 82.94 386 VAL A C 1
ATOM 2855 O O . VAL A 1 386 ? 3.604 -13.568 -22.606 1.00 82.94 386 VAL A O 1
ATOM 2858 N N . THR A 1 387 ? 3.988 -15.745 -23.014 1.00 80.88 387 THR A N 1
ATOM 2859 C CA . THR A 1 387 ? 2.937 -15.952 -24.018 1.00 80.88 387 THR A CA 1
ATOM 2860 C C . THR A 1 387 ? 1.940 -16.977 -23.491 1.00 80.88 387 THR A C 1
ATOM 2862 O O . THR A 1 387 ? 2.281 -17.788 -22.626 1.00 80.88 387 THR A O 1
ATOM 2865 N N . ASP A 1 388 ? 0.690 -16.896 -23.951 1.00 79.50 388 ASP A N 1
ATOM 2866 C CA . ASP A 1 388 ? -0.398 -17.807 -23.567 1.00 79.50 388 ASP A CA 1
ATOM 2867 C C . ASP A 1 388 ? -0.598 -17.948 -22.043 1.00 79.50 388 ASP A C 1
ATOM 2869 O O . ASP A 1 388 ? -1.025 -18.991 -21.547 1.00 79.50 388 ASP A O 1
ATOM 2873 N N . ASN A 1 389 ? -0.249 -16.902 -21.283 1.00 80.06 389 ASN A N 1
ATOM 2874 C CA . ASN A 1 389 ? -0.272 -16.885 -19.817 1.00 80.06 389 ASN A CA 1
ATOM 2875 C C . ASN A 1 389 ? 0.533 -18.037 -19.159 1.00 80.06 389 ASN A C 1
ATOM 2877 O O . ASN A 1 389 ? 0.230 -18.474 -18.045 1.00 80.06 389 ASN A O 1
ATOM 2881 N N . ASN A 1 390 ? 1.564 -18.560 -19.834 1.00 87.94 390 ASN A N 1
ATOM 2882 C CA . ASN A 1 390 ? 2.383 -19.659 -19.326 1.00 87.94 390 ASN A CA 1
ATOM 2883 C C . ASN A 1 390 ? 3.578 -19.164 -18.494 1.00 87.94 390 ASN A C 1
ATOM 2885 O O . ASN A 1 390 ? 4.680 -18.948 -19.000 1.00 87.94 390 ASN A O 1
ATOM 2889 N N . TRP A 1 391 ? 3.366 -19.034 -17.185 1.00 92.44 391 TRP A N 1
ATOM 2890 C CA . TRP A 1 391 ? 4.367 -18.510 -16.252 1.00 92.44 391 TRP A CA 1
ATOM 2891 C C . TRP A 1 391 ? 5.309 -19.555 -15.633 1.00 92.44 391 TRP A C 1
ATOM 2893 O O . TRP A 1 391 ? 6.127 -19.193 -14.794 1.00 92.44 391 TRP A O 1
ATOM 2903 N N . ASP A 1 392 ? 5.245 -20.838 -16.000 1.00 92.81 392 ASP A N 1
ATOM 2904 C CA . ASP A 1 392 ? 5.976 -21.896 -15.273 1.00 92.81 392 ASP A CA 1
ATOM 2905 C C . ASP A 1 392 ? 7.505 -21.700 -15.274 1.00 92.81 392 ASP A C 1
ATOM 2907 O O . ASP A 1 392 ? 8.170 -21.806 -14.235 1.00 92.81 392 ASP A O 1
ATOM 2911 N N . ALA A 1 393 ? 8.069 -21.348 -16.432 1.00 91.19 393 ALA A N 1
ATOM 2912 C CA . ALA A 1 393 ? 9.492 -21.033 -16.549 1.00 91.19 393 ALA A CA 1
ATOM 2913 C C . ALA A 1 393 ? 9.853 -19.742 -15.795 1.00 91.19 393 ALA A C 1
ATOM 2915 O O . ALA A 1 393 ? 10.878 -19.691 -15.112 1.00 91.19 393 ALA A O 1
ATOM 2916 N N . ALA A 1 394 ? 8.982 -18.729 -15.869 1.00 92.12 394 ALA A N 1
ATOM 2917 C CA . ALA A 1 394 ? 9.162 -17.457 -15.180 1.00 92.12 394 ALA A CA 1
ATOM 2918 C C . ALA A 1 394 ? 9.190 -17.644 -13.658 1.00 92.12 394 ALA A C 1
ATOM 2920 O O . ALA A 1 394 ? 10.125 -17.190 -13.007 1.00 92.12 394 ALA A O 1
ATOM 2921 N N . ILE A 1 395 ? 8.230 -18.383 -13.095 1.00 95.12 395 ILE A N 1
ATOM 2922 C CA . ILE A 1 395 ? 8.175 -18.725 -11.666 1.00 95.12 395 ILE A CA 1
ATOM 2923 C C . ILE A 1 395 ? 9.483 -19.384 -11.222 1.00 95.12 395 ILE A C 1
ATOM 2925 O O . ILE A 1 395 ? 10.083 -18.971 -10.230 1.00 95.12 395 ILE A O 1
ATOM 2929 N N . THR A 1 396 ? 9.952 -20.382 -11.975 1.00 95.25 396 THR A N 1
ATOM 2930 C CA . THR A 1 396 ? 11.182 -21.117 -11.649 1.00 95.25 396 THR A CA 1
ATOM 2931 C C . THR A 1 396 ? 12.394 -20.181 -11.597 1.00 95.25 396 THR A C 1
ATOM 2933 O O . THR A 1 396 ? 13.124 -20.162 -10.604 1.00 95.25 396 THR A O 1
ATOM 2936 N N . ALA A 1 397 ? 12.584 -19.361 -12.633 1.00 94.06 397 ALA A N 1
ATOM 2937 C CA . ALA A 1 397 ? 13.704 -18.426 -12.722 1.00 94.06 397 ALA A CA 1
ATOM 2938 C C . ALA A 1 397 ? 13.629 -17.300 -11.678 1.00 94.06 397 ALA A C 1
ATOM 2940 O O . ALA A 1 397 ? 14.651 -16.914 -11.104 1.00 94.06 397 ALA A O 1
ATOM 2941 N N . MET A 1 398 ? 12.431 -16.778 -11.410 1.00 95.69 398 MET A N 1
ATOM 2942 C CA . MET A 1 398 ? 12.201 -15.757 -10.390 1.00 95.69 398 MET A CA 1
ATOM 2943 C C . MET A 1 398 ? 12.508 -16.282 -8.988 1.00 95.69 398 MET A C 1
ATOM 2945 O O . MET A 1 398 ? 13.245 -15.636 -8.248 1.00 95.69 398 MET A O 1
ATOM 2949 N N . ASN A 1 399 ? 12.033 -17.481 -8.646 1.00 96.88 399 ASN A N 1
ATOM 2950 C CA . ASN A 1 399 ? 12.318 -18.107 -7.353 1.00 96.88 399 ASN A CA 1
ATOM 2951 C C . ASN A 1 399 ? 13.809 -18.418 -7.177 1.00 96.88 399 ASN A C 1
ATOM 2953 O O . ASN A 1 399 ? 14.368 -18.195 -6.101 1.00 96.88 399 ASN A O 1
ATOM 2957 N N . GLN A 1 400 ? 14.492 -18.858 -8.238 1.00 95.50 400 GLN A N 1
ATOM 2958 C CA . GLN A 1 400 ? 15.944 -19.028 -8.206 1.00 95.50 400 GLN A CA 1
ATOM 2959 C C . GLN A 1 400 ? 16.665 -17.693 -7.963 1.00 95.50 400 GLN A C 1
ATOM 2961 O O . GLN A 1 400 ? 17.581 -17.630 -7.143 1.00 95.50 400 GLN A O 1
ATOM 2966 N N . ALA A 1 401 ? 16.241 -16.618 -8.632 1.00 95.06 401 ALA A N 1
ATOM 2967 C CA . ALA A 1 401 ? 16.840 -15.298 -8.468 1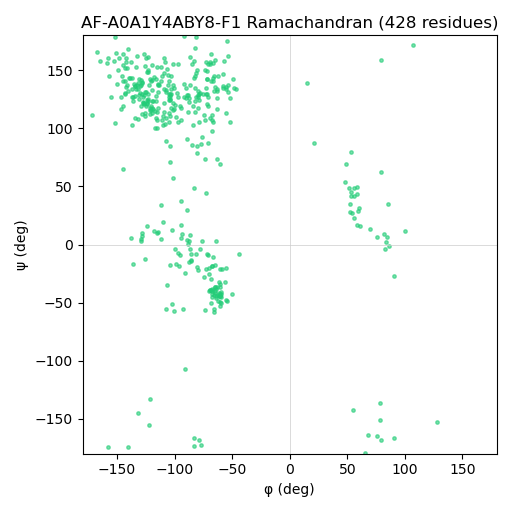.00 95.06 401 ALA A CA 1
ATOM 2968 C C . ALA A 1 401 ? 16.631 -14.725 -7.058 1.00 95.06 401 ALA A C 1
ATOM 2970 O O . ALA A 1 401 ? 17.569 -14.174 -6.481 1.00 95.06 401 ALA A O 1
ATOM 2971 N N . LEU A 1 402 ? 15.444 -14.913 -6.468 1.00 96.06 402 LEU A N 1
ATOM 2972 C CA . LEU A 1 402 ? 15.175 -14.560 -5.071 1.00 96.06 402 LEU A CA 1
ATOM 2973 C C . LEU A 1 402 ? 16.100 -15.325 -4.116 1.00 96.06 402 LEU A C 1
ATOM 2975 O O . LEU A 1 402 ? 16.736 -14.719 -3.251 1.00 96.06 402 LEU A O 1
ATOM 2979 N N . ALA A 1 403 ? 16.275 -16.633 -4.327 1.00 95.56 403 ALA A N 1
ATOM 2980 C CA . ALA A 1 403 ? 17.198 -17.439 -3.534 1.00 95.56 403 ALA A CA 1
ATOM 2981 C C . ALA A 1 403 ? 18.657 -16.955 -3.657 1.00 95.56 403 ALA A C 1
ATOM 2983 O O . ALA A 1 403 ? 19.353 -16.856 -2.643 1.00 95.56 403 ALA A O 1
ATOM 2984 N N . THR A 1 404 ? 19.115 -16.601 -4.865 1.00 95.06 404 THR A N 1
ATOM 2985 C CA . THR A 1 404 ? 20.447 -16.011 -5.100 1.00 95.06 404 THR A CA 1
ATOM 2986 C C . THR A 1 404 ? 20.605 -14.650 -4.419 1.00 95.06 404 THR A C 1
ATOM 2988 O O . THR A 1 404 ? 21.668 -14.363 -3.872 1.00 95.06 404 THR A O 1
ATOM 2991 N N . ALA A 1 405 ? 19.544 -13.843 -4.375 1.00 93.06 405 ALA A N 1
ATOM 2992 C CA . ALA A 1 405 ? 19.501 -12.577 -3.643 1.00 93.06 405 ALA A CA 1
ATOM 2993 C C . ALA A 1 405 ? 19.352 -12.748 -2.114 1.00 93.06 405 ALA A C 1
ATOM 2995 O O . ALA A 1 405 ? 19.266 -11.756 -1.391 1.00 93.06 405 ALA A O 1
ATOM 2996 N N . ASN A 1 406 ? 19.346 -13.990 -1.609 1.00 95.06 406 ASN A N 1
ATOM 2997 C CA . ASN A 1 406 ? 19.122 -14.351 -0.207 1.00 95.06 406 ASN A CA 1
ATOM 2998 C C . ASN A 1 406 ? 17.749 -13.912 0.346 1.00 95.06 406 ASN A C 1
ATOM 3000 O O . ASN A 1 406 ? 17.601 -13.643 1.537 1.00 95.06 406 ASN A O 1
ATOM 3004 N N . ILE A 1 407 ? 16.737 -13.879 -0.520 1.00 94.00 407 ILE A N 1
ATOM 3005 C CA . ILE A 1 407 ? 15.334 -13.626 -0.191 1.00 94.00 407 ILE A CA 1
ATOM 3006 C C . ILE A 1 407 ? 14.601 -14.971 -0.235 1.00 94.00 407 ILE A C 1
ATOM 3008 O O . ILE A 1 407 ? 14.085 -15.374 -1.269 1.00 94.00 407 ILE A O 1
ATOM 3012 N N . LYS A 1 408 ? 14.637 -15.722 0.871 1.00 89.06 408 LYS A N 1
ATOM 3013 C CA . LYS A 1 408 ? 14.161 -17.122 0.905 1.00 89.06 408 LYS A CA 1
ATOM 3014 C C . LYS A 1 408 ? 12.729 -17.295 1.403 1.00 89.06 408 LYS A C 1
ATOM 3016 O O . LYS A 1 408 ? 12.132 -18.323 1.127 1.00 89.06 408 LYS A O 1
ATOM 3021 N N . ASN A 1 409 ? 12.192 -16.296 2.097 1.00 91.62 409 ASN A N 1
ATOM 3022 C CA . ASN A 1 409 ? 10.848 -16.346 2.676 1.00 91.62 409 ASN A CA 1
ATOM 3023 C C . ASN A 1 409 ? 9.759 -15.910 1.687 1.00 91.62 409 ASN A C 1
ATOM 3025 O O . ASN A 1 409 ? 8.632 -15.698 2.101 1.00 91.62 409 ASN A O 1
ATOM 3029 N N . TYR A 1 410 ? 10.094 -15.705 0.412 1.00 94.81 410 TYR A N 1
ATOM 3030 C CA . TYR A 1 410 ? 9.151 -15.270 -0.613 1.00 94.81 410 TYR A CA 1
ATOM 3031 C C . TYR A 1 410 ? 9.279 -16.205 -1.806 1.00 94.81 410 TYR A C 1
ATOM 3033 O O . TYR A 1 410 ? 10.350 -16.306 -2.406 1.00 94.81 410 TYR A O 1
ATOM 3041 N N . THR A 1 411 ? 8.183 -16.881 -2.139 1.00 96.81 411 THR A N 1
ATOM 3042 C CA . THR A 1 411 ? 8.118 -17.810 -3.269 1.00 96.81 411 THR A CA 1
ATOM 3043 C C . THR A 1 411 ? 6.955 -17.435 -4.175 1.00 96.81 411 THR A C 1
ATOM 3045 O O . THR A 1 411 ? 5.804 -17.442 -3.744 1.00 96.81 411 THR A O 1
ATOM 3048 N N . TRP A 1 412 ? 7.243 -17.145 -5.443 1.00 97.31 412 TRP A N 1
ATOM 3049 C CA . TRP A 1 412 ? 6.228 -16.995 -6.480 1.00 97.31 412 TRP A CA 1
ATOM 3050 C C . TRP A 1 412 ? 5.521 -18.319 -6.731 1.00 97.31 412 TRP A C 1
ATOM 3052 O O . TRP A 1 412 ? 6.162 -19.350 -6.952 1.00 97.31 412 TRP A O 1
ATOM 3062 N N . ILE A 1 413 ? 4.196 -18.254 -6.762 1.00 96.38 413 ILE A N 1
ATOM 3063 C CA . ILE A 1 413 ? 3.301 -19.332 -7.169 1.00 96.38 413 ILE A CA 1
ATOM 3064 C C . ILE A 1 413 ? 2.258 -18.781 -8.146 1.00 96.38 413 ILE A C 1
ATOM 3066 O O . ILE A 1 413 ? 2.038 -17.571 -8.225 1.00 96.38 413 ILE A O 1
ATOM 3070 N N . LYS A 1 414 ? 1.602 -19.670 -8.895 1.00 95.56 414 LYS A N 1
ATOM 3071 C CA . LYS A 1 414 ? 0.458 -19.284 -9.731 1.00 95.56 414 LYS A CA 1
ATOM 3072 C C . LYS A 1 414 ? -0.681 -18.782 -8.848 1.00 95.56 414 LYS A C 1
ATOM 3074 O O . LYS A 1 414 ? -1.027 -19.435 -7.865 1.00 95.56 414 LYS A O 1
ATOM 3079 N N . ASN A 1 415 ? -1.275 -17.659 -9.230 1.00 94.12 415 ASN A N 1
ATOM 3080 C CA . ASN A 1 415 ? -2.531 -17.214 -8.658 1.00 94.12 415 ASN A CA 1
ATOM 3081 C C . ASN A 1 415 ? -3.671 -18.060 -9.233 1.00 94.12 415 ASN A C 1
ATOM 3083 O O . ASN A 1 415 ? -3.788 -18.224 -10.446 1.00 94.12 415 ASN A O 1
ATOM 3087 N N . THR A 1 416 ? -4.505 -18.603 -8.354 1.00 91.56 416 THR A N 1
ATOM 3088 C CA . THR A 1 416 ? -5.710 -19.359 -8.722 1.00 91.56 416 THR A CA 1
ATOM 3089 C C . THR A 1 416 ? -6.990 -18.662 -8.260 1.00 91.56 416 THR A C 1
ATOM 3091 O O . THR A 1 416 ? -8.047 -19.289 -8.255 1.00 91.56 416 THR A O 1
ATOM 3094 N N . GLY A 1 417 ? -6.884 -17.414 -7.799 1.00 89.31 417 GLY A N 1
ATOM 3095 C CA . GLY A 1 417 ? -8.004 -16.565 -7.410 1.00 89.31 417 GLY A CA 1
ATOM 3096 C C . GLY A 1 417 ? -8.679 -15.879 -8.599 1.00 89.31 417 GLY A C 1
ATOM 3097 O O . GLY A 1 417 ? -8.262 -16.017 -9.750 1.00 89.31 417 GLY A O 1
ATOM 3098 N N . ASP A 1 418 ? -9.726 -15.112 -8.299 1.00 86.19 418 ASP A N 1
ATOM 3099 C CA . ASP A 1 418 ? -10.582 -14.459 -9.299 1.00 86.19 418 ASP A CA 1
ATOM 3100 C C . ASP A 1 418 ? -9.866 -13.348 -10.093 1.00 86.19 418 ASP A C 1
ATOM 3102 O O . ASP A 1 418 ? -10.316 -12.961 -11.168 1.00 86.19 418 ASP A O 1
ATOM 3106 N N . ASP A 1 419 ? -8.747 -12.830 -9.585 1.00 84.50 419 ASP A N 1
ATOM 3107 C CA . ASP A 1 419 ? -7.935 -11.781 -10.208 1.00 84.50 419 ASP A CA 1
ATOM 3108 C C . ASP A 1 419 ? -6.769 -12.325 -11.057 1.00 84.50 419 ASP A C 1
ATOM 3110 O O . ASP A 1 419 ? -5.974 -11.539 -11.572 1.00 84.50 419 ASP A O 1
ATOM 3114 N N . ALA A 1 420 ? -6.669 -13.645 -11.254 1.00 86.94 420 ALA A N 1
ATOM 3115 C CA . ALA A 1 420 ? -5.531 -14.299 -11.910 1.00 86.94 420 ALA A CA 1
ATOM 3116 C C . ALA A 1 420 ? -5.244 -13.836 -13.354 1.00 86.94 420 ALA A C 1
ATOM 3118 O O . ALA A 1 420 ? -4.128 -14.005 -13.838 1.00 86.94 420 ALA A O 1
ATOM 3119 N N . GLU A 1 421 ? -6.209 -13.239 -14.057 1.00 82.56 421 GLU A N 1
ATOM 3120 C CA . GLU A 1 421 ? -5.973 -12.651 -15.385 1.00 82.56 421 GLU A CA 1
ATOM 3121 C C . GLU A 1 421 ? -5.062 -11.413 -15.307 1.00 82.56 421 GLU A C 1
ATOM 3123 O O . GLU A 1 421 ? -4.092 -11.294 -16.053 1.00 82.56 421 GLU A O 1
ATOM 3128 N N . ASN A 1 422 ? -5.323 -10.528 -14.342 1.00 79.50 422 ASN A N 1
ATOM 3129 C CA . ASN A 1 422 ? -4.577 -9.281 -14.142 1.00 79.50 422 ASN A CA 1
ATOM 3130 C C . ASN A 1 422 ? -3.493 -9.403 -13.063 1.00 79.50 422 ASN A C 1
ATOM 3132 O O . ASN A 1 422 ? -2.706 -8.479 -12.865 1.00 79.50 422 ASN A O 1
ATOM 3136 N N . HIS A 1 423 ? -3.448 -10.526 -12.354 1.00 89.81 423 HIS A N 1
ATOM 3137 C CA . HIS A 1 423 ? -2.527 -10.801 -11.261 1.00 89.81 423 HIS A CA 1
ATOM 3138 C C . HIS A 1 423 ? -2.140 -12.292 -11.275 1.00 89.81 423 HIS A C 1
ATOM 3140 O O . HIS A 1 423 ? -2.508 -13.042 -10.376 1.00 89.81 423 HIS A O 1
ATOM 3146 N N . PRO A 1 424 ? -1.437 -12.770 -12.318 1.00 92.25 424 PRO A N 1
ATOM 3147 C CA . PRO A 1 424 ? -1.261 -14.201 -12.587 1.00 92.25 424 PRO A CA 1
ATOM 3148 C C . PRO A 1 424 ? -0.408 -14.941 -11.564 1.00 92.25 424 PRO A C 1
ATOM 3150 O O . PRO A 1 424 ? -0.473 -16.169 -11.489 1.00 92.25 424 PRO A O 1
ATOM 3153 N N . LEU A 1 425 ? 0.392 -14.220 -10.780 1.00 95.50 425 LEU A N 1
ATOM 3154 C CA . LEU A 1 425 ? 1.269 -14.785 -9.766 1.00 95.50 425 LEU A CA 1
ATOM 3155 C C . LEU A 1 425 ? 1.086 -14.054 -8.444 1.00 95.50 425 LEU A C 1
ATOM 3157 O O . LEU A 1 425 ? 0.992 -12.828 -8.430 1.00 95.50 425 LEU A O 1
ATOM 3161 N N . ILE A 1 426 ? 1.137 -14.812 -7.354 1.00 94.50 426 ILE A N 1
ATOM 3162 C CA . ILE A 1 426 ? 1.144 -14.315 -5.974 1.00 94.50 426 ILE A CA 1
ATOM 3163 C C . ILE A 1 426 ? 2.365 -14.867 -5.242 1.00 94.50 426 ILE A C 1
ATOM 3165 O O . ILE A 1 426 ? 2.951 -15.872 -5.658 1.00 94.50 426 ILE A O 1
ATOM 3169 N N . ILE A 1 427 ? 2.744 -14.223 -4.144 1.00 94.94 427 ILE A N 1
ATOM 3170 C CA . ILE A 1 427 ? 3.809 -14.713 -3.278 1.00 94.94 427 ILE A CA 1
ATOM 3171 C C . ILE A 1 427 ? 3.225 -15.467 -2.084 1.00 94.94 427 ILE A C 1
ATOM 3173 O O . ILE A 1 427 ? 2.371 -14.955 -1.363 1.00 94.94 427 ILE A O 1
ATOM 3177 N N . LEU A 1 428 ? 3.754 -16.663 -1.838 1.00 91.50 428 LEU A N 1
ATOM 3178 C CA . LEU A 1 428 ? 3.677 -17.314 -0.538 1.00 91.50 428 LEU A CA 1
ATOM 3179 C C . LEU A 1 428 ? 4.818 -16.782 0.342 1.00 91.50 428 LEU A C 1
ATOM 3181 O O . LEU A 1 428 ? 5.989 -16.908 -0.034 1.00 91.50 428 LEU A O 1
ATOM 3185 N N . ALA A 1 429 ? 4.459 -16.162 1.468 1.00 84.62 429 ALA A N 1
ATOM 3186 C CA . ALA A 1 429 ? 5.403 -15.646 2.451 1.00 84.62 429 ALA A CA 1
ATOM 3187 C C . ALA A 1 429 ? 5.443 -16.553 3.693 1.00 84.62 429 ALA A C 1
ATOM 3189 O O . ALA A 1 429 ? 4.389 -16.827 4.270 1.00 84.62 429 ALA A O 1
ATOM 3190 N N . ASP A 1 430 ? 6.646 -16.994 4.075 1.00 71.94 430 ASP A N 1
ATOM 3191 C CA . ASP A 1 430 ? 6.911 -17.876 5.230 1.00 71.94 430 ASP A CA 1
ATOM 3192 C C . ASP A 1 430 ? 7.309 -17.119 6.509 1.00 71.94 430 ASP A C 1
ATOM 3194 O O . ASP A 1 430 ? 8.151 -16.178 6.428 1.00 71.94 430 ASP A O 1
#

Radius of gyration: 29.98 Å; Cα contacts (8 Å, |Δi|>4): 1276; chains: 1; bounding box: 85×65×100 Å

Nearest PDB structures (foldseek):
  2yrl-assembly1_A  TM=6.599E-01  e=2.614E-02  Homo sapiens
  5icu-assembly1_A  TM=5.067E-01  e=1.087E-02  Methylosinus trichosporium OB3b
  7r5j-assembly1_10  TM=4.876E-01  e=4.470E-02  Homo sapiens
  7sqc-assembly1_F0  TM=4.292E-01  e=1.372E-01  Chlamydomonas reinhardtii
  7s7k-assembly1_A  TM=5.105E-01  e=4.211E-01  Mus musculus

Solvent-accessible surface area (backbone atoms only — not comparable to full-atom values): 21341 Å² total; per-residue (Å²): 136,90,83,90,85,81,90,77,85,73,82,85,75,82,75,74,82,76,73,75,73,92,57,63,50,38,80,46,84,85,76,75,69,42,75,46,68,71,62,57,36,80,39,50,42,43,68,26,88,94,60,57,54,90,63,40,73,47,54,49,58,47,62,32,49,55,38,101,85,78,45,69,56,82,69,94,55,97,62,67,63,46,84,60,27,28,52,48,60,38,51,86,78,35,31,35,39,39,35,49,30,76,50,43,27,43,37,38,40,35,40,31,31,77,87,71,51,76,47,72,34,73,42,41,35,31,35,59,29,44,50,66,44,95,87,69,41,39,33,44,23,52,30,44,61,14,50,48,49,49,35,51,50,42,58,68,52,78,74,49,57,26,60,57,23,40,35,35,79,40,60,24,64,27,67,100,53,85,59,84,48,23,30,79,54,94,71,30,24,34,29,23,42,41,36,23,71,72,25,40,40,29,46,43,53,39,76,41,60,46,66,8,20,56,30,28,21,35,19,64,60,12,35,40,30,30,29,35,33,33,44,30,35,18,32,3,61,52,21,26,2,3,42,44,28,18,34,40,22,49,47,19,36,38,34,44,34,34,28,38,41,40,35,20,29,5,72,16,82,17,25,7,5,31,40,30,5,32,30,58,19,55,56,21,38,39,32,51,28,37,12,19,19,37,30,28,13,35,18,25,22,9,20,37,27,0,22,26,9,81,48,100,89,33,44,10,22,38,38,34,30,29,39,18,49,25,43,39,41,61,73,51,92,81,46,94,48,31,21,27,10,50,41,23,0,22,63,52,45,49,79,41,57,53,39,34,54,54,89,54,71,54,66,57,81,67,33,51,36,5,40,58,70,72,25,62,59,93,62,88,78,82,77,40,66,40,59,95,84,54,50,68,68,56,39,53,47,19,38,52,48,29,48,75,71,69,42,74,52,53,37,62,40,80,36,85,58,96,54,25,88,59,39,49,60,43,70,53,75,112

Sequence (430 aa):
MHLWMFFGQVPNSGNVFNVPKYQSLKIGEGTGTFTLTGTSTEIKLTYPDGTKASDYSALVAQITPEGANGTYTDIDSRSTDANGWSVTSNLEEAKVVVTAGSGKALLRVTLIQANGNEVTASRIVENLGYTVSEDGKTYTVYNADGLIAWGNAVNVEKGQYRYTNCILTADINMQDKTWAGVCTGNSEWFAGTFDGGGHTISNLTYTCEQDAAFIKKASENCIIKNVTFKDLEMIATSHSAGGIIKQASGSTIVMNCHVVGGKVISTGLGQAGGIIGFITSENVKVYACSSSAEIQSKSWRGGIVGDNGGNYAHKGGTIVACYATGNVVELTPNAVSNDAGVIVGANYGTITSCYWANDELDCGYNVYEGVGAGGKFKEENIENKVTDNNWDAAITAMNQALATANIKNYTWIKNTGDDAENHPLIILAD